Protein AF-A0A9X4LBK3-F1 (afdb_monomer)

pLDDT: mean 74.39, std 29.9, range [24.62, 98.88]

Foldseek 3Di:
DKDKDFADAQWKKWKAFPVRDIDIDGQHPVGMDIGDDDPPDDDAFQGKIWMWTADPVGDIDPIDIDGHQHQDAWAFWAWDAAALPDQKIKGFTDAQWKKWKAFPVGDIFIDGQHPVGIDITGDPPPDGDDAQGKIWMWTAHPSGHIYDIDIHGHQYQDAWAFWAWDAAAFPDQKTKTFTDAQWKKWKAWQVRDIDIDGQHNVGIDIDTDPPVDGQDAQTKMKMWTAGPRGHIYDIDIDGHHHPPDPPPPPPDDDDDDDDDDDDPDDDDDDDDDDDDDDDDDDDDDDDDDDDDDDDDDDDDDDDDDDDDDDDDDDDDDDDDDDDDDDDDDDDDDDDDDDDDDDDDDDDDDDDDDDDDDDDDDDDDDDDDDDDDDDDD

Solvent-accessible surface area (backbone atoms only — not comparable to full-atom values): 24523 Å² total; per-residue (Å²): 107,67,54,72,52,72,52,58,57,66,16,41,35,40,41,33,46,86,90,70,51,74,51,75,39,60,19,37,95,85,22,38,36,74,36,82,53,64,89,85,60,84,79,57,55,71,39,60,33,41,35,35,42,29,43,93,87,68,55,66,54,75,80,43,79,46,68,38,78,55,80,73,47,42,62,53,35,49,70,55,96,41,39,23,81,50,61,51,56,43,36,35,42,55,58,67,16,41,36,38,41,32,45,82,90,67,51,73,51,68,39,59,19,37,94,85,22,38,37,71,31,79,51,58,94,86,60,75,50,55,56,71,40,57,35,42,30,31,25,25,40,90,81,67,30,59,24,50,79,31,77,42,65,24,40,50,63,69,54,39,61,48,33,52,67,56,93,46,37,37,72,61,57,60,49,43,35,39,38,50,59,62,14,40,35,37,40,35,41,75,91,66,54,70,51,75,38,52,17,38,92,86,10,44,35,72,37,74,53,59,97,89,61,86,52,46,64,71,40,52,37,39,30,27,25,26,44,93,75,71,29,58,25,56,74,33,75,49,61,25,36,70,52,81,73,78,81,74,82,86,76,82,76,87,81,96,76,85,82,88,79,90,76,95,75,92,85,79,93,86,87,83,89,82,81,89,84,83,88,88,81,93,78,89,85,87,85,82,89,79,90,87,88,83,89,86,92,87,80,89,89,80,93,88,86,83,92,87,80,89,83,89,85,92,86,81,90,84,81,86,82,80,89,79,82,87,85,85,84,81,84,83,89,80,88,81,90,82,86,89,78,83,89,85,87,86,90,86,84,84,85,87,89,74,88,92,76,86,88,82,90,82,92,76,91,86,85,85,94,78,92,87,85,79,89,132

Structure (mmCIF, N/CA/C/O backbone):
data_AF-A0A9X4LBK3-F1
#
_entry.id   AF-A0A9X4LBK3-F1
#
loop_
_atom_site.group_PDB
_atom_site.id
_atom_site.type_symbol
_atom_site.label_atom_id
_atom_site.label_alt_id
_atom_site.label_comp_id
_atom_site.label_asym_id
_atom_site.label_entity_id
_atom_site.label_seq_id
_atom_site.pdbx_PDB_ins_code
_atom_site.Cartn_x
_atom_site.Cartn_y
_atom_site.Cartn_z
_atom_site.occupancy
_atom_site.B_iso_or_equiv
_atom_site.auth_seq_id
_atom_site.auth_comp_id
_atom_site.auth_asym_id
_atom_site.auth_atom_id
_atom_site.pdbx_PDB_model_num
ATOM 1 N N . THR A 1 1 ? -21.930 -10.033 27.240 1.00 87.56 1 THR A N 1
ATOM 2 C CA . THR A 1 1 ? -23.282 -10.623 27.377 1.00 87.56 1 THR A CA 1
ATOM 3 C C . THR A 1 1 ? -23.667 -10.846 28.821 1.00 87.56 1 THR A C 1
ATOM 5 O O . THR A 1 1 ? -24.821 -10.614 29.124 1.00 87.56 1 THR A O 1
ATOM 8 N N . GLN A 1 2 ? -22.757 -11.254 29.711 1.00 93.31 2 GLN A N 1
ATOM 9 C CA . GLN A 1 2 ? -23.031 -11.370 31.149 1.00 93.31 2 GLN A CA 1
ATOM 10 C C . GLN A 1 2 ? -22.163 -10.409 31.970 1.00 93.31 2 GLN A C 1
ATOM 12 O O . GLN A 1 2 ? -21.094 -10.006 31.508 1.00 93.31 2 GLN A O 1
ATOM 17 N N . VAL A 1 3 ? -22.602 -10.094 33.191 1.00 94.94 3 VAL A N 1
ATOM 18 C CA . VAL A 1 3 ? -21.747 -9.595 34.281 1.00 94.94 3 VAL A CA 1
ATOM 19 C C . VAL A 1 3 ? -21.726 -10.652 35.381 1.00 94.94 3 VAL A C 1
ATOM 21 O O . VAL A 1 3 ? -22.768 -11.190 35.758 1.00 94.94 3 VAL A O 1
ATOM 24 N N . THR A 1 4 ? -20.535 -10.964 35.883 1.00 95.94 4 THR A N 1
ATOM 25 C CA . THR A 1 4 ? -20.301 -12.025 36.870 1.00 95.94 4 THR A CA 1
ATOM 26 C C . THR A 1 4 ? -19.424 -11.515 38.000 1.00 95.94 4 THR A C 1
ATOM 28 O O . THR A 1 4 ? -18.473 -10.776 37.742 1.00 95.94 4 THR A O 1
ATOM 31 N N . GLY A 1 5 ? -19.670 -11.958 39.228 1.00 96.31 5 GLY A N 1
ATOM 32 C CA . GLY A 1 5 ? -18.839 -11.578 40.366 1.00 96.31 5 GLY A CA 1
ATOM 33 C C . GLY A 1 5 ? -19.286 -12.227 41.667 1.00 96.31 5 GLY A C 1
ATOM 34 O O . GLY A 1 5 ? -19.990 -13.236 41.663 1.00 96.31 5 GLY A O 1
ATOM 35 N N . THR A 1 6 ? -18.877 -11.628 42.783 1.00 96.25 6 THR A N 1
ATOM 36 C CA . THR A 1 6 ? -19.216 -12.077 44.138 1.00 96.25 6 THR A CA 1
ATOM 37 C C . THR A 1 6 ? -19.872 -10.971 44.959 1.00 96.25 6 THR A C 1
ATOM 39 O O . THR A 1 6 ? -19.616 -9.790 44.723 1.00 96.25 6 THR A O 1
ATOM 42 N N . GLY A 1 7 ? -20.676 -11.343 45.953 1.00 95.44 7 GLY A N 1
ATOM 43 C CA . GLY A 1 7 ? -21.338 -10.421 46.877 1.00 95.44 7 GLY A CA 1
ATOM 44 C C . GLY A 1 7 ? -21.864 -11.127 48.129 1.00 95.44 7 GLY A C 1
ATOM 45 O O . GLY A 1 7 ? -21.543 -12.286 48.386 1.00 95.44 7 GLY A O 1
ATOM 46 N N . GLU A 1 8 ? -22.687 -10.435 48.914 1.00 97.31 8 GLU A N 1
ATOM 47 C CA . GLU A 1 8 ? -23.368 -11.030 50.068 1.00 97.31 8 GLU A CA 1
ATOM 48 C C . GLU A 1 8 ? -24.515 -11.940 49.603 1.00 97.31 8 GLU A C 1
ATOM 50 O O . GLU A 1 8 ? -25.330 -11.528 48.779 1.00 97.31 8 GLU A O 1
ATOM 55 N N . ALA A 1 9 ? -24.590 -13.172 50.109 1.00 97.75 9 ALA A N 1
ATOM 56 C CA . ALA A 1 9 ? -25.592 -14.151 49.685 1.00 97.75 9 ALA A CA 1
ATOM 57 C C . ALA A 1 9 ? -27.030 -13.629 49.876 1.00 97.75 9 ALA A C 1
ATOM 59 O O . ALA A 1 9 ? -27.404 -13.196 50.964 1.00 97.75 9 ALA A O 1
ATOM 60 N N . GLY A 1 10 ? -27.849 -13.681 48.821 1.00 95.81 10 GLY A N 1
ATOM 61 C CA . GLY A 1 10 ? -29.213 -13.141 48.818 1.00 95.81 10 GLY A CA 1
ATOM 62 C C . GLY A 1 10 ? -29.329 -11.623 48.612 1.00 95.81 10 GLY A C 1
ATOM 63 O O . GLY A 1 10 ? -30.451 -11.129 48.499 1.00 95.81 10 GLY A O 1
ATOM 64 N N . SER A 1 11 ? -28.220 -10.878 48.514 1.00 98.19 11 SER A N 1
ATOM 65 C CA . SER A 1 11 ? -28.260 -9.460 48.121 1.00 98.19 11 SER A CA 1
ATOM 66 C C . SER A 1 11 ? -28.683 -9.285 46.655 1.00 98.19 11 SER A C 1
ATOM 68 O O . SER A 1 11 ? -28.490 -10.172 45.815 1.00 98.19 11 SER A O 1
ATOM 70 N N . THR A 1 12 ? -29.283 -8.134 46.343 1.00 98.38 12 THR A N 1
ATOM 71 C CA . THR A 1 12 ? -29.678 -7.763 44.977 1.00 98.38 12 THR A CA 1
ATOM 72 C C . THR A 1 12 ? -28.578 -6.939 44.325 1.00 98.38 12 THR A C 1
ATOM 74 O O . THR A 1 12 ? -28.296 -5.818 44.745 1.00 98.38 12 THR A O 1
ATOM 77 N N . ILE A 1 13 ? -27.989 -7.474 43.262 1.00 98.50 13 ILE A N 1
ATOM 78 C CA . ILE A 1 13 ? -27.069 -6.751 42.392 1.00 98.50 13 ILE A CA 1
ATOM 79 C C . ILE A 1 13 ? -27.877 -5.929 41.387 1.00 98.50 13 ILE A C 1
ATOM 81 O O . ILE A 1 13 ? -28.804 -6.440 40.758 1.00 98.50 13 ILE A O 1
ATOM 85 N N . THR A 1 14 ? -27.493 -4.669 41.205 1.00 98.06 14 THR A N 1
ATOM 86 C CA . THR A 1 14 ? -28.001 -3.781 40.155 1.00 98.06 14 THR A CA 1
ATOM 87 C C . THR A 1 14 ? -26.864 -3.432 39.205 1.00 98.06 14 THR A C 1
ATOM 89 O O . THR A 1 14 ? -25.865 -2.854 39.626 1.00 98.06 14 THR A O 1
ATOM 92 N N . VAL A 1 15 ? -27.023 -3.763 37.923 1.00 97.75 15 VAL A N 1
ATOM 93 C CA . VAL A 1 15 ? -26.143 -3.324 36.833 1.00 97.75 15 VAL A CA 1
ATOM 94 C C . VAL A 1 15 ? -26.838 -2.178 36.107 1.00 97.75 15 VAL A C 1
ATOM 96 O O . VAL A 1 15 ? -27.946 -2.342 35.598 1.00 97.75 15 VAL A O 1
ATOM 99 N N . LYS A 1 16 ? -26.194 -1.014 36.061 1.00 96.62 16 LYS A N 1
ATOM 100 C CA . LYS A 1 16 ? -26.684 0.215 35.437 1.00 96.62 16 LYS A CA 1
ATOM 101 C C . LYS A 1 16 ? -25.890 0.519 34.169 1.00 96.62 16 LYS A C 1
ATOM 103 O O . LYS A 1 16 ? -24.660 0.567 34.193 1.00 96.62 16 LYS A O 1
ATOM 108 N N . PHE A 1 17 ? -26.615 0.748 33.080 1.00 95.12 17 PHE A N 1
ATOM 109 C CA . PHE A 1 17 ? -26.073 1.080 31.764 1.00 95.12 17 PHE A CA 1
ATOM 110 C C . PHE A 1 17 ? -25.834 2.599 31.611 1.00 95.12 17 PHE A C 1
ATOM 112 O O . PHE A 1 17 ? -26.448 3.389 32.340 1.00 95.12 17 PHE A O 1
ATOM 119 N N . PRO A 1 18 ? -25.012 3.044 30.635 1.00 92.75 18 PRO A N 1
ATOM 120 C CA . PRO A 1 18 ? -24.789 4.467 30.354 1.00 92.75 18 PRO A CA 1
ATOM 121 C C . PRO A 1 18 ? -26.064 5.258 30.019 1.00 92.75 18 PRO A C 1
ATOM 123 O O . PRO A 1 18 ? -26.147 6.446 30.323 1.00 92.75 18 PRO A O 1
ATOM 126 N N . ASP A 1 19 ? -27.083 4.605 29.448 1.00 91.62 19 ASP A N 1
ATOM 127 C CA . ASP A 1 19 ? -28.394 5.207 29.155 1.00 91.62 19 ASP A CA 1
ATOM 128 C C . ASP A 1 19 ? -29.298 5.382 30.396 1.00 91.62 19 ASP A C 1
ATOM 130 O O . ASP A 1 19 ? -30.429 5.856 30.289 1.00 91.62 19 ASP A O 1
ATOM 134 N N . GLY A 1 20 ? -28.812 4.997 31.581 1.00 92.56 20 GLY A N 1
ATOM 135 C CA . GLY A 1 20 ? -29.529 5.082 32.851 1.00 92.56 20 GLY A CA 1
ATOM 136 C C . GLY A 1 20 ? -30.513 3.941 33.114 1.00 92.56 20 GLY A C 1
ATOM 137 O O . GLY A 1 20 ? -31.073 3.888 34.210 1.00 92.56 20 GLY A O 1
ATOM 138 N N . SER A 1 21 ? -30.713 3.016 32.169 1.00 93.88 21 SER A N 1
ATOM 139 C CA . SER A 1 21 ? -31.477 1.793 32.426 1.00 93.88 21 SER A CA 1
ATOM 140 C C . SER A 1 21 ? -30.705 0.829 33.335 1.00 93.88 21 SER A C 1
ATOM 142 O O . SER A 1 21 ? -29.493 0.959 33.530 1.00 93.88 21 SER A O 1
ATOM 144 N N . VAL A 1 22 ? -31.416 -0.138 33.919 1.00 95.81 22 VAL A N 1
ATOM 145 C CA . VAL A 1 22 ? -30.851 -1.122 34.849 1.00 95.81 22 VAL A CA 1
ATOM 146 C C . VAL A 1 22 ? -31.315 -2.536 34.518 1.00 95.81 22 VAL A C 1
ATOM 148 O O . VAL A 1 22 ? -32.431 -2.732 34.037 1.00 95.81 22 VAL A O 1
ATOM 151 N N . VAL A 1 23 ? -30.476 -3.518 34.836 1.00 96.75 23 VAL A N 1
ATOM 152 C CA . VAL A 1 23 ? -30.863 -4.924 34.994 1.00 96.75 23 VAL A CA 1
ATOM 153 C C . VAL A 1 23 ? -30.434 -5.388 36.387 1.00 96.75 23 VAL A C 1
ATOM 155 O O . VAL A 1 23 ? -29.446 -4.893 36.933 1.00 96.75 23 VAL A O 1
ATOM 158 N N . THR A 1 24 ? -31.183 -6.308 36.987 1.00 97.19 24 THR A N 1
ATOM 159 C CA . THR A 1 24 ? -30.919 -6.803 38.344 1.00 97.19 24 THR A CA 1
ATOM 160 C C . THR A 1 24 ? -30.767 -8.318 38.377 1.00 97.19 24 THR A C 1
ATOM 162 O O . THR A 1 24 ? -31.274 -9.034 37.515 1.00 97.19 24 THR A O 1
ATOM 165 N N . GLY A 1 25 ? -30.073 -8.806 39.401 1.00 97.25 25 GLY A N 1
ATOM 166 C CA . GLY A 1 25 ? -29.962 -10.225 39.725 1.00 97.25 25 GLY A CA 1
ATOM 167 C C . GLY A 1 25 ? -29.684 -10.423 41.211 1.00 97.25 25 GLY A C 1
ATOM 168 O O . GLY A 1 25 ? -29.443 -9.463 41.939 1.00 97.25 25 GLY A O 1
ATOM 169 N N . THR A 1 26 ? -29.721 -11.666 41.676 1.00 97.62 26 THR A N 1
ATOM 170 C CA . THR A 1 26 ? -29.485 -12.017 43.086 1.00 97.62 26 THR A CA 1
ATOM 171 C C . THR A 1 26 ? -28.189 -12.794 43.246 1.00 97.62 26 THR A C 1
ATOM 173 O O . THR A 1 26 ? -27.897 -13.669 42.431 1.00 97.62 26 THR A O 1
ATOM 176 N N . VAL A 1 27 ? -27.456 -12.533 44.325 1.00 98.19 27 VAL A N 1
ATOM 177 C CA . VAL A 1 27 ? -26.307 -13.357 44.720 1.00 98.19 27 VAL A CA 1
ATOM 178 C C . VAL A 1 27 ? -26.793 -14.699 45.279 1.00 98.19 27 VAL A C 1
ATOM 180 O O . VAL A 1 27 ? -27.718 -14.741 46.092 1.00 98.19 27 VAL A O 1
ATOM 183 N N . ASP A 1 28 ? -26.167 -15.794 44.854 1.00 97.81 28 ASP A N 1
ATOM 184 C CA . ASP A 1 28 ? -26.472 -17.153 45.294 1.00 97.81 28 ASP A CA 1
ATOM 185 C C . ASP A 1 28 ? -26.071 -17.425 46.762 1.00 97.81 28 ASP A C 1
ATOM 187 O O . ASP A 1 28 ? -25.404 -16.631 47.429 1.00 97.81 28 ASP A O 1
ATOM 191 N N . GLY A 1 29 ? -26.465 -18.593 47.280 1.00 97.31 29 GLY A N 1
ATOM 192 C CA . GLY A 1 29 ? -26.119 -19.039 48.638 1.00 97.31 29 GLY A CA 1
ATOM 193 C C . GLY A 1 29 ? -24.639 -19.395 48.848 1.00 97.31 29 GLY A C 1
ATOM 194 O O . GLY A 1 29 ? -24.282 -19.899 49.912 1.00 97.31 29 GLY A O 1
ATOM 195 N N . GLN A 1 30 ? -23.794 -19.225 47.830 1.00 97.38 30 GLN A N 1
ATOM 196 C CA . GLN A 1 30 ? -22.349 -19.445 47.846 1.00 97.38 30 GLN A CA 1
ATOM 197 C C . GLN A 1 30 ? -21.572 -18.119 47.687 1.00 97.38 30 GLN A C 1
ATOM 199 O O . GLN A 1 30 ? -20.345 -18.129 47.768 1.00 97.38 30 GLN A O 1
ATOM 204 N N . GLY A 1 31 ? -22.268 -16.986 47.522 1.00 97.12 31 GLY A N 1
ATOM 205 C CA . GLY A 1 31 ? -21.685 -15.652 47.394 1.00 97.12 31 GLY A CA 1
ATOM 206 C C . GLY A 1 31 ? -21.362 -15.218 45.961 1.00 97.12 31 GLY A C 1
ATOM 207 O O . GLY A 1 31 ? -20.680 -14.209 45.801 1.00 97.12 31 GLY A O 1
ATOM 208 N N . ASN A 1 32 ? -21.829 -15.925 44.925 1.00 97.94 32 ASN A N 1
ATOM 209 C CA . ASN A 1 32 ? -21.571 -15.604 43.510 1.00 97.94 32 ASN A CA 1
ATOM 210 C C . ASN A 1 32 ? -22.813 -15.031 42.816 1.00 97.94 32 ASN A C 1
ATOM 212 O O . ASN A 1 32 ? -23.942 -15.267 43.238 1.00 97.94 32 ASN A O 1
ATOM 216 N N . TYR A 1 33 ? -22.626 -14.323 41.704 1.00 97.56 33 TYR A N 1
ATOM 217 C CA . TYR A 1 33 ? -23.716 -13.945 40.807 1.00 97.56 33 TYR A CA 1
ATOM 218 C C . TYR A 1 33 ? -23.312 -14.049 39.333 1.00 97.56 33 TYR A C 1
ATOM 220 O O . TYR A 1 33 ? -22.156 -13.830 38.963 1.00 97.56 33 TYR A O 1
ATOM 228 N N . VAL A 1 34 ? -24.306 -14.336 38.493 1.00 97.38 34 VAL A N 1
ATOM 229 C CA . VAL A 1 34 ? -24.247 -14.274 37.028 1.00 97.38 34 VAL A CA 1
ATOM 230 C C . VAL A 1 34 ? -25.502 -13.544 36.564 1.00 97.38 34 VAL A C 1
ATOM 232 O O . VAL A 1 34 ? -26.605 -13.898 36.977 1.00 97.38 34 VAL A O 1
ATOM 235 N N . ILE A 1 35 ? -25.335 -12.505 35.750 1.00 96.62 35 ILE A N 1
ATOM 236 C CA . ILE A 1 35 ? -26.422 -11.640 35.284 1.00 96.62 35 ILE A CA 1
ATOM 237 C C . ILE A 1 35 ? -26.325 -11.535 33.768 1.00 96.62 35 ILE A C 1
ATOM 239 O O . ILE A 1 35 ? -25.387 -10.926 33.252 1.00 96.62 35 ILE A O 1
ATOM 243 N N . ASP A 1 36 ? -27.291 -12.116 33.060 1.00 94.88 36 ASP A N 1
ATOM 244 C CA . ASP A 1 36 ? -27.455 -11.911 31.622 1.00 94.88 36 ASP A CA 1
ATOM 245 C C . ASP A 1 36 ? -27.890 -10.468 31.335 1.00 94.88 36 ASP A C 1
ATOM 247 O O . ASP A 1 36 ? -28.855 -9.954 31.905 1.00 94.88 36 ASP A O 1
ATOM 251 N N . LEU A 1 37 ? -27.167 -9.807 30.434 1.00 92.19 37 LEU A N 1
ATOM 252 C CA . LEU A 1 37 ? -27.513 -8.486 29.922 1.00 92.19 37 LEU A CA 1
ATOM 253 C C . LEU A 1 37 ? -28.471 -8.641 28.726 1.00 92.19 37 LEU A C 1
ATOM 255 O O . LEU A 1 37 ? -28.296 -9.575 27.935 1.00 92.19 37 LEU A O 1
ATOM 259 N N . PRO A 1 38 ? -29.466 -7.750 28.550 1.00 89.12 38 PRO A N 1
ATOM 260 C CA . PRO A 1 38 ? -30.479 -7.918 27.510 1.00 89.12 38 PRO A CA 1
ATOM 261 C C . PRO A 1 38 ? -29.876 -7.887 26.098 1.00 89.12 38 PRO A C 1
ATOM 263 O O . PRO A 1 38 ? -29.074 -7.013 25.779 1.00 89.12 38 PRO A O 1
ATOM 266 N N . LEU A 1 39 ? -30.272 -8.825 25.232 1.00 85.44 39 LEU A N 1
ATOM 267 C CA . LEU A 1 39 ? -29.726 -8.948 23.869 1.00 85.44 39 LEU A CA 1
ATOM 268 C C . LEU A 1 39 ? -30.161 -7.811 22.924 1.00 85.44 39 LEU A C 1
ATOM 270 O O . LEU A 1 39 ? -29.548 -7.613 21.879 1.00 85.44 39 LEU A O 1
ATOM 274 N N . ASP A 1 40 ? -31.206 -7.067 23.285 1.00 85.88 40 ASP A N 1
ATOM 275 C CA . ASP A 1 40 ? -31.662 -5.845 22.616 1.00 85.88 40 ASP A CA 1
ATOM 276 C C . ASP A 1 40 ? -30.869 -4.593 23.043 1.00 85.88 40 ASP A C 1
ATOM 278 O O . ASP A 1 40 ? -30.874 -3.586 22.330 1.00 85.88 40 ASP A O 1
ATOM 282 N N . LYS A 1 41 ? -30.129 -4.650 24.161 1.00 83.94 41 LYS A N 1
ATOM 283 C CA . LYS A 1 41 ? -29.187 -3.595 24.549 1.00 83.94 41 LYS A CA 1
ATOM 284 C C . LYS A 1 41 ? -27.899 -3.723 23.743 1.00 83.94 41 LYS A C 1
ATOM 286 O O . LYS A 1 41 ? -27.006 -4.498 24.082 1.00 83.94 41 LYS A O 1
ATOM 291 N N . LYS A 1 42 ? -27.767 -2.896 22.700 1.00 84.56 42 LYS A N 1
ATOM 292 C CA . LYS A 1 42 ? -26.466 -2.671 22.061 1.00 84.56 42 LYS A CA 1
ATOM 293 C C . LYS A 1 42 ? -25.527 -2.001 23.069 1.00 84.56 42 LYS A C 1
ATOM 295 O O . LYS A 1 42 ? -25.693 -0.823 23.367 1.00 84.56 42 LYS A O 1
ATOM 300 N N . LEU A 1 43 ? -24.538 -2.754 23.534 1.00 87.50 43 LEU A N 1
ATOM 301 C CA . LEU A 1 43 ? -23.342 -2.212 24.169 1.00 87.50 43 LEU A CA 1
ATOM 302 C C . LEU A 1 43 ? -22.3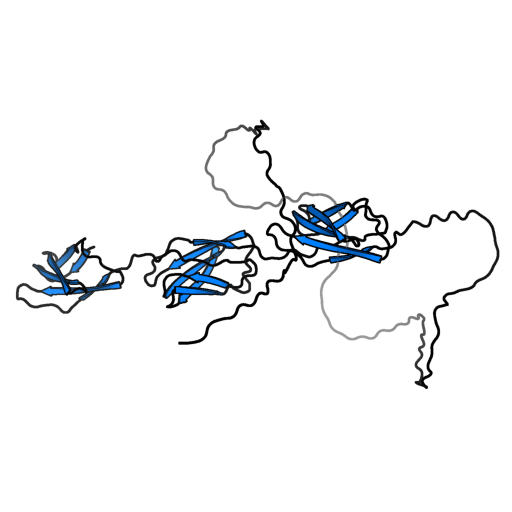26 -1.833 23.090 1.00 87.50 43 LEU A C 1
ATOM 304 O O . LEU A 1 43 ? -22.198 -2.532 22.081 1.00 87.50 43 LEU A O 1
ATOM 308 N N . ASN A 1 44 ? -21.603 -0.744 23.310 1.00 88.12 44 ASN A N 1
ATOM 309 C CA . ASN A 1 44 ? -20.436 -0.365 22.521 1.00 88.12 44 ASN A CA 1
ATOM 310 C C . ASN A 1 44 ? -19.165 -0.695 23.316 1.00 88.12 44 ASN A C 1
ATOM 312 O O . ASN A 1 44 ? -19.184 -0.743 24.548 1.00 88.12 44 ASN A O 1
ATOM 316 N N . GLY A 1 45 ? -18.055 -0.942 22.625 1.00 90.12 45 GLY A N 1
ATOM 317 C CA . GLY A 1 45 ? -16.784 -1.166 23.300 1.00 90.12 45 GLY A CA 1
ATOM 318 C C . GLY A 1 45 ? -16.329 0.055 24.095 1.00 90.12 45 GLY A C 1
ATOM 319 O O . GLY A 1 45 ? -16.665 1.194 23.773 1.00 90.12 45 GLY A O 1
ATOM 320 N N . ASN A 1 46 ? -15.576 -0.199 25.162 1.00 91.00 46 ASN A N 1
ATOM 321 C CA . ASN A 1 46 ? -15.068 0.797 26.104 1.00 91.00 46 ASN A CA 1
ATOM 322 C C . ASN A 1 46 ? -16.150 1.575 26.896 1.00 91.00 46 ASN A C 1
ATOM 324 O O . ASN A 1 46 ? -15.807 2.459 27.681 1.00 91.00 46 ASN A O 1
ATOM 328 N N . GLU A 1 47 ? -17.439 1.225 26.774 1.00 92.81 47 GLU A N 1
ATOM 329 C CA . GLU A 1 47 ? -18.494 1.713 27.675 1.00 92.81 47 GLU A CA 1
ATOM 330 C C . GLU A 1 47 ? -18.286 1.224 29.114 1.00 92.81 47 GLU A C 1
ATOM 332 O O . GLU A 1 47 ? -17.742 0.146 29.350 1.00 92.81 47 GLU A O 1
ATOM 337 N N . GLU A 1 48 ? -18.757 1.993 30.095 1.00 95.12 48 GLU A N 1
ATOM 338 C CA . GLU A 1 48 ? -18.656 1.646 31.513 1.00 95.12 48 GLU A CA 1
ATOM 339 C C . GLU A 1 48 ? -20.035 1.290 32.087 1.00 95.12 48 GLU A C 1
ATOM 341 O O . GLU A 1 48 ? -20.968 2.094 32.051 1.00 95.12 48 GLU A O 1
ATOM 346 N N . LEU A 1 49 ? -20.158 0.081 32.637 1.00 96.00 49 LEU A N 1
ATOM 347 C CA . LEU A 1 49 ? -21.310 -0.354 33.422 1.00 96.00 49 LEU A CA 1
ATOM 348 C C . LEU A 1 49 ? -21.029 -0.110 34.907 1.00 96.00 49 LEU A C 1
ATOM 350 O O . LEU A 1 49 ? -19.970 -0.489 35.412 1.00 96.00 49 LEU A O 1
ATOM 354 N N . VAL A 1 50 ? -21.992 0.473 35.617 1.00 97.69 50 VAL A N 1
ATOM 355 C CA . VAL A 1 50 ? -21.911 0.674 37.072 1.00 97.69 50 VAL A CA 1
ATOM 356 C C . VAL A 1 50 ? -22.648 -0.459 37.775 1.00 97.69 50 VAL A C 1
ATOM 358 O O . VAL A 1 50 ? -23.784 -0.770 37.424 1.00 97.69 50 VAL A O 1
ATOM 361 N N . VAL A 1 51 ? -22.015 -1.076 38.769 1.00 98.12 51 VAL A N 1
ATOM 362 C CA . VAL A 1 51 ? -22.559 -2.215 39.515 1.00 98.12 51 VAL A CA 1
ATOM 363 C C . VAL A 1 51 ? -22.603 -1.885 41.003 1.00 98.12 51 VAL A C 1
ATOM 365 O O . VAL A 1 51 ? -21.591 -1.500 41.588 1.00 98.12 51 VAL A O 1
ATOM 368 N N . THR A 1 52 ? -23.762 -2.070 41.631 1.00 98.06 52 THR A N 1
ATOM 369 C CA . THR A 1 52 ? -23.936 -1.981 43.089 1.00 98.06 52 THR A CA 1
ATOM 370 C C . THR A 1 52 ? -24.620 -3.232 43.627 1.00 98.06 52 THR A C 1
ATOM 372 O O . THR A 1 52 ? -25.372 -3.898 42.916 1.00 98.06 52 THR A O 1
ATOM 375 N N . SER A 1 53 ? -24.373 -3.551 44.896 1.00 98.31 53 SER A N 1
ATOM 376 C CA . SER A 1 53 ? -25.153 -4.526 45.660 1.00 98.31 53 SER A CA 1
ATOM 377 C C . SER A 1 53 ? -26.050 -3.810 46.669 1.00 98.31 53 SER A C 1
ATOM 379 O O . SER A 1 53 ? -25.657 -2.779 47.211 1.00 98.31 53 SER A O 1
ATOM 381 N N . THR A 1 54 ? -27.243 -4.346 46.919 1.00 98.44 54 THR A N 1
ATOM 382 C CA . THR A 1 54 ? -28.157 -3.916 47.987 1.00 98.44 54 THR A CA 1
ATOM 383 C C . THR A 1 54 ? -28.512 -5.112 48.866 1.00 98.44 54 THR A C 1
ATOM 385 O O . THR A 1 54 ? -29.018 -6.118 48.360 1.00 98.44 54 THR A O 1
ATOM 388 N N . ASP A 1 55 ? -28.236 -5.020 50.167 1.00 97.50 55 ASP A N 1
ATOM 389 C CA . ASP A 1 55 ? -28.511 -6.096 51.128 1.00 97.50 55 ASP A CA 1
ATOM 390 C C . ASP A 1 55 ? -30.010 -6.219 51.484 1.00 97.50 55 ASP A C 1
ATOM 392 O O . ASP A 1 55 ? -30.853 -5.417 51.070 1.00 97.50 55 ASP A O 1
ATOM 396 N N . GLY A 1 56 ? -30.358 -7.232 52.285 1.00 94.56 56 GLY A N 1
ATOM 397 C CA . GLY A 1 56 ? -31.735 -7.462 52.742 1.00 94.56 56 GLY A CA 1
ATOM 398 C C . GLY A 1 56 ? -32.288 -6.411 53.720 1.00 94.56 56 GLY A C 1
ATOM 399 O O . GLY A 1 56 ? -33.476 -6.455 54.039 1.00 94.56 56 GLY A O 1
ATOM 400 N N . ALA A 1 57 ? -31.460 -5.477 54.199 1.00 96.62 57 ALA A N 1
ATOM 401 C CA . ALA A 1 57 ? -31.850 -4.341 55.034 1.00 96.62 57 ALA A CA 1
ATOM 402 C C . ALA A 1 57 ? -31.947 -3.018 54.241 1.00 96.62 57 ALA A C 1
ATOM 404 O O . ALA A 1 57 ? -32.435 -2.022 54.779 1.00 96.62 57 ALA A O 1
ATOM 405 N N . GLY A 1 58 ? -31.532 -3.006 52.969 1.00 96.69 58 GLY A N 1
ATOM 406 C CA . GLY A 1 58 ? -31.529 -1.837 52.090 1.00 96.69 58 GLY A CA 1
ATOM 407 C C . GLY A 1 58 ? -30.226 -1.029 52.092 1.00 96.69 58 GLY A C 1
ATOM 408 O O . GLY A 1 58 ? -30.212 0.076 51.548 1.00 96.69 58 GLY A O 1
ATOM 409 N N . ASN A 1 59 ? -29.136 -1.536 52.678 1.00 97.75 59 ASN A N 1
ATOM 410 C CA . ASN A 1 59 ? -27.827 -0.888 52.580 1.00 97.75 59 ASN A CA 1
ATOM 411 C C . ASN A 1 59 ? -27.234 -1.126 51.185 1.00 97.75 59 ASN A C 1
ATOM 413 O O . ASN A 1 59 ? -27.208 -2.259 50.706 1.00 97.75 59 ASN A O 1
ATOM 417 N N . VAL A 1 60 ? -26.732 -0.065 50.549 1.00 97.94 60 VAL A N 1
ATOM 418 C CA . VAL A 1 60 ? -26.158 -0.114 49.194 1.00 97.94 60 VAL A CA 1
ATOM 419 C C . VAL A 1 60 ? -24.630 -0.061 49.266 1.00 97.94 60 VAL A C 1
ATOM 421 O O . VAL A 1 60 ? -24.064 0.733 50.020 1.00 97.94 60 VAL A O 1
ATOM 424 N N . SER A 1 61 ? -23.953 -0.894 48.475 1.00 97.94 61 SER A N 1
ATOM 425 C CA . SER A 1 61 ? -22.493 -0.898 48.358 1.00 97.94 61 SER A CA 1
ATOM 426 C C . SER A 1 61 ? -21.956 0.377 47.686 1.00 97.94 61 SER A C 1
ATOM 428 O O . SER A 1 61 ? -22.682 1.044 46.945 1.00 97.94 61 SER A O 1
ATOM 430 N N . PRO A 1 62 ? -20.651 0.676 47.825 1.00 97.88 62 PRO A N 1
ATOM 431 C CA . PRO A 1 62 ? -19.951 1.523 46.862 1.00 97.88 62 PRO A CA 1
ATOM 432 C C . PRO A 1 62 ? -20.134 1.013 45.422 1.00 97.88 62 PRO A C 1
ATOM 434 O O . PRO A 1 62 ? -20.359 -0.181 45.200 1.00 97.88 62 PRO A O 1
ATOM 437 N N . GLU A 1 63 ? -20.010 1.915 44.449 1.00 97.38 63 GLU A N 1
ATOM 438 C CA . GLU A 1 63 ? -20.063 1.583 43.023 1.00 97.38 63 GLU A CA 1
ATOM 439 C C . GLU A 1 63 ? -18.805 0.818 42.581 1.00 97.38 63 GLU A C 1
ATOM 441 O O . GLU A 1 63 ? -17.679 1.289 42.753 1.00 97.38 63 GLU A O 1
ATOM 446 N N . ALA A 1 64 ? -19.002 -0.342 41.956 1.00 96.81 64 ALA A N 1
ATOM 447 C CA . ALA A 1 64 ? -18.004 -1.002 41.123 1.00 96.81 64 ALA A CA 1
ATOM 448 C C . ALA A 1 64 ? -18.224 -0.624 39.647 1.00 96.81 64 ALA A C 1
ATOM 450 O O . ALA A 1 64 ? -19.338 -0.303 39.235 1.00 96.81 64 ALA A O 1
ATOM 451 N N . LYS A 1 65 ? -17.160 -0.670 38.843 1.00 96.38 65 LYS A N 1
ATOM 452 C CA . LYS A 1 65 ? -17.167 -0.296 37.421 1.00 96.38 65 LYS A CA 1
ATOM 453 C C . LYS A 1 65 ? -16.694 -1.476 36.577 1.00 96.38 65 LYS A C 1
ATOM 455 O O . LYS A 1 65 ? -15.691 -2.103 36.915 1.00 96.38 65 LYS A O 1
ATOM 460 N N . VAL A 1 66 ? -17.404 -1.768 35.491 1.00 94.50 66 VAL A N 1
ATOM 461 C CA . VAL A 1 66 ? -17.082 -2.843 34.542 1.00 94.50 66 VAL A CA 1
ATOM 462 C C . VAL A 1 66 ? -17.037 -2.254 33.137 1.00 94.50 66 VAL A C 1
ATOM 464 O O . VAL A 1 66 ? -18.064 -1.842 32.603 1.00 94.50 66 VAL A O 1
ATOM 467 N N . THR A 1 67 ? -15.851 -2.210 32.534 1.00 93.94 67 THR A N 1
ATOM 468 C CA . THR A 1 67 ? -15.682 -1.760 31.147 1.00 93.94 67 THR A CA 1
ATOM 469 C C . THR A 1 67 ? -16.099 -2.861 30.174 1.00 93.94 67 THR A C 1
ATOM 471 O O . THR A 1 67 ? -15.669 -4.008 30.302 1.00 93.94 67 THR A O 1
ATOM 474 N N . VAL A 1 68 ? -16.916 -2.515 29.182 1.00 92.94 68 VAL A N 1
ATOM 475 C CA . VAL A 1 68 ? -17.264 -3.392 28.061 1.00 92.94 68 VAL A CA 1
ATOM 476 C C . VAL A 1 68 ? -16.028 -3.574 27.182 1.00 92.94 68 VAL A C 1
ATOM 478 O O . VAL A 1 68 ? -15.501 -2.608 26.635 1.00 92.94 68 VAL A O 1
ATOM 481 N N . THR A 1 69 ? -15.559 -4.811 27.026 1.00 92.19 69 THR A N 1
ATOM 482 C CA . THR A 1 69 ? -14.478 -5.139 26.086 1.00 92.19 69 THR A CA 1
ATOM 483 C C . THR A 1 69 ? -14.911 -4.815 24.658 1.00 92.19 69 THR A C 1
ATOM 485 O O . THR A 1 69 ? -15.938 -5.330 24.212 1.00 92.19 69 THR A O 1
ATOM 488 N N . ASP A 1 70 ? -14.140 -3.999 23.934 1.00 94.12 70 ASP A N 1
ATOM 489 C CA . ASP A 1 70 ? -14.357 -3.856 22.494 1.00 94.12 70 ASP A CA 1
ATOM 490 C C . ASP A 1 70 ? -13.851 -5.093 21.750 1.00 94.12 70 ASP A C 1
ATOM 492 O O . ASP A 1 70 ? -12.777 -5.616 22.040 1.00 94.12 70 ASP A O 1
ATOM 496 N N . VAL A 1 71 ? -14.640 -5.539 20.781 1.00 93.56 71 VAL A N 1
ATOM 497 C CA . VAL A 1 71 ? -14.359 -6.668 19.883 1.00 93.56 71 VAL A CA 1
ATOM 498 C C . VAL A 1 71 ? -14.609 -6.283 18.417 1.00 93.56 71 VAL A C 1
ATOM 500 O O . VAL A 1 71 ? -14.753 -7.143 17.546 1.00 93.56 71 VAL A O 1
ATOM 503 N N . THR A 1 72 ? -14.734 -4.981 18.146 1.00 94.12 72 THR A N 1
ATOM 504 C CA . THR A 1 72 ? -15.138 -4.421 16.857 1.00 94.12 72 THR A CA 1
ATOM 505 C C . THR A 1 72 ? -13.903 -4.050 16.048 1.00 94.12 72 THR A C 1
ATOM 507 O O . THR A 1 72 ? -13.370 -2.959 16.188 1.00 94.12 72 THR A O 1
ATOM 510 N N . SER A 1 73 ? -13.443 -4.944 15.170 1.00 96.94 73 SER A N 1
ATOM 511 C CA . SER A 1 73 ? -12.358 -4.614 14.240 1.00 96.94 73 SER A CA 1
ATOM 512 C C . SER A 1 73 ? -12.651 -3.333 13.441 1.00 96.94 73 SER A C 1
ATOM 514 O O . SER A 1 73 ? -13.758 -3.216 12.900 1.00 96.94 73 SER A O 1
ATOM 516 N N . PRO A 1 74 ? -11.660 -2.436 13.264 1.00 97.81 74 PRO A N 1
ATOM 517 C CA . PRO A 1 74 ? -11.805 -1.284 12.386 1.00 97.81 74 PRO A CA 1
ATOM 518 C C . PRO A 1 74 ? -11.996 -1.730 10.929 1.00 97.81 74 PRO A C 1
ATOM 520 O O . PRO A 1 74 ? -11.755 -2.885 10.550 1.00 97.81 74 PRO A O 1
ATOM 523 N N . ASN A 1 75 ? -12.419 -0.800 10.074 1.00 98.12 75 ASN A N 1
ATOM 524 C CA . ASN A 1 75 ? -12.515 -1.067 8.638 1.00 98.12 75 ASN A CA 1
ATOM 525 C C . ASN A 1 75 ? -11.133 -1.365 8.025 1.00 98.12 75 ASN A C 1
ATOM 527 O O . ASN A 1 75 ? -10.104 -0.884 8.500 1.00 98.12 75 ASN A O 1
ATOM 531 N N . ALA A 1 76 ? -11.112 -2.145 6.939 1.00 98.62 76 ALA A N 1
ATOM 532 C CA . ALA A 1 76 ? -9.891 -2.349 6.158 1.00 98.62 76 ALA A CA 1
ATOM 533 C C . ALA A 1 76 ? -9.391 -0.991 5.618 1.00 98.62 76 ALA A C 1
ATOM 535 O O . ALA A 1 76 ? -10.202 -0.244 5.058 1.00 98.62 76 ALA A O 1
ATOM 536 N N . PRO A 1 77 ? -8.102 -0.641 5.784 1.00 98.62 77 PRO A N 1
ATOM 537 C CA . PRO A 1 77 ? -7.591 0.665 5.385 1.00 98.62 77 PRO A CA 1
ATOM 538 C C . PRO A 1 77 ? -7.583 0.811 3.862 1.00 98.62 77 PRO A C 1
ATOM 540 O O . PRO A 1 77 ? -7.258 -0.131 3.136 1.00 98.62 77 PRO A O 1
ATOM 543 N N . MET A 1 78 ? -7.908 2.004 3.372 1.00 98.69 78 MET A N 1
ATOM 544 C CA . MET A 1 78 ? -7.743 2.356 1.964 1.00 98.69 78 MET A CA 1
ATOM 545 C C . MET A 1 78 ? -6.306 2.818 1.740 1.00 98.69 78 MET A C 1
ATOM 547 O O . MET A 1 78 ? -5.817 3.658 2.490 1.00 98.69 78 MET A O 1
ATOM 551 N N . VAL A 1 79 ? -5.648 2.316 0.697 1.00 98.75 79 VAL A N 1
ATOM 552 C CA . VAL A 1 79 ? -4.265 2.680 0.355 1.00 98.75 79 VAL A CA 1
ATOM 553 C C . VAL A 1 79 ? -4.250 3.378 -1.003 1.00 98.75 79 VAL A C 1
ATOM 555 O O . VAL A 1 79 ? -4.947 2.952 -1.925 1.00 98.75 79 VAL A O 1
ATOM 558 N N . ASN A 1 80 ? -3.465 4.446 -1.128 1.00 98.62 80 ASN A N 1
ATOM 559 C CA . ASN A 1 80 ? -3.244 5.141 -2.397 1.00 98.62 80 ASN A CA 1
ATOM 560 C C . ASN A 1 80 ? -2.315 4.332 -3.328 1.00 98.62 80 ASN A C 1
ATOM 562 O O . ASN A 1 80 ? -1.795 3.281 -2.952 1.00 98.62 80 ASN A O 1
ATOM 566 N N . GLU A 1 81 ? -2.080 4.819 -4.552 1.00 98.06 81 GLU A N 1
ATOM 567 C CA . GLU A 1 81 ? -1.090 4.211 -5.454 1.00 98.06 81 GLU A CA 1
ATOM 568 C C . GLU A 1 81 ? 0.313 4.244 -4.819 1.00 98.06 81 GLU A C 1
ATOM 570 O O . GLU A 1 81 ? 0.802 5.305 -4.430 1.00 98.06 81 GLU A O 1
ATOM 575 N N . VAL A 1 82 ? 0.958 3.077 -4.730 1.00 97.88 82 VAL A N 1
ATOM 576 C CA . VAL A 1 82 ? 2.329 2.908 -4.228 1.00 97.88 82 VAL A CA 1
ATOM 577 C C . VAL A 1 82 ? 3.238 2.538 -5.398 1.00 97.88 82 VAL A C 1
ATOM 579 O O . VAL A 1 82 ? 2.901 1.648 -6.178 1.00 97.88 82 VAL A O 1
ATOM 582 N N . THR A 1 83 ? 4.394 3.194 -5.514 1.00 97.38 83 THR A N 1
ATOM 583 C CA . THR A 1 83 ? 5.361 2.999 -6.610 1.00 97.38 83 THR A CA 1
ATOM 584 C C . THR A 1 83 ? 6.723 2.504 -6.120 1.00 97.38 83 THR A C 1
ATOM 586 O O . THR A 1 83 ? 7.097 2.789 -4.987 1.00 97.38 83 THR A O 1
ATOM 589 N N . SER A 1 84 ? 7.511 1.850 -6.980 1.00 96.62 84 SER A N 1
ATOM 590 C CA . SER A 1 84 ? 8.877 1.376 -6.660 1.00 96.62 84 SER A CA 1
ATOM 591 C C . SER A 1 84 ? 9.867 2.483 -6.253 1.00 96.62 84 SER A C 1
ATOM 593 O O . SER A 1 84 ? 10.789 2.236 -5.479 1.00 96.62 84 SER A O 1
ATOM 595 N N . GLU A 1 85 ? 9.658 3.716 -6.728 1.00 94.56 85 GLU A N 1
ATOM 596 C CA . GLU A 1 85 ? 10.403 4.921 -6.311 1.00 94.56 85 GLU A CA 1
ATOM 597 C C . GLU A 1 85 ? 9.666 5.747 -5.233 1.00 94.56 85 GLU A C 1
ATOM 599 O O . GLU A 1 85 ? 10.018 6.895 -4.963 1.00 94.56 85 GLU A O 1
ATOM 604 N N . GLY A 1 86 ? 8.597 5.203 -4.641 1.00 94.56 86 GLY A N 1
ATOM 605 C CA . GLY A 1 86 ? 7.828 5.868 -3.589 1.00 94.56 86 GLY A CA 1
ATOM 606 C C . GLY A 1 86 ? 8.530 5.784 -2.233 1.00 94.56 86 GLY A C 1
ATOM 607 O O . GLY A 1 86 ? 9.019 4.725 -1.855 1.00 94.56 86 GLY A O 1
ATOM 608 N N . THR A 1 87 ? 8.547 6.886 -1.478 1.00 95.88 87 THR A N 1
ATOM 609 C CA . THR A 1 87 ? 9.161 6.959 -0.134 1.00 95.88 87 THR A CA 1
ATOM 610 C C . THR A 1 87 ? 8.155 6.837 1.013 1.00 95.88 87 THR A C 1
ATOM 612 O O . THR A 1 87 ? 8.552 6.826 2.174 1.00 95.88 87 THR A O 1
ATOM 615 N N . GLN A 1 88 ? 6.856 6.770 0.711 1.00 97.00 88 GLN A N 1
ATOM 616 C CA . GLN A 1 88 ? 5.776 6.692 1.695 1.00 97.00 88 GLN A CA 1
ATOM 617 C C . GLN A 1 88 ? 4.664 5.753 1.230 1.00 97.00 88 GLN A C 1
ATOM 619 O O . GLN A 1 88 ? 4.356 5.685 0.039 1.00 97.00 88 GLN A O 1
ATOM 624 N N . VAL A 1 89 ? 3.988 5.116 2.187 1.00 98.19 89 VAL A N 1
ATOM 625 C CA . VAL A 1 89 ? 2.661 4.519 1.979 1.00 98.19 89 VAL A CA 1
ATOM 626 C C . VAL A 1 89 ? 1.625 5.444 2.608 1.00 98.19 89 VAL A C 1
ATOM 628 O O . VAL A 1 89 ? 1.680 5.729 3.804 1.00 98.19 89 VAL A O 1
ATOM 631 N N . THR A 1 90 ? 0.685 5.932 1.800 1.00 98.69 90 THR A N 1
ATOM 632 C CA . THR A 1 90 ? -0.358 6.881 2.223 1.00 98.69 90 THR A CA 1
ATOM 633 C C . THR A 1 90 ? -1.749 6.308 1.978 1.00 98.69 90 THR A C 1
ATOM 635 O O . THR A 1 90 ? -1.919 5.404 1.154 1.00 98.69 90 THR A O 1
ATOM 638 N N . GLY A 1 91 ? -2.751 6.819 2.688 1.00 98.69 91 GLY A N 1
ATOM 639 C CA . GLY A 1 91 ? -4.117 6.321 2.566 1.00 98.69 91 GLY A CA 1
ATOM 640 C C . GLY A 1 91 ? -5.060 6.871 3.629 1.00 98.69 91 GLY A C 1
ATOM 641 O O . GLY A 1 91 ? -4.782 7.907 4.238 1.00 98.69 91 GLY A O 1
ATOM 642 N N . THR A 1 92 ? -6.169 6.167 3.854 1.00 98.81 92 THR A N 1
ATOM 643 C CA . THR A 1 92 ? -7.151 6.487 4.896 1.00 98.81 92 THR A CA 1
ATOM 644 C C . THR A 1 92 ? -7.554 5.264 5.721 1.00 98.81 92 THR A C 1
ATOM 646 O O . THR A 1 92 ? -7.481 4.119 5.272 1.00 98.81 92 THR A O 1
ATOM 649 N N . GLY A 1 93 ? -7.971 5.502 6.961 1.00 98.31 93 GLY A N 1
ATOM 650 C CA . GLY A 1 93 ? -8.364 4.473 7.919 1.00 98.31 93 GLY A CA 1
ATOM 651 C C . GLY A 1 93 ? -9.170 5.058 9.075 1.00 98.31 93 GLY A C 1
ATOM 652 O O . GLY A 1 93 ? -9.659 6.185 9.003 1.00 98.31 93 GLY A O 1
ATOM 653 N N . GLU A 1 94 ? -9.311 4.297 10.155 1.00 98.31 94 GLU A N 1
ATOM 654 C CA . GLU A 1 94 ? -10.014 4.760 11.351 1.00 98.31 94 GLU A CA 1
ATOM 655 C C . GLU A 1 94 ? -9.119 5.671 12.201 1.00 98.31 94 GLU A C 1
ATOM 657 O O . GLU A 1 94 ? -7.979 5.311 12.496 1.00 98.31 94 GLU A O 1
ATOM 662 N N . ALA A 1 95 ? -9.611 6.854 12.574 1.00 98.38 95 ALA A N 1
ATOM 663 C CA . ALA A 1 95 ? -8.831 7.870 13.285 1.00 98.38 95 ALA A CA 1
ATOM 664 C C . ALA A 1 95 ? -8.250 7.340 14.609 1.00 98.38 95 ALA A C 1
ATOM 666 O O . ALA A 1 95 ? -8.956 6.727 15.405 1.00 98.38 95 ALA A O 1
ATOM 667 N N . GLY A 1 96 ? -6.955 7.570 14.848 1.00 97.44 96 GLY A N 1
ATOM 668 C CA . GLY A 1 96 ? -6.243 7.048 16.020 1.00 97.44 96 GLY A CA 1
ATOM 669 C C . GLY A 1 96 ? -5.873 5.558 15.961 1.00 97.44 96 GLY A C 1
ATOM 670 O O . GLY A 1 96 ? -5.137 5.097 16.832 1.00 97.44 96 GLY A O 1
ATOM 671 N N . SER A 1 97 ? -6.313 4.807 14.943 1.00 98.56 97 SER A N 1
ATOM 672 C CA . SER A 1 97 ? -5.852 3.429 14.724 1.00 98.56 97 SER A CA 1
ATOM 673 C C . SER A 1 97 ? -4.388 3.383 14.267 1.00 98.56 97 SER A C 1
ATOM 675 O O . SER A 1 97 ? -3.860 4.332 13.677 1.00 98.56 97 SER A O 1
ATOM 677 N N . THR A 1 98 ? -3.720 2.258 14.524 1.00 98.81 98 THR A N 1
ATOM 678 C CA . THR A 1 98 ? -2.370 1.976 14.019 1.00 98.81 98 THR A CA 1
ATOM 679 C C . THR A 1 98 ? -2.461 1.183 12.723 1.00 98.81 98 THR A C 1
ATOM 681 O O . THR A 1 98 ? -2.906 0.035 12.714 1.00 98.81 98 THR A O 1
ATOM 684 N N . ILE A 1 99 ? -1.993 1.770 11.627 1.00 98.88 99 ILE A N 1
ATOM 685 C CA . ILE A 1 99 ? -1.772 1.069 10.365 1.00 98.88 99 ILE A CA 1
ATOM 686 C C . ILE A 1 99 ? -0.464 0.283 10.450 1.00 98.88 99 ILE A C 1
ATOM 688 O O . ILE A 1 99 ? 0.554 0.798 10.908 1.00 98.88 99 ILE A O 1
ATOM 692 N N . THR A 1 100 ? -0.487 -0.955 9.966 1.00 98.81 100 THR A N 1
ATOM 693 C CA . THR A 1 100 ? 0.678 -1.819 9.765 1.00 98.81 100 THR A CA 1
ATOM 694 C C . THR A 1 100 ? 0.776 -2.171 8.287 1.00 98.81 100 THR A C 1
ATOM 696 O O . THR A 1 100 ? -0.164 -2.729 7.727 1.00 98.81 100 THR A O 1
ATOM 699 N N . VAL A 1 101 ? 1.912 -1.863 7.662 1.00 98.56 101 VAL A N 1
ATOM 700 C CA . VAL A 1 101 ? 2.269 -2.288 6.302 1.00 98.56 101 VAL A CA 1
ATOM 701 C C . VAL A 1 101 ? 3.294 -3.409 6.418 1.00 98.56 101 VAL A C 1
ATOM 703 O O . VAL A 1 101 ? 4.342 -3.232 7.038 1.00 98.56 101 VAL A O 1
ATOM 706 N N . LYS A 1 102 ? 3.000 -4.557 5.813 1.00 98.19 102 LYS A N 1
ATOM 707 C CA . LYS A 1 102 ? 3.849 -5.746 5.767 1.00 98.19 102 LYS A CA 1
ATOM 708 C C . LYS A 1 102 ? 4.378 -5.963 4.349 1.00 98.19 102 LYS A C 1
ATOM 710 O O . LYS A 1 102 ? 3.614 -5.918 3.385 1.00 98.19 102 LYS A O 1
ATOM 715 N N . PHE A 1 103 ? 5.676 -6.227 4.249 1.00 96.94 103 PHE A N 1
ATOM 716 C CA . PHE A 1 103 ? 6.399 -6.443 2.993 1.00 96.94 103 PHE A CA 1
ATOM 717 C C . PHE A 1 103 ? 6.502 -7.946 2.644 1.00 96.94 103 PHE A C 1
ATOM 719 O O . PHE A 1 103 ? 6.288 -8.788 3.525 1.00 96.94 103 PHE A O 1
ATOM 726 N N . PRO A 1 104 ? 6.875 -8.315 1.399 1.00 96.25 104 PRO A N 1
ATOM 727 C CA . PRO A 1 104 ? 6.996 -9.717 0.972 1.00 96.25 104 PRO A CA 1
ATOM 728 C C . PRO A 1 104 ? 7.984 -10.567 1.786 1.00 96.25 104 PRO A C 1
ATOM 730 O O . PRO A 1 104 ? 7.765 -11.762 1.963 1.00 96.25 104 PRO A O 1
ATOM 733 N N . ASP A 1 105 ? 9.053 -9.961 2.312 1.00 94.50 105 ASP A N 1
ATOM 734 C CA . ASP A 1 105 ? 10.041 -10.612 3.188 1.00 94.50 105 ASP A CA 1
ATOM 735 C C . ASP A 1 105 ? 9.563 -10.776 4.645 1.00 94.50 105 ASP A C 1
ATOM 737 O O . ASP A 1 105 ? 10.275 -11.326 5.484 1.00 94.50 105 ASP A O 1
ATOM 741 N N . GLY A 1 106 ? 8.347 -10.318 4.953 1.00 95.38 106 GLY A N 1
ATOM 742 C CA . GLY A 1 106 ? 7.727 -10.426 6.268 1.00 95.38 106 GLY A CA 1
ATOM 743 C C . GLY A 1 106 ? 8.094 -9.315 7.250 1.00 95.38 106 GLY A C 1
ATOM 744 O O . GLY A 1 106 ? 7.557 -9.330 8.358 1.00 95.38 106 GLY A O 1
ATOM 745 N N . SER A 1 107 ? 8.939 -8.342 6.877 1.00 95.81 107 SER A N 1
ATOM 746 C CA . SER A 1 107 ? 9.154 -7.157 7.717 1.00 95.81 107 SER A CA 1
ATOM 747 C C . SER A 1 107 ? 7.892 -6.281 7.760 1.00 95.81 107 SER A C 1
ATOM 749 O O . SER A 1 107 ? 6.991 -6.422 6.928 1.00 95.81 107 SER A O 1
ATOM 751 N N . THR A 1 108 ? 7.826 -5.350 8.714 1.00 97.19 108 THR A N 1
ATOM 752 C CA . THR A 1 108 ? 6.687 -4.431 8.881 1.00 97.19 108 THR A CA 1
ATOM 753 C C . THR A 1 108 ? 7.132 -3.008 9.191 1.00 97.19 108 THR A C 1
ATOM 755 O O . THR A 1 108 ? 8.111 -2.817 9.908 1.00 97.19 108 THR A O 1
ATOM 758 N N . VAL A 1 109 ? 6.365 -2.021 8.726 1.00 97.81 109 VAL A N 1
ATOM 759 C CA . VAL A 1 109 ? 6.402 -0.625 9.199 1.00 97.81 109 VAL A CA 1
ATOM 760 C C . VAL A 1 109 ? 5.012 -0.209 9.672 1.00 97.81 109 VAL A C 1
ATOM 762 O O . VAL A 1 109 ? 4.010 -0.790 9.255 1.00 97.81 109 VAL A O 1
ATOM 765 N N . THR A 1 110 ? 4.941 0.783 10.556 1.00 98.38 110 THR A N 1
ATOM 766 C CA . THR A 1 110 ? 3.692 1.203 11.204 1.00 98.38 110 THR A CA 1
ATOM 767 C C . THR A 1 110 ? 3.571 2.717 11.282 1.00 98.38 110 THR A C 1
ATOM 769 O O . THR A 1 110 ? 4.577 3.403 11.448 1.00 98.38 110 THR A O 1
ATOM 772 N N . GLY A 1 111 ? 2.342 3.229 11.278 1.00 98.38 111 GLY A N 1
ATOM 773 C CA . GLY A 1 111 ? 2.042 4.626 11.597 1.00 98.38 111 GLY A CA 1
ATOM 774 C C . GLY A 1 111 ? 0.589 4.807 12.027 1.00 98.38 111 GLY A C 1
ATOM 775 O O . GLY A 1 111 ? -0.242 3.928 11.816 1.00 98.38 111 GLY A O 1
ATOM 776 N N . THR A 1 112 ? 0.278 5.933 12.660 1.00 98.38 112 THR A N 1
ATOM 777 C CA . THR A 1 112 ? -1.067 6.236 13.173 1.00 98.38 112 THR A CA 1
ATOM 778 C C . THR A 1 112 ? -1.904 7.004 12.158 1.00 98.38 112 THR A C 1
ATOM 780 O O . THR A 1 112 ? -1.386 7.886 11.473 1.00 98.38 112 THR A O 1
ATOM 783 N N . VAL A 1 113 ? -3.207 6.732 12.120 1.00 98.75 113 VAL A N 1
ATOM 784 C CA . VAL A 1 113 ? -4.181 7.553 11.387 1.00 98.75 113 VAL A CA 1
ATOM 785 C C . VAL A 1 113 ? -4.481 8.839 12.167 1.00 98.75 113 VAL A C 1
ATOM 787 O O . VAL A 1 113 ? -4.685 8.796 13.382 1.00 98.75 113 VAL A O 1
ATOM 790 N N . ASP A 1 114 ? -4.528 9.977 11.476 1.00 98.56 114 ASP A N 1
ATOM 791 C CA . ASP A 1 114 ? -4.867 11.282 12.047 1.00 98.56 114 ASP A CA 1
ATOM 792 C C . ASP A 1 114 ? -6.360 11.414 12.428 1.00 98.56 114 ASP A C 1
ATOM 794 O O . ASP A 1 114 ? -7.197 10.558 12.133 1.00 98.56 114 ASP A O 1
ATOM 798 N N . ASN A 1 115 ? -6.713 12.524 13.083 1.00 98.00 115 ASN A N 1
ATOM 799 C CA . ASN A 1 115 ? -8.089 12.822 13.512 1.00 98.00 115 ASN A CA 1
ATOM 800 C C . ASN A 1 115 ? -9.054 13.112 12.343 1.00 98.00 115 ASN A C 1
ATOM 802 O O . ASN A 1 115 ? -10.248 13.320 12.560 1.00 98.00 115 ASN A O 1
ATOM 806 N N . GLN A 1 116 ? -8.541 13.170 11.116 1.00 98.19 116 GLN A N 1
ATOM 807 C CA . GLN A 1 116 ? -9.260 13.414 9.874 1.00 98.19 116 GLN A CA 1
ATOM 808 C C . GLN A 1 116 ? -9.394 12.127 9.033 1.00 98.19 116 GLN A C 1
ATOM 810 O O . GLN A 1 116 ? -10.022 12.162 7.975 1.00 98.19 116 GLN A O 1
ATOM 815 N N . GLY A 1 117 ? -8.859 10.996 9.513 1.00 98.31 117 GLY A N 1
ATOM 816 C CA . GLY A 1 117 ? -8.931 9.685 8.872 1.00 98.31 117 GLY A CA 1
ATOM 817 C C . GLY A 1 117 ? -7.809 9.385 7.874 1.00 98.31 117 GLY A C 1
ATOM 818 O O . GLY A 1 117 ? -7.902 8.376 7.182 1.00 98.31 117 GLY A O 1
ATOM 819 N N . ASN A 1 118 ? -6.760 10.207 7.772 1.00 98.69 118 ASN A N 1
ATOM 820 C CA . ASN A 1 118 ? -5.649 10.023 6.826 1.00 98.69 118 ASN A CA 1
ATOM 821 C C . ASN A 1 118 ? -4.411 9.434 7.507 1.00 98.69 118 ASN A C 1
ATOM 823 O O . ASN A 1 118 ? -4.205 9.605 8.706 1.00 98.69 118 ASN A O 1
ATOM 827 N N . TYR A 1 119 ? -3.531 8.801 6.733 1.00 98.81 119 TYR A N 1
ATOM 828 C CA . TYR A 1 119 ? -2.198 8.429 7.202 1.00 98.81 119 TYR A CA 1
ATOM 829 C C . TYR A 1 119 ? -1.130 8.614 6.119 1.00 98.81 119 TYR A C 1
ATOM 831 O O . TYR A 1 119 ? -1.396 8.509 4.918 1.00 98.81 119 TYR A O 1
ATOM 839 N N . ALA A 1 120 ? 0.104 8.828 6.573 1.00 98.50 120 ALA A N 1
ATOM 840 C CA . ALA A 1 120 ? 1.321 8.749 5.779 1.00 98.50 120 ALA A CA 1
ATOM 841 C C . ALA A 1 120 ? 2.391 8.030 6.610 1.00 98.50 120 ALA A C 1
ATOM 843 O O . ALA A 1 120 ? 2.627 8.393 7.761 1.00 98.50 120 ALA A O 1
ATOM 844 N N . ILE A 1 121 ? 2.992 6.983 6.047 1.00 98.38 121 ILE A N 1
ATOM 845 C CA . ILE A 1 121 ? 4.003 6.148 6.704 1.00 98.38 121 ILE A CA 1
ATOM 846 C C . ILE A 1 121 ? 5.276 6.240 5.876 1.00 98.38 121 ILE A C 1
ATOM 848 O O . ILE A 1 121 ? 5.292 5.768 4.738 1.00 98.38 121 ILE A O 1
ATOM 852 N N . ASP A 1 122 ? 6.325 6.838 6.438 1.00 97.50 122 ASP A N 1
ATOM 853 C CA . ASP A 1 122 ? 7.650 6.868 5.820 1.00 97.50 122 ASP A CA 1
ATOM 854 C C . ASP A 1 122 ? 8.240 5.458 5.711 1.00 97.50 122 ASP A C 1
ATOM 856 O O . ASP A 1 122 ? 8.204 4.659 6.652 1.00 97.50 122 ASP A O 1
ATOM 860 N N . LEU A 1 123 ? 8.793 5.157 4.539 1.00 95.31 123 LEU A N 1
ATOM 861 C CA . LEU A 1 123 ? 9.524 3.924 4.286 1.00 95.31 123 LEU A CA 1
ATOM 862 C C . LEU A 1 123 ? 10.986 4.087 4.746 1.00 95.31 123 LEU A C 1
ATOM 864 O O . LEU A 1 123 ? 11.591 5.132 4.490 1.00 95.31 123 LEU A O 1
ATOM 868 N N . PRO A 1 124 ? 11.583 3.078 5.412 1.00 91.50 124 PRO A N 1
ATOM 869 C CA . PRO A 1 124 ? 12.999 3.089 5.757 1.00 91.50 124 PRO A CA 1
ATOM 870 C C . PRO A 1 124 ? 13.875 3.300 4.518 1.00 91.50 124 PRO A C 1
ATOM 872 O O . PRO A 1 124 ? 13.620 2.722 3.464 1.00 91.50 124 PRO A O 1
ATOM 875 N N . VAL A 1 125 ? 14.925 4.115 4.642 1.00 87.62 125 VAL A N 1
ATOM 876 C CA . VAL A 1 125 ? 15.784 4.522 3.509 1.00 87.62 125 VAL A CA 1
ATOM 877 C C . VAL A 1 125 ? 16.566 3.366 2.869 1.00 87.62 125 VAL A C 1
ATOM 879 O O . VAL A 1 125 ? 17.040 3.487 1.743 1.00 87.62 125 VAL A O 1
ATOM 882 N N . ASP A 1 126 ? 16.701 2.250 3.581 1.00 86.69 126 ASP A N 1
ATOM 883 C CA . ASP A 1 126 ? 17.267 0.977 3.135 1.00 86.69 126 ASP A CA 1
ATOM 884 C C . ASP A 1 126 ? 16.224 0.039 2.493 1.00 86.69 126 ASP A C 1
ATOM 886 O O . ASP A 1 126 ? 16.586 -0.901 1.783 1.00 86.69 126 ASP A O 1
ATOM 890 N N . LYS A 1 127 ? 14.926 0.305 2.686 1.00 85.56 127 LYS A N 1
ATOM 891 C CA . LYS A 1 127 ? 13.808 -0.508 2.192 1.00 85.56 127 LYS A CA 1
ATOM 892 C C . LYS A 1 127 ? 13.261 0.038 0.869 1.00 85.56 127 LYS A C 1
ATOM 894 O O . LYS A 1 127 ? 12.156 0.577 0.812 1.00 85.56 127 LYS A O 1
ATOM 899 N N . LYS A 1 128 ? 14.016 -0.140 -0.220 1.00 87.12 128 LYS A N 1
ATOM 900 C CA . LYS A 1 128 ? 13.478 0.103 -1.569 1.00 87.12 128 LYS A CA 1
ATOM 901 C C . LYS A 1 128 ? 12.359 -0.898 -1.895 1.00 87.12 128 LYS A C 1
ATOM 903 O O . LYS A 1 128 ? 12.513 -2.096 -1.666 1.00 87.12 128 LYS A O 1
ATOM 908 N N . LEU A 1 129 ? 11.268 -0.384 -2.462 1.00 94.56 129 LEU A N 1
ATOM 909 C CA . LEU A 1 129 ? 10.172 -1.172 -3.018 1.00 94.56 129 LEU A CA 1
ATOM 910 C C . LEU A 1 129 ? 10.497 -1.680 -4.431 1.00 94.56 129 LEU A C 1
ATOM 912 O O . LEU A 1 129 ? 11.112 -0.977 -5.236 1.00 94.56 129 LEU A O 1
ATOM 916 N N . ASN A 1 130 ? 10.022 -2.878 -4.758 1.00 93.12 130 ASN A N 1
ATOM 917 C CA . ASN A 1 130 ? 10.204 -3.504 -6.068 1.00 93.12 130 ASN A CA 1
ATOM 918 C C . ASN A 1 130 ? 8.912 -3.453 -6.888 1.00 93.12 130 ASN A C 1
ATOM 920 O O . ASN A 1 130 ? 7.822 -3.729 -6.388 1.00 93.12 130 ASN A O 1
ATOM 924 N N . GLY A 1 131 ? 9.033 -3.154 -8.181 1.00 95.12 131 GLY A N 1
ATOM 925 C CA . GLY A 1 131 ? 7.903 -3.190 -9.101 1.00 95.12 131 GLY A CA 1
ATOM 926 C C . GLY A 1 131 ? 7.230 -4.567 -9.143 1.00 95.12 131 GLY A C 1
ATOM 927 O O . GLY A 1 131 ? 7.895 -5.582 -9.343 1.00 95.12 131 GLY A O 1
ATOM 928 N N . ASN A 1 132 ? 5.900 -4.587 -9.040 1.00 94.19 132 ASN A N 1
ATOM 929 C CA . ASN A 1 132 ? 5.025 -5.766 -9.033 1.00 94.19 132 ASN A CA 1
ATOM 930 C C . ASN A 1 132 ? 5.043 -6.627 -7.750 1.00 94.19 132 ASN A C 1
ATOM 932 O O . ASN A 1 132 ? 4.427 -7.694 -7.742 1.00 94.19 132 ASN A O 1
ATOM 936 N N . GLU A 1 133 ? 5.687 -6.197 -6.658 1.00 95.94 133 GLU A N 1
ATOM 937 C CA . GLU A 1 133 ? 5.583 -6.897 -5.366 1.00 95.94 133 GLU A CA 1
ATOM 938 C C . GLU A 1 133 ? 4.268 -6.568 -4.625 1.00 95.94 133 GLU A C 1
ATOM 940 O O . GLU A 1 133 ? 3.650 -5.536 -4.881 1.00 95.94 133 GLU A O 1
ATOM 945 N N . GLU A 1 134 ? 3.805 -7.441 -3.722 1.00 98.12 134 GLU A N 1
ATOM 946 C CA . GLU A 1 134 ? 2.562 -7.231 -2.958 1.00 98.12 134 GLU A CA 1
ATOM 947 C C . GLU A 1 134 ? 2.860 -6.775 -1.520 1.00 98.12 134 GLU A C 1
ATOM 949 O O . GLU A 1 134 ? 3.542 -7.467 -0.764 1.00 98.12 134 GLU A O 1
ATOM 954 N N . LEU A 1 135 ? 2.298 -5.630 -1.131 1.00 98.31 135 LEU A N 1
ATOM 955 C CA . LEU A 1 135 ? 2.220 -5.171 0.254 1.00 98.31 135 LEU A CA 1
ATOM 956 C C . LEU A 1 135 ? 0.875 -5.578 0.862 1.00 98.31 135 LEU A C 1
ATOM 958 O O . LEU A 1 135 ? -0.171 -5.483 0.213 1.00 98.31 135 LEU A O 1
ATOM 962 N N . VAL A 1 136 ? 0.894 -5.977 2.133 1.00 98.69 136 VAL A N 1
ATOM 963 C CA . VAL A 1 136 ? -0.310 -6.294 2.917 1.00 98.69 136 VAL A CA 1
ATOM 964 C C . VAL A 1 136 ? -0.470 -5.246 4.012 1.00 98.69 136 VAL A C 1
ATOM 966 O O . VAL A 1 136 ? 0.451 -5.029 4.795 1.00 98.69 136 VAL A O 1
ATOM 969 N N . VAL A 1 137 ? -1.627 -4.589 4.070 1.00 98.81 137 VAL A N 1
ATOM 970 C CA . VAL A 1 137 ? -1.894 -3.467 4.978 1.00 98.81 137 VAL A CA 1
ATOM 971 C C . VAL A 1 137 ? -3.099 -3.765 5.867 1.00 98.81 137 VAL A C 1
ATOM 973 O O . VAL A 1 137 ? -4.155 -4.163 5.377 1.00 98.81 137 VAL A O 1
ATOM 976 N N . THR A 1 138 ? -2.960 -3.547 7.173 1.00 98.88 138 THR A N 1
ATOM 977 C CA . THR A 1 138 ? -4.040 -3.675 8.168 1.00 98.88 138 THR A CA 1
ATOM 978 C C . THR A 1 138 ? -4.084 -2.452 9.080 1.00 98.88 138 THR A C 1
ATOM 980 O O . THR A 1 138 ? -3.051 -1.872 9.391 1.00 98.88 138 THR A O 1
ATOM 983 N N . SER A 1 139 ? -5.268 -2.086 9.554 1.00 98.81 139 SER A N 1
ATOM 984 C CA . SER A 1 139 ? -5.503 -1.185 10.693 1.00 98.81 139 SER A CA 1
ATOM 985 C C . SER A 1 139 ? -5.759 -1.989 11.978 1.00 98.81 139 SER A C 1
ATOM 987 O O . SER A 1 139 ? -6.406 -3.038 11.908 1.00 98.81 139 SER A O 1
ATOM 989 N N . THR A 1 140 ? -5.275 -1.493 13.119 1.00 98.81 140 THR A N 1
ATOM 990 C CA . THR A 1 140 ? -5.534 -2.006 14.476 1.00 98.81 140 THR A CA 1
ATOM 991 C C . THR A 1 140 ? -6.052 -0.870 15.358 1.00 98.81 140 THR A C 1
ATOM 993 O O . THR A 1 140 ? -5.416 0.185 15.410 1.00 98.81 140 THR A O 1
ATOM 996 N N . ASP A 1 141 ? -7.185 -1.058 16.036 1.00 97.94 141 ASP A N 1
ATOM 997 C CA . ASP A 1 141 ? -7.776 -0.039 16.918 1.00 97.94 141 ASP A CA 1
ATOM 998 C C . ASP A 1 141 ? -7.000 0.135 18.248 1.00 97.94 141 ASP A C 1
ATOM 1000 O O . ASP A 1 141 ? -5.966 -0.493 18.490 1.00 97.94 141 ASP A O 1
ATOM 1004 N N . THR A 1 142 ? -7.495 1.008 19.129 1.00 95.31 142 THR A N 1
ATOM 1005 C CA . THR A 1 142 ? -6.899 1.264 20.454 1.00 95.31 142 THR A CA 1
ATOM 1006 C C . THR A 1 142 ? -7.189 0.173 21.495 1.00 95.31 142 THR A C 1
ATOM 1008 O O . THR A 1 142 ? -6.555 0.166 22.551 1.00 95.31 142 THR A O 1
ATOM 1011 N N . SER A 1 143 ? -8.103 -0.759 21.210 1.00 95.75 143 SER A N 1
ATOM 1012 C CA . SER A 1 143 ? -8.417 -1.934 22.034 1.00 95.75 143 SER A CA 1
ATOM 1013 C C . SER A 1 143 ? -7.665 -3.202 21.586 1.00 95.75 143 SER A C 1
ATOM 1015 O O . SER A 1 143 ? -7.643 -4.187 22.323 1.00 95.75 143 SER A O 1
ATOM 1017 N N . GLY A 1 144 ? -7.002 -3.171 20.425 1.00 97.38 144 GLY A N 1
ATOM 1018 C CA . GLY A 1 144 ? -6.220 -4.262 19.844 1.00 97.38 144 GLY A CA 1
ATOM 1019 C C . GLY A 1 144 ? -6.939 -5.081 18.763 1.00 97.38 144 GLY A C 1
ATOM 1020 O O . GLY A 1 144 ? -6.382 -6.084 18.312 1.00 97.38 144 GLY A O 1
ATOM 1021 N N . ASN A 1 145 ? -8.142 -4.694 18.323 1.00 98.19 145 ASN A N 1
ATOM 1022 C CA . ASN A 1 145 ? -8.846 -5.403 17.254 1.00 98.19 145 ASN A CA 1
ATOM 1023 C C . ASN A 1 145 ? -8.238 -5.056 15.891 1.00 98.19 145 ASN A C 1
ATOM 1025 O O . ASN A 1 145 ? -8.051 -3.887 15.555 1.00 98.19 145 ASN A O 1
ATOM 1029 N N . VAL A 1 146 ? -7.955 -6.080 15.083 1.00 98.56 146 VAL A N 1
ATOM 1030 C CA . VAL A 1 146 ? -7.316 -5.932 13.766 1.00 98.56 146 VAL A CA 1
ATOM 1031 C C . VAL A 1 146 ? -8.364 -6.041 12.658 1.00 98.56 146 VAL A C 1
ATOM 1033 O O . VAL A 1 146 ? -9.213 -6.935 12.670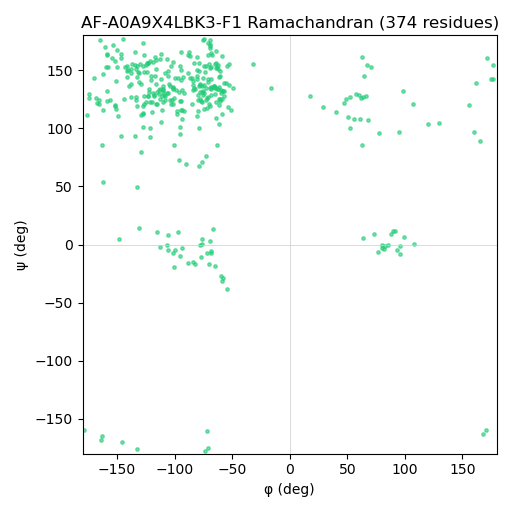 1.00 98.56 146 VAL A O 1
ATOM 1036 N N . SER A 1 147 ? -8.306 -5.125 11.697 1.00 98.81 147 SER A N 1
ATOM 1037 C CA . SER A 1 147 ? -9.120 -5.114 10.473 1.00 98.81 147 SER A CA 1
ATOM 1038 C C . SER A 1 147 ? -8.765 -6.245 9.494 1.00 98.81 147 SER A C 1
ATOM 1040 O O . SER A 1 147 ? -7.825 -7.018 9.683 1.00 98.81 147 SER A O 1
ATOM 1042 N N . ARG A 1 148 ? -9.526 -6.338 8.399 1.00 98.75 148 ARG A N 1
ATOM 1043 C CA . ARG A 1 148 ? -9.194 -7.213 7.265 1.00 98.75 148 ARG A CA 1
ATOM 1044 C C . ARG A 1 148 ? -8.030 -6.635 6.454 1.00 98.75 148 ARG A C 1
ATOM 1046 O O . ARG A 1 148 ? -7.921 -5.422 6.311 1.00 98.75 148 ARG A O 1
ATOM 1053 N N . GLU A 1 149 ? -7.221 -7.518 5.869 1.00 98.69 149 GLU A N 1
ATOM 1054 C CA . GLU A 1 149 ? -6.127 -7.147 4.964 1.00 98.69 149 GLU A CA 1
ATOM 1055 C C . GLU A 1 149 ? -6.613 -6.357 3.736 1.00 98.69 149 GLU A C 1
ATOM 1057 O O . GLU A 1 149 ? -7.506 -6.808 3.010 1.00 98.69 149 GLU A O 1
ATOM 1062 N N . THR A 1 150 ? -5.935 -5.246 3.448 1.00 98.81 150 THR A N 1
ATOM 1063 C CA . THR A 1 150 ? -5.899 -4.610 2.127 1.00 98.81 150 THR A CA 1
ATOM 1064 C C . THR A 1 150 ? -4.590 -4.986 1.437 1.00 98.81 150 THR A C 1
ATOM 1066 O O . THR A 1 150 ? -3.509 -4.789 1.989 1.00 98.81 150 THR A O 1
ATOM 1069 N N . LYS A 1 151 ? -4.675 -5.530 0.222 1.00 98.56 151 LYS A N 1
ATOM 1070 C CA . LYS A 1 151 ? -3.520 -5.924 -0.599 1.00 98.56 151 LYS A CA 1
ATOM 1071 C C . LYS A 1 151 ? -3.243 -4.874 -1.667 1.00 98.56 151 LYS A C 1
ATOM 1073 O O . LYS A 1 151 ? -4.174 -4.418 -2.328 1.00 98.56 151 LYS A O 1
ATOM 1078 N N . VAL A 1 152 ? -1.974 -4.514 -1.845 1.00 98.25 152 VAL A N 1
ATOM 1079 C CA . VAL A 1 152 ? -1.532 -3.478 -2.787 1.00 98.25 152 VAL A CA 1
ATOM 1080 C C . VAL A 1 152 ? -0.356 -4.001 -3.596 1.00 98.25 152 VAL A C 1
ATOM 1082 O O . VAL A 1 152 ? 0.692 -4.307 -3.035 1.00 98.25 152 VAL A O 1
ATOM 1085 N N . THR A 1 153 ? -0.503 -4.080 -4.916 1.00 98.12 153 THR A N 1
ATOM 1086 C CA . THR A 1 153 ? 0.637 -4.324 -5.806 1.00 98.12 153 THR A CA 1
ATOM 1087 C C . THR A 1 153 ? 1.402 -3.020 -6.006 1.00 98.12 153 THR A C 1
ATOM 1089 O O . THR A 1 153 ? 0.820 -2.028 -6.447 1.00 98.12 153 THR A O 1
ATOM 1092 N N . VAL A 1 154 ? 2.700 -3.017 -5.708 1.00 98.25 154 VAL A N 1
ATOM 1093 C CA . VAL A 1 154 ? 3.591 -1.890 -5.994 1.00 98.25 154 VAL A CA 1
ATOM 1094 C C . VAL A 1 154 ? 3.679 -1.703 -7.504 1.00 98.25 154 VAL A C 1
ATOM 1096 O O . VAL A 1 154 ? 4.076 -2.606 -8.242 1.00 98.25 154 VAL A O 1
ATOM 1099 N N . LYS A 1 155 ? 3.337 -0.509 -7.973 1.00 98.06 155 LYS A N 1
ATOM 1100 C CA . LYS A 1 155 ? 3.476 -0.120 -9.372 1.00 98.06 155 LYS A CA 1
ATOM 1101 C C . LYS A 1 155 ? 4.940 0.153 -9.690 1.00 98.06 155 LYS A C 1
ATOM 1103 O O . LYS A 1 155 ? 5.615 0.919 -9.005 1.00 98.06 155 LYS A O 1
ATOM 1108 N N . ASP A 1 156 ? 5.434 -0.462 -10.747 1.00 97.00 156 ASP A N 1
ATOM 1109 C CA . ASP A 1 156 ? 6.797 -0.227 -11.195 1.00 97.00 156 ASP A CA 1
ATOM 1110 C C . ASP A 1 156 ? 6.920 1.139 -11.885 1.00 97.00 156 ASP A C 1
ATOM 1112 O O . ASP A 1 156 ? 6.304 1.375 -12.924 1.00 97.00 156 ASP A O 1
ATOM 1116 N N . ALA A 1 157 ? 7.713 2.029 -11.293 1.00 96.75 157 ALA A N 1
ATOM 1117 C CA . ALA A 1 157 ? 8.070 3.344 -11.826 1.00 96.75 157 ALA A CA 1
ATOM 1118 C C . ALA A 1 157 ? 9.581 3.453 -12.127 1.00 96.75 157 ALA A C 1
ATOM 1120 O O . ALA A 1 157 ? 10.099 4.547 -12.362 1.00 96.75 157 ALA A O 1
ATOM 1121 N N . THR A 1 158 ? 10.300 2.327 -12.079 1.00 94.56 158 THR A N 1
ATOM 1122 C CA . THR A 1 158 ? 11.756 2.267 -12.230 1.00 94.56 158 THR A CA 1
ATOM 1123 C C . THR A 1 158 ? 12.105 2.328 -13.712 1.00 94.56 158 THR A C 1
ATOM 1125 O O . THR A 1 158 ? 11.839 1.387 -14.450 1.00 94.56 158 THR A O 1
ATOM 1128 N N . ALA A 1 159 ? 12.706 3.419 -14.187 1.00 96.12 159 ALA A N 1
ATOM 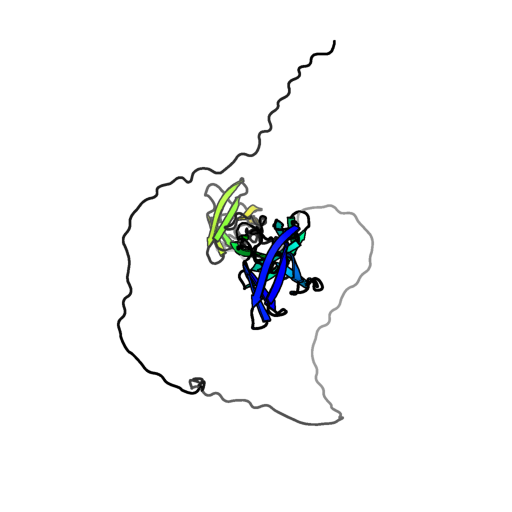1129 C CA . ALA A 1 159 ? 13.123 3.482 -15.586 1.00 96.12 159 ALA A CA 1
ATOM 1130 C C . ALA A 1 159 ? 14.282 2.501 -15.874 1.00 96.12 159 ALA A C 1
ATOM 1132 O O . ALA A 1 159 ? 15.258 2.487 -15.113 1.00 96.12 159 ALA A O 1
ATOM 1133 N N . PRO A 1 160 ? 14.240 1.739 -16.986 1.00 96.81 160 PRO A N 1
ATOM 1134 C CA . PRO A 1 160 ? 15.347 0.880 -17.386 1.00 96.81 160 PRO A CA 1
ATOM 1135 C C . PRO A 1 160 ? 16.595 1.709 -17.714 1.00 96.81 160 PRO A C 1
ATOM 1137 O O . PRO A 1 160 ? 16.522 2.882 -18.101 1.00 96.81 160 PRO A O 1
ATOM 1140 N N . ALA A 1 161 ? 17.769 1.084 -17.615 1.00 97.06 161 ALA A N 1
ATOM 1141 C CA . ALA A 1 161 ? 19.014 1.709 -18.050 1.00 97.06 161 ALA A CA 1
ATOM 1142 C C . ALA A 1 161 ? 18.975 2.045 -19.555 1.00 97.06 161 ALA A C 1
ATOM 1144 O O . ALA A 1 161 ? 18.410 1.302 -20.368 1.00 97.06 161 ALA A O 1
ATOM 1145 N N . ALA A 1 162 ? 19.609 3.162 -19.933 1.00 98.00 162 ALA A N 1
ATOM 1146 C CA . ALA A 1 162 ? 19.777 3.527 -21.337 1.00 98.00 162 ALA A CA 1
ATOM 1147 C C . ALA A 1 162 ? 20.567 2.425 -22.070 1.00 98.00 162 ALA A C 1
ATOM 1149 O O . ALA A 1 162 ? 21.585 1.967 -21.542 1.00 98.00 162 ALA A O 1
ATOM 1150 N N . PRO A 1 163 ? 20.115 1.966 -23.252 1.00 98.31 163 PRO A N 1
ATOM 1151 C CA . PRO A 1 163 ? 20.742 0.838 -23.926 1.00 98.31 163 PRO A CA 1
ATOM 1152 C C . PRO A 1 163 ? 22.163 1.184 -24.377 1.00 98.31 163 PRO A C 1
ATOM 1154 O O . PRO A 1 163 ? 22.410 2.259 -24.929 1.00 98.31 163 PRO A O 1
ATOM 1157 N N . THR A 1 164 ? 23.099 0.264 -24.161 1.00 98.12 164 THR A N 1
ATOM 1158 C CA . THR A 1 164 ? 24.435 0.340 -24.757 1.00 98.12 164 THR A CA 1
ATOM 1159 C C . THR A 1 164 ? 24.347 -0.020 -26.235 1.00 98.12 164 THR A C 1
ATOM 1161 O O . THR A 1 164 ? 23.462 -0.770 -26.642 1.00 98.12 164 THR A O 1
ATOM 1164 N N . VAL A 1 165 ? 25.283 0.485 -27.033 1.00 97.94 165 VAL A N 1
ATOM 1165 C CA . VAL A 1 165 ? 25.403 0.157 -28.456 1.00 97.94 165 VAL A CA 1
ATOM 1166 C C . VAL A 1 165 ? 26.850 -0.209 -28.730 1.00 97.94 165 VAL A C 1
ATOM 1168 O O . VAL A 1 165 ? 27.759 0.442 -28.212 1.00 97.94 165 VAL A O 1
ATOM 1171 N N . ASN A 1 166 ? 27.059 -1.232 -29.549 1.00 97.19 166 ASN A N 1
ATOM 1172 C CA . ASN A 1 166 ? 28.362 -1.497 -30.142 1.00 97.19 166 ASN A CA 1
ATOM 1173 C C . ASN A 1 166 ? 28.698 -0.409 -31.180 1.00 97.19 166 ASN A C 1
ATOM 1175 O O . ASN A 1 166 ? 27.857 0.422 -31.532 1.00 97.19 166 ASN A O 1
ATOM 1179 N N . GLU A 1 167 ? 29.935 -0.407 -31.677 1.00 96.19 167 GLU A N 1
ATOM 1180 C CA . GLU A 1 167 ? 30.318 0.467 -32.788 1.00 96.19 167 GLU A CA 1
ATOM 1181 C C . GLU A 1 167 ? 29.427 0.212 -34.018 1.00 96.19 167 GLU A C 1
ATOM 1183 O O . GLU A 1 167 ? 29.105 -0.933 -34.335 1.00 96.19 167 GLU A O 1
ATOM 1188 N N . ILE A 1 168 ? 29.028 1.291 -34.697 1.00 96.19 168 ILE A N 1
ATOM 1189 C CA . ILE A 1 168 ? 28.288 1.254 -35.961 1.00 96.19 168 ILE A CA 1
ATOM 1190 C C . ILE A 1 168 ? 29.145 1.951 -37.008 1.00 96.19 168 ILE A C 1
ATOM 1192 O O . ILE A 1 168 ? 29.593 3.079 -36.791 1.00 96.19 168 ILE A O 1
ATOM 1196 N N . THR A 1 169 ? 29.334 1.310 -38.152 1.00 95.31 169 THR A N 1
ATOM 1197 C CA . THR A 1 169 ? 30.086 1.837 -39.286 1.00 95.31 169 THR A CA 1
ATOM 1198 C C . THR A 1 169 ? 29.206 2.025 -40.521 1.00 95.31 169 THR A C 1
ATOM 1200 O O . THR A 1 169 ? 28.104 1.486 -40.638 1.00 95.31 169 THR A O 1
ATOM 1203 N N . SER A 1 170 ? 29.676 2.837 -41.467 1.00 93.94 170 SER A N 1
ATOM 1204 C CA . SER A 1 170 ? 28.956 3.102 -42.711 1.00 93.94 170 SER A CA 1
ATOM 1205 C C . SER A 1 170 ? 28.743 1.826 -43.536 1.00 93.94 170 SER A C 1
ATOM 1207 O O . SER A 1 170 ? 29.711 1.198 -43.968 1.00 93.94 170 SER A O 1
ATOM 1209 N N . GLY A 1 171 ? 27.481 1.475 -43.794 1.00 88.56 171 GLY A N 1
ATOM 1210 C CA . GLY A 1 171 ? 27.088 0.243 -44.487 1.00 88.56 171 GLY A CA 1
ATOM 1211 C C . GLY A 1 171 ? 26.705 -0.933 -43.577 1.00 88.56 171 GLY A C 1
ATOM 1212 O O . GLY A 1 171 ? 26.313 -1.978 -44.100 1.00 88.56 171 GLY A O 1
ATOM 1213 N N . ASP A 1 172 ? 26.763 -0.789 -42.247 1.00 95.00 172 ASP A N 1
ATOM 1214 C CA . ASP A 1 172 ? 26.264 -1.826 -41.338 1.00 95.00 172 ASP A CA 1
ATOM 1215 C C . ASP A 1 172 ? 24.747 -2.023 -41.475 1.00 95.00 172 ASP A C 1
ATOM 1217 O O . ASP A 1 172 ? 23.952 -1.085 -41.417 1.00 95.00 172 ASP A O 1
ATOM 1221 N N . THR A 1 173 ? 24.334 -3.282 -41.637 1.00 95.81 173 THR A N 1
ATOM 1222 C CA . THR A 1 173 ? 22.923 -3.672 -41.831 1.00 95.81 173 THR A CA 1
ATOM 1223 C C . THR A 1 173 ? 22.210 -4.036 -40.528 1.00 95.81 173 THR A C 1
ATOM 1225 O O . THR A 1 173 ? 21.009 -4.317 -40.534 1.00 95.81 173 THR A O 1
ATOM 1228 N N . GLN A 1 174 ? 22.924 -4.032 -39.400 1.00 97.06 174 GLN A N 1
ATOM 1229 C CA . GLN A 1 174 ? 22.397 -4.361 -38.078 1.00 97.06 174 GLN A CA 1
ATOM 1230 C C . GLN A 1 174 ? 23.000 -3.457 -37.006 1.00 97.06 174 GLN A C 1
ATOM 1232 O O . GLN A 1 174 ? 24.181 -3.132 -37.037 1.00 97.06 174 GLN A O 1
ATOM 1237 N N . ILE A 1 175 ? 22.184 -3.114 -36.015 1.00 97.81 175 ILE A N 1
ATOM 1238 C CA . ILE A 1 175 ? 22.593 -2.440 -34.787 1.00 97.81 175 ILE A CA 1
ATOM 1239 C C . ILE A 1 175 ? 22.542 -3.469 -33.665 1.00 97.81 175 ILE A C 1
ATOM 1241 O O . ILE A 1 175 ? 21.540 -4.169 -33.501 1.00 97.81 175 ILE A O 1
ATOM 1245 N N . THR A 1 176 ? 23.619 -3.555 -32.890 1.00 98.25 176 THR A N 1
ATOM 1246 C CA . THR A 1 176 ? 23.762 -4.507 -31.783 1.00 98.25 176 THR A CA 1
ATOM 1247 C C . THR A 1 176 ? 24.218 -3.794 -30.514 1.00 98.25 176 THR A C 1
ATOM 1249 O O . THR A 1 176 ? 24.815 -2.719 -30.580 1.00 98.25 176 THR A O 1
ATOM 1252 N N . GLY A 1 177 ? 23.913 -4.371 -29.356 1.00 98.25 177 GLY A N 1
ATOM 1253 C CA . GLY A 1 177 ? 24.231 -3.788 -28.054 1.00 98.25 177 GLY A CA 1
ATOM 1254 C C . GLY A 1 177 ? 23.503 -4.510 -26.925 1.00 98.25 177 GLY A C 1
ATOM 1255 O O . GLY A 1 177 ? 23.000 -5.622 -27.124 1.00 98.25 177 GLY A O 1
ATOM 1256 N N . THR A 1 178 ? 23.419 -3.876 -25.753 1.00 98.50 178 THR A N 1
ATOM 1257 C CA . THR A 1 178 ? 22.697 -4.420 -24.592 1.00 98.50 178 THR A CA 1
ATOM 1258 C C . THR A 1 178 ? 21.671 -3.446 -24.014 1.00 98.50 178 THR A C 1
ATOM 1260 O O . THR A 1 178 ? 21.865 -2.235 -24.005 1.00 98.50 178 THR A O 1
ATOM 1263 N N . GLY A 1 179 ? 20.589 -3.979 -23.457 1.00 97.94 179 GLY A N 1
ATOM 1264 C CA . GLY A 1 179 ? 19.596 -3.263 -22.659 1.00 97.94 179 GLY A CA 1
ATOM 1265 C C . GLY A 1 179 ? 19.044 -4.167 -21.556 1.00 97.94 179 GLY A C 1
ATOM 1266 O O . GLY A 1 179 ? 19.566 -5.255 -21.315 1.00 97.94 179 GLY A O 1
ATOM 1267 N N . GLU A 1 180 ? 17.985 -3.738 -20.872 1.00 97.94 180 GLU A N 1
ATOM 1268 C CA . GLU A 1 180 ? 17.385 -4.558 -19.815 1.00 97.94 180 GLU A CA 1
ATOM 1269 C C . GLU A 1 180 ? 16.692 -5.814 -20.398 1.00 97.94 180 GLU A C 1
ATOM 1271 O O . GLU A 1 180 ? 15.942 -5.681 -21.370 1.00 97.94 180 GLU A O 1
ATOM 1276 N N . PRO A 1 181 ? 16.877 -7.022 -19.829 1.00 97.81 181 PRO A N 1
ATOM 1277 C CA . PRO A 1 181 ? 16.314 -8.260 -20.370 1.00 97.81 181 PRO A CA 1
ATOM 1278 C C . PRO A 1 181 ? 14.794 -8.247 -20.625 1.00 97.81 181 PRO A C 1
ATOM 1280 O O . PRO A 1 181 ? 13.967 -8.118 -19.712 1.00 97.81 181 PRO A O 1
ATOM 1283 N N . GLY A 1 182 ? 14.403 -8.431 -21.888 1.00 96.50 182 GLY A N 1
ATOM 1284 C CA . GLY A 1 182 ? 13.009 -8.401 -22.344 1.00 96.50 182 GLY A CA 1
ATOM 1285 C C . GLY A 1 182 ? 12.400 -7.006 -22.558 1.00 96.50 182 GLY A C 1
ATOM 1286 O O . GLY A 1 182 ? 11.230 -6.931 -22.962 1.00 96.50 182 GLY A O 1
ATOM 1287 N N . SER A 1 183 ? 13.157 -5.927 -22.316 1.00 98.31 183 SER A N 1
ATOM 1288 C CA . SER A 1 183 ? 12.767 -4.554 -22.672 1.00 98.31 183 SER A CA 1
ATOM 1289 C C . SER A 1 183 ? 12.654 -4.375 -24.191 1.00 98.31 183 SER A C 1
ATOM 1291 O O . SER A 1 183 ? 13.252 -5.111 -24.983 1.00 98.31 183 SER A O 1
ATOM 1293 N N . THR A 1 184 ? 11.854 -3.395 -24.606 1.00 98.62 184 THR A N 1
ATOM 1294 C CA . THR A 1 184 ? 11.681 -2.997 -26.004 1.00 98.62 184 THR A CA 1
ATOM 1295 C C . THR A 1 184 ? 12.646 -1.862 -26.321 1.00 98.62 184 THR A C 1
ATOM 1297 O O . THR A 1 184 ? 12.469 -0.733 -25.868 1.00 98.62 184 THR A O 1
ATOM 1300 N N . ILE A 1 185 ? 13.674 -2.165 -27.106 1.00 98.62 185 ILE A N 1
ATOM 1301 C CA . ILE A 1 185 ? 14.655 -1.195 -27.590 1.00 98.62 185 ILE A CA 1
ATOM 1302 C C . ILE A 1 185 ? 14.022 -0.419 -28.745 1.00 98.62 185 ILE A C 1
ATOM 1304 O O . ILE A 1 185 ? 13.568 -1.023 -29.716 1.00 98.62 185 ILE A O 1
ATOM 1308 N N . THR A 1 186 ? 14.000 0.906 -28.653 1.00 98.44 186 THR A N 1
ATOM 1309 C CA . THR A 1 186 ? 13.506 1.822 -29.686 1.00 98.44 186 THR A CA 1
ATOM 1310 C C . THR A 1 186 ? 14.690 2.538 -30.317 1.00 98.44 186 THR A C 1
ATOM 1312 O O . THR A 1 186 ? 15.473 3.170 -29.613 1.00 98.44 186 THR A O 1
ATOM 1315 N N . VAL A 1 187 ? 14.819 2.450 -31.640 1.00 98.44 187 VAL A N 1
ATOM 1316 C CA . VAL A 1 187 ? 15.912 3.058 -32.410 1.00 98.44 187 VAL A CA 1
ATOM 1317 C C . VAL A 1 187 ? 15.340 4.079 -33.379 1.00 98.44 187 VAL A C 1
ATOM 1319 O O . VAL A 1 187 ? 14.449 3.761 -34.163 1.00 98.44 187 VAL A O 1
ATOM 1322 N N . LYS A 1 188 ? 15.882 5.294 -33.347 1.00 98.19 188 LYS A N 1
ATOM 1323 C CA . LYS A 1 188 ? 15.541 6.407 -34.229 1.00 98.19 188 LYS A CA 1
ATOM 1324 C C . LYS A 1 188 ? 16.755 6.780 -35.080 1.00 98.19 188 LYS A C 1
ATOM 1326 O O . LYS A 1 188 ? 17.807 7.145 -34.557 1.00 98.19 188 LYS A O 1
ATOM 1331 N N . PHE A 1 189 ? 16.576 6.704 -36.392 1.00 97.19 189 PHE A N 1
ATOM 1332 C CA . PHE A 1 189 ? 17.587 6.980 -37.411 1.00 97.19 189 PHE A CA 1
ATOM 1333 C C . PHE A 1 189 ? 17.650 8.473 -37.804 1.00 97.19 189 PHE A C 1
ATOM 1335 O O . PHE A 1 189 ? 16.697 9.210 -37.520 1.00 97.19 189 PHE A O 1
ATOM 1342 N N . PRO A 1 190 ? 18.713 8.928 -38.506 1.00 94.19 190 PRO A N 1
ATOM 1343 C CA . PRO A 1 190 ? 18.886 10.331 -38.910 1.00 94.19 190 PRO A CA 1
ATOM 1344 C C . PRO A 1 190 ? 17.706 10.901 -39.705 1.00 94.19 190 PRO A C 1
ATOM 1346 O O . PRO A 1 190 ? 17.292 12.038 -39.489 1.00 94.19 190 PRO A O 1
ATOM 1349 N N . ASN A 1 191 ? 17.109 10.091 -40.585 1.00 93.62 191 ASN A N 1
ATOM 1350 C CA . ASN A 1 191 ? 15.948 10.471 -41.398 1.00 93.62 191 ASN A CA 1
ATOM 1351 C C . ASN A 1 191 ? 14.610 10.494 -40.621 1.00 93.62 191 ASN A C 1
ATOM 1353 O O . ASN A 1 191 ? 13.555 10.689 -41.220 1.00 93.62 191 ASN A O 1
ATOM 1357 N N . GLY A 1 192 ? 14.633 10.267 -39.303 1.00 94.94 192 GLY A N 1
ATOM 1358 C CA . GLY A 1 192 ? 13.453 10.230 -38.440 1.00 94.94 192 GLY A CA 1
ATOM 1359 C C . GLY A 1 192 ? 12.703 8.895 -38.415 1.00 94.94 192 GLY A C 1
ATOM 1360 O O . GLY A 1 192 ? 11.740 8.776 -37.659 1.00 94.94 192 GLY A O 1
ATOM 1361 N N . THR A 1 193 ? 13.131 7.883 -39.181 1.00 97.06 193 THR A N 1
ATOM 1362 C CA . THR A 1 193 ? 12.545 6.533 -39.111 1.00 97.06 193 THR A CA 1
ATOM 1363 C C . THR A 1 193 ? 12.762 5.944 -37.722 1.00 97.06 193 THR A C 1
ATOM 1365 O O . THR A 1 193 ? 13.875 5.993 -37.196 1.00 97.06 193 THR A O 1
ATOM 1368 N N . ILE A 1 194 ? 11.712 5.353 -37.148 1.00 97.50 194 ILE A N 1
ATOM 1369 C CA . ILE A 1 194 ? 11.773 4.631 -35.876 1.00 97.50 194 ILE A CA 1
ATOM 1370 C C . ILE A 1 194 ? 11.530 3.144 -36.133 1.00 97.50 194 ILE A C 1
ATOM 1372 O O . ILE A 1 194 ? 10.588 2.777 -36.835 1.00 97.50 194 ILE A O 1
ATOM 1376 N N . VAL A 1 195 ? 12.363 2.295 -35.536 1.00 97.94 195 VAL A N 1
ATOM 1377 C CA . VAL A 1 195 ? 12.170 0.842 -35.455 1.00 97.94 195 VAL A CA 1
ATOM 1378 C C . VAL A 1 195 ? 12.261 0.386 -34.002 1.00 97.94 195 VAL A C 1
ATOM 1380 O O . VAL A 1 195 ? 12.792 1.096 -33.147 1.00 97.94 195 VAL A O 1
ATOM 1383 N N . THR A 1 196 ? 11.776 -0.820 -33.721 1.00 98.06 196 THR A N 1
ATOM 1384 C CA . THR A 1 196 ? 11.886 -1.439 -32.397 1.00 98.06 196 THR A CA 1
ATOM 1385 C C . THR A 1 196 ? 12.420 -2.861 -32.488 1.00 98.06 196 THR A C 1
ATOM 1387 O O . THR A 1 196 ? 12.091 -3.589 -33.424 1.00 98.06 196 THR A O 1
ATOM 1390 N N . GLY A 1 197 ? 13.169 -3.276 -31.473 1.00 97.81 197 GLY A N 1
ATOM 1391 C CA . GLY A 1 197 ? 13.522 -4.668 -31.203 1.00 97.81 197 GLY A CA 1
ATOM 1392 C C . GLY A 1 197 ? 13.294 -5.004 -29.732 1.00 97.81 197 GLY A C 1
ATOM 1393 O O . GLY A 1 197 ? 12.818 -4.169 -28.964 1.00 97.81 197 GLY A O 1
ATOM 1394 N N . LYS A 1 198 ? 13.655 -6.219 -29.320 1.00 97.81 198 LYS A N 1
ATOM 1395 C CA . LYS A 1 198 ? 13.705 -6.589 -27.902 1.00 97.81 198 LYS A CA 1
ATOM 1396 C C . LYS A 1 198 ? 15.102 -7.026 -27.505 1.00 97.81 198 LYS A C 1
ATOM 1398 O O . LYS A 1 198 ? 15.788 -7.666 -28.300 1.00 97.81 198 LYS A O 1
ATOM 1403 N N . ALA A 1 199 ? 15.477 -6.703 -26.274 1.00 98.38 199 ALA A N 1
ATOM 1404 C CA . ALA A 1 199 ? 16.575 -7.377 -25.604 1.00 98.38 199 ALA A CA 1
ATOM 1405 C C . ALA A 1 199 ? 16.154 -8.812 -25.241 1.00 98.38 199 ALA A C 1
ATOM 1407 O O . ALA A 1 199 ? 15.015 -9.043 -24.826 1.00 98.38 199 ALA A O 1
ATOM 1408 N N . ASP A 1 200 ? 17.063 -9.770 -25.406 1.00 98.25 200 ASP A N 1
ATOM 1409 C CA . ASP A 1 200 ? 16.879 -11.167 -25.012 1.00 98.25 200 ASP A CA 1
ATOM 1410 C C . ASP A 1 200 ? 16.901 -11.340 -23.475 1.00 98.25 200 ASP A C 1
ATOM 1412 O O . ASP A 1 200 ? 16.954 -10.371 -22.714 1.00 98.25 200 ASP A O 1
ATOM 1416 N N . ASN A 1 201 ? 16.848 -12.584 -22.989 1.00 97.31 201 ASN A N 1
ATOM 1417 C CA . ASN A 1 201 ? 16.873 -12.878 -21.549 1.00 97.31 201 ASN A CA 1
ATOM 1418 C C . ASN A 1 201 ? 18.251 -12.636 -20.896 1.00 97.31 201 ASN A C 1
ATOM 1420 O O . ASN A 1 201 ? 18.374 -12.726 -19.677 1.00 97.31 201 ASN A O 1
ATOM 1424 N N . GLN A 1 202 ? 19.278 -12.349 -21.694 1.00 97.69 202 GLN A N 1
ATOM 1425 C CA . GLN A 1 202 ? 20.643 -12.025 -21.294 1.00 97.69 202 GLN A CA 1
ATOM 1426 C C . GLN A 1 202 ? 20.945 -10.521 -21.465 1.00 97.69 202 GLN A C 1
ATOM 1428 O O . GLN A 1 202 ? 22.010 -10.063 -21.059 1.00 97.69 202 GLN A O 1
ATOM 1433 N N . GLY A 1 203 ? 20.002 -9.751 -22.020 1.00 97.81 203 GLY A N 1
ATOM 1434 C CA . GLY A 1 203 ? 20.099 -8.315 -22.259 1.00 97.81 203 GLY A CA 1
ATOM 1435 C C . GLY A 1 203 ? 20.614 -7.924 -23.648 1.00 97.81 203 GLY A C 1
ATOM 1436 O O . GLY A 1 203 ? 20.618 -6.737 -23.957 1.00 97.81 203 GLY A O 1
ATOM 1437 N N . ASN A 1 204 ? 21.023 -8.858 -24.513 1.00 98.50 204 ASN A N 1
ATOM 1438 C CA . ASN A 1 204 ? 21.543 -8.521 -25.846 1.00 98.50 204 ASN A CA 1
ATOM 1439 C C . ASN A 1 204 ? 20.403 -8.197 -26.814 1.00 98.50 204 ASN A C 1
ATOM 1441 O O . ASN A 1 204 ? 19.333 -8.799 -26.738 1.00 98.50 204 ASN A O 1
ATOM 1445 N N . TYR A 1 205 ? 20.637 -7.316 -27.785 1.00 98.56 205 TYR A N 1
ATOM 1446 C CA . TYR A 1 205 ? 19.701 -7.101 -28.889 1.00 98.56 205 TYR A CA 1
ATOM 1447 C C . TYR A 1 205 ? 20.405 -7.047 -30.250 1.00 98.56 205 TYR A C 1
ATOM 1449 O O . TYR A 1 205 ? 21.576 -6.680 -30.362 1.00 98.56 205 TYR A O 1
ATOM 1457 N N . VAL A 1 206 ? 19.646 -7.381 -31.296 1.00 98.31 206 VAL A N 1
ATOM 1458 C CA . VAL A 1 206 ? 20.018 -7.214 -32.707 1.00 98.31 206 VAL A CA 1
ATOM 1459 C C . VAL A 1 206 ? 18.828 -6.589 -33.429 1.00 98.31 206 VAL A C 1
ATOM 1461 O O . VAL A 1 206 ? 17.715 -7.112 -33.360 1.00 98.31 206 VAL A O 1
ATOM 1464 N N . ILE A 1 207 ? 19.044 -5.460 -34.100 1.00 98.31 207 ILE A N 1
ATOM 1465 C CA . ILE A 1 207 ? 18.009 -4.704 -34.814 1.00 98.31 207 ILE A CA 1
ATOM 1466 C C . ILE A 1 207 ? 18.483 -4.460 -36.240 1.00 98.31 207 ILE A C 1
ATOM 1468 O O . ILE A 1 207 ? 19.505 -3.815 -36.454 1.00 98.31 207 ILE A O 1
ATOM 1472 N N . ASN A 1 208 ? 17.738 -4.964 -37.223 1.00 97.75 208 ASN A N 1
ATOM 1473 C CA . ASN A 1 208 ? 18.059 -4.751 -38.632 1.00 97.75 208 ASN A CA 1
ATOM 1474 C C . ASN A 1 208 ? 17.846 -3.278 -39.014 1.00 97.75 208 ASN A C 1
ATOM 1476 O O . ASN A 1 208 ? 16.796 -2.701 -38.719 1.00 97.75 208 ASN A O 1
ATOM 1480 N N . VAL A 1 209 ? 18.811 -2.698 -39.723 1.00 96.94 209 VAL A N 1
ATOM 1481 C CA . VAL A 1 209 ? 18.682 -1.384 -40.360 1.00 96.94 209 VAL A CA 1
ATOM 1482 C C . VAL A 1 209 ? 17.752 -1.535 -41.573 1.00 96.94 209 VAL A C 1
ATOM 1484 O O . VAL A 1 209 ? 18.008 -2.386 -42.430 1.00 96.94 209 VAL A O 1
ATOM 1487 N N . PRO A 1 210 ? 16.650 -0.767 -41.678 1.00 96.06 210 PRO A N 1
ATOM 1488 C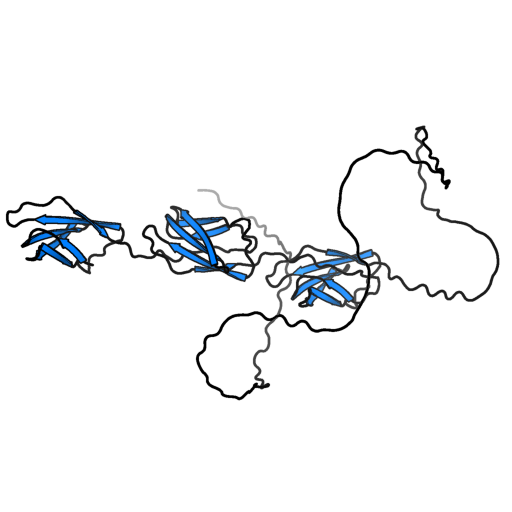 CA . PRO A 1 210 ? 15.778 -0.822 -42.847 1.00 96.06 210 PRO A CA 1
ATOM 1489 C C . PRO A 1 210 ? 16.528 -0.421 -44.120 1.00 96.06 210 PRO A C 1
ATOM 1491 O O . PRO A 1 210 ? 17.183 0.614 -44.146 1.00 96.06 210 PRO A O 1
ATOM 1494 N N . SER A 1 211 ? 16.348 -1.166 -45.214 1.00 93.56 211 SER A N 1
ATOM 1495 C CA . SER A 1 211 ? 17.029 -0.949 -46.509 1.00 93.56 211 SER A CA 1
ATOM 1496 C C . SER A 1 211 ? 16.648 0.349 -47.254 1.00 93.56 211 SER A C 1
ATOM 1498 O O . SER A 1 211 ? 16.926 0.482 -48.439 1.00 93.56 211 SER A O 1
ATOM 1500 N N . ILE A 1 212 ? 15.978 1.282 -46.572 1.00 91.75 212 ILE A N 1
ATOM 1501 C CA . ILE A 1 212 ? 15.690 2.656 -47.011 1.00 91.75 212 ILE A CA 1
ATOM 1502 C C . ILE A 1 212 ? 16.571 3.689 -46.279 1.00 91.75 212 ILE A C 1
ATOM 1504 O O . ILE A 1 212 ? 16.301 4.888 -46.348 1.00 91.75 212 ILE A O 1
ATOM 1508 N N . ILE A 1 213 ? 17.556 3.224 -45.502 1.00 93.12 213 ILE A N 1
ATOM 1509 C CA . ILE A 1 213 ? 18.430 4.043 -44.661 1.00 93.12 213 ILE A CA 1
ATOM 1510 C C . ILE A 1 213 ? 19.882 3.692 -44.980 1.00 93.12 213 ILE A C 1
ATOM 1512 O O . ILE A 1 213 ? 20.409 2.692 -44.496 1.00 93.12 213 ILE A O 1
ATOM 1516 N N . ASP A 1 214 ? 20.526 4.540 -45.773 1.00 91.88 214 ASP A N 1
ATOM 1517 C CA . ASP A 1 214 ? 21.974 4.514 -45.941 1.00 91.88 214 ASP A CA 1
ATOM 1518 C C . ASP A 1 214 ? 22.621 5.168 -44.711 1.00 91.88 214 ASP A C 1
ATOM 1520 O O . ASP A 1 214 ? 22.298 6.309 -44.380 1.00 91.88 214 ASP A O 1
ATOM 1524 N N . LEU A 1 215 ? 23.508 4.446 -44.020 1.00 94.12 215 LEU A N 1
ATOM 1525 C CA . LEU A 1 215 ? 24.252 4.965 -42.867 1.00 94.12 215 LEU A CA 1
ATOM 1526 C C . LEU A 1 215 ? 25.586 5.563 -43.324 1.00 94.12 215 LEU A C 1
ATOM 1528 O O . LEU A 1 215 ? 26.466 4.843 -43.802 1.00 94.12 215 LEU A O 1
ATOM 1532 N N . ASN A 1 216 ? 25.740 6.874 -43.155 1.00 93.94 216 ASN A N 1
ATOM 1533 C CA . ASN A 1 216 ? 26.889 7.656 -43.606 1.00 93.94 216 ASN A CA 1
ATOM 1534 C C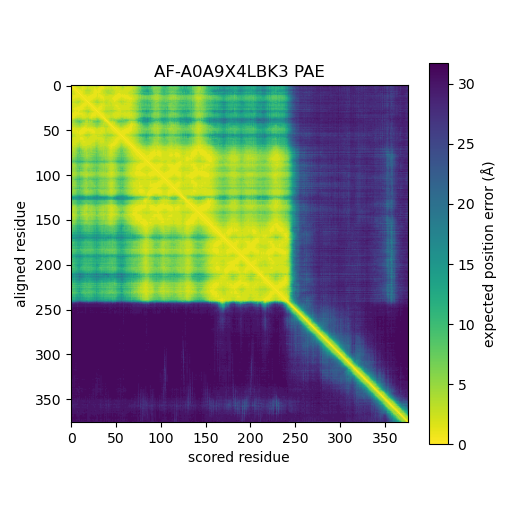 . ASN A 1 216 ? 27.790 8.040 -42.421 1.00 93.94 216 ASN A C 1
ATOM 1536 O O . ASN A 1 216 ? 27.287 8.257 -41.319 1.00 93.94 216 ASN A O 1
ATOM 1540 N N . PRO A 1 217 ? 29.113 8.193 -42.608 1.00 95.44 217 PRO A N 1
ATOM 1541 C CA . PRO A 1 217 ? 29.994 8.633 -41.529 1.00 95.44 217 PRO A CA 1
ATOM 1542 C C . PRO A 1 217 ? 29.573 10.009 -40.986 1.00 95.44 217 PRO A C 1
ATOM 1544 O O . PRO A 1 217 ? 29.466 10.972 -41.744 1.00 95.44 217 PRO A O 1
ATOM 1547 N N . GLY A 1 218 ? 29.348 10.103 -39.674 1.00 94.50 218 GLY A N 1
ATOM 1548 C CA . GLY A 1 218 ? 28.825 11.299 -39.004 1.00 94.50 218 GLY A CA 1
ATOM 1549 C C . GLY A 1 218 ? 27.308 11.308 -38.765 1.00 94.50 218 GLY A C 1
ATOM 1550 O O . GLY A 1 218 ? 26.831 12.177 -38.033 1.00 94.50 218 GLY A O 1
ATOM 1551 N N . ASP A 1 219 ? 26.550 10.349 -39.310 1.00 96.50 219 ASP A N 1
ATOM 1552 C CA . ASP A 1 219 ? 25.125 10.186 -38.994 1.00 96.50 219 ASP A CA 1
ATOM 1553 C C . ASP A 1 219 ? 24.912 9.895 -37.500 1.00 96.50 219 ASP A C 1
ATOM 1555 O O . ASP A 1 219 ? 25.699 9.186 -36.873 1.00 96.50 219 ASP A O 1
ATOM 1559 N N . THR A 1 220 ? 23.823 10.415 -36.922 1.00 97.00 220 THR A N 1
ATOM 1560 C CA . THR A 1 220 ? 23.471 10.192 -35.507 1.00 97.00 220 THR A CA 1
ATOM 1561 C C . THR A 1 220 ? 22.265 9.270 -35.366 1.00 97.00 220 THR A C 1
ATOM 1563 O O . THR A 1 220 ? 21.203 9.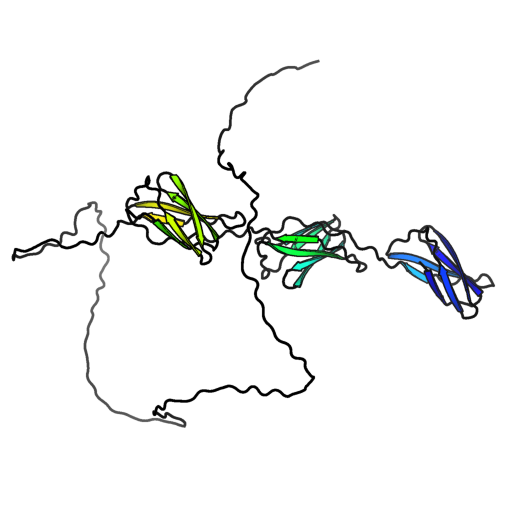510 -35.941 1.00 97.00 220 THR A O 1
ATOM 1566 N N . ILE A 1 221 ? 22.418 8.219 -34.561 1.00 97.94 221 ILE A N 1
ATOM 1567 C CA . ILE A 1 221 ? 21.353 7.263 -34.243 1.00 97.94 221 ILE A CA 1
ATOM 1568 C C . ILE A 1 221 ? 21.047 7.378 -32.748 1.00 97.94 221 ILE A C 1
ATOM 1570 O O . ILE A 1 221 ? 21.953 7.383 -31.913 1.00 97.94 221 ILE A O 1
ATOM 1574 N N . GLN A 1 222 ? 19.764 7.501 -32.408 1.00 98.44 222 GLN A N 1
ATOM 1575 C CA . GLN A 1 222 ? 19.274 7.676 -31.038 1.00 98.44 222 GLN A CA 1
ATOM 1576 C C . GLN A 1 222 ? 18.548 6.413 -30.574 1.00 98.44 222 GLN A C 1
ATOM 1578 O O . GLN A 1 222 ? 17.693 5.898 -31.294 1.00 98.44 222 GLN A O 1
ATOM 1583 N N . LEU A 1 223 ? 18.879 5.913 -29.383 1.00 98.50 223 LEU A N 1
ATOM 1584 C CA . LEU A 1 223 ? 18.308 4.694 -28.816 1.00 98.50 223 LEU A CA 1
ATOM 1585 C C . LEU A 1 223 ? 17.789 4.923 -27.397 1.00 98.50 223 LEU A C 1
ATOM 1587 O O . LEU A 1 223 ? 18.461 5.537 -26.571 1.00 98.50 223 LEU A O 1
ATOM 1591 N N . SER A 1 224 ? 16.624 4.363 -27.096 1.00 98.56 224 SER A N 1
ATOM 1592 C CA . SER A 1 224 ? 16.082 4.223 -25.741 1.00 98.56 224 SER A CA 1
ATOM 1593 C C . SER A 1 224 ? 15.524 2.813 -25.545 1.00 98.56 224 SER A C 1
ATOM 1595 O O . SER A 1 224 ? 15.339 2.066 -26.507 1.00 98.56 224 SER A O 1
ATOM 1597 N N . SER A 1 225 ? 15.269 2.421 -24.304 1.00 98.44 225 SER A N 1
ATOM 1598 C CA . SER A 1 225 ? 14.559 1.195 -23.948 1.00 98.44 225 SER A CA 1
ATOM 1599 C C . SER A 1 225 ? 13.254 1.544 -23.228 1.00 98.44 225 SER A C 1
ATOM 1601 O O . SER A 1 225 ? 13.139 2.593 -22.592 1.00 98.44 225 SER A O 1
ATOM 1603 N N . ILE A 1 226 ? 12.253 0.678 -23.366 1.00 98.38 226 ILE A N 1
ATOM 1604 C CA . ILE A 1 226 ? 11.017 0.694 -22.577 1.00 98.38 226 ILE A CA 1
ATOM 1605 C C . ILE A 1 226 ? 10.899 -0.675 -21.911 1.00 98.38 226 ILE A C 1
ATOM 1607 O O . ILE A 1 226 ? 11.028 -1.695 -22.593 1.00 98.38 226 ILE A O 1
ATOM 1611 N N . ASP A 1 227 ? 10.698 -0.712 -20.600 1.00 97.31 227 ASP A N 1
ATOM 1612 C CA . ASP A 1 227 ? 10.604 -1.951 -19.822 1.00 97.31 227 ASP A CA 1
ATOM 1613 C C . ASP A 1 227 ? 9.281 -2.720 -20.081 1.00 97.31 227 ASP A C 1
ATOM 1615 O O . ASP A 1 227 ? 8.613 -2.561 -21.110 1.00 97.31 227 ASP A O 1
ATOM 1619 N N . LYS A 1 228 ? 8.909 -3.624 -19.167 1.00 94.56 228 LYS A N 1
ATOM 1620 C CA . LYS A 1 228 ? 7.643 -4.383 -19.228 1.00 94.56 228 LYS A CA 1
ATOM 1621 C C . LYS A 1 228 ? 6.450 -3.610 -18.643 1.00 94.56 228 LYS A C 1
ATOM 1623 O O . LYS A 1 228 ? 5.310 -4.001 -18.880 1.00 94.56 228 LYS A O 1
ATOM 1628 N N . SER A 1 229 ? 6.728 -2.544 -17.902 1.00 95.56 229 SER A N 1
ATOM 1629 C CA . SER A 1 229 ? 5.809 -1.753 -17.080 1.00 95.56 229 SER A CA 1
ATOM 1630 C C . SER A 1 229 ? 5.371 -0.454 -17.780 1.00 95.56 229 SER A C 1
ATOM 1632 O O . SER A 1 229 ? 4.326 0.109 -17.458 1.00 95.56 229 SER A O 1
ATOM 1634 N N . GLY A 1 230 ? 6.133 -0.014 -18.786 1.00 96.44 230 GLY A N 1
ATOM 1635 C CA . GLY A 1 230 ? 5.938 1.202 -19.572 1.00 96.44 230 GLY A CA 1
ATOM 1636 C C . GLY A 1 230 ? 6.954 2.316 -19.288 1.00 96.44 230 GLY A C 1
ATOM 1637 O O . GLY A 1 230 ? 6.856 3.372 -19.915 1.00 96.44 230 GLY A O 1
ATOM 1638 N N . ASN A 1 231 ? 7.925 2.116 -18.389 1.00 97.56 231 ASN A N 1
ATOM 1639 C CA . ASN A 1 231 ? 8.921 3.138 -18.067 1.00 97.56 231 ASN A CA 1
ATOM 1640 C C . ASN A 1 231 ? 9.990 3.202 -19.165 1.00 97.56 231 ASN A C 1
ATOM 1642 O O . ASN A 1 231 ? 10.441 2.176 -19.676 1.00 97.56 231 ASN A O 1
ATOM 1646 N N . MET A 1 232 ? 10.399 4.418 -19.536 1.00 97.75 232 MET A N 1
ATOM 1647 C CA . MET A 1 232 ? 11.336 4.672 -20.634 1.00 97.75 232 MET A CA 1
ATOM 1648 C C . MET A 1 232 ? 12.688 5.161 -20.108 1.00 97.75 232 MET A C 1
ATOM 1650 O O . MET A 1 232 ? 12.744 6.045 -19.254 1.00 97.75 232 MET A O 1
ATOM 1654 N N . SER A 1 233 ? 13.776 4.624 -20.658 1.00 98.44 233 SER A N 1
ATOM 1655 C CA . SER A 1 233 ? 15.142 5.014 -20.307 1.00 98.44 233 SER A CA 1
ATOM 1656 C C . SER A 1 233 ? 15.523 6.424 -20.771 1.00 98.44 233 SER A C 1
ATOM 1658 O O . SER A 1 233 ? 14.901 7.021 -21.654 1.00 98.44 233 SER A O 1
ATOM 1660 N N . GLY A 1 234 ? 16.674 6.901 -20.286 1.00 98.06 234 GLY A N 1
ATOM 1661 C CA . GLY A 1 234 ? 17.437 7.942 -20.982 1.00 98.06 234 GLY A CA 1
ATOM 1662 C C . GLY A 1 234 ? 17.838 7.521 -22.407 1.00 98.06 234 GLY A C 1
ATOM 1663 O O . GLY A 1 234 ? 17.807 6.340 -22.755 1.00 98.06 234 GLY A O 1
ATOM 1664 N N . THR A 1 235 ? 18.208 8.487 -23.249 1.00 97.88 235 THR A N 1
ATOM 1665 C CA . THR A 1 235 ? 18.594 8.237 -24.649 1.00 97.88 235 THR A CA 1
ATOM 1666 C C . THR A 1 235 ? 20.107 8.113 -24.811 1.00 97.88 235 THR A C 1
ATOM 1668 O O . THR A 1 235 ? 20.841 9.058 -24.524 1.00 97.88 235 THR A O 1
ATOM 1671 N N . THR A 1 236 ? 20.564 6.993 -25.363 1.00 98.38 236 THR A N 1
ATOM 1672 C CA . THR A 1 236 ? 21.925 6.838 -25.890 1.00 98.38 236 THR A CA 1
ATOM 1673 C C . THR A 1 236 ? 21.976 7.403 -27.308 1.00 98.38 236 THR A C 1
ATOM 1675 O O . THR A 1 236 ? 21.088 7.135 -28.114 1.00 98.38 236 THR A O 1
ATOM 1678 N N . THR A 1 237 ? 23.003 8.188 -27.637 1.00 97.94 237 THR A N 1
ATOM 1679 C CA . THR A 1 237 ? 23.262 8.639 -29.015 1.00 97.94 237 THR A CA 1
ATOM 1680 C C . THR A 1 237 ? 24.609 8.099 -29.468 1.00 97.94 237 THR A C 1
ATOM 1682 O O . THR A 1 237 ? 25.604 8.285 -28.772 1.00 97.94 237 THR A O 1
ATOM 1685 N N . ILE A 1 238 ? 24.635 7.450 -30.628 1.00 97.19 238 ILE A N 1
ATOM 1686 C CA . ILE A 1 238 ? 25.843 6.933 -31.275 1.00 97.19 238 ILE A CA 1
ATOM 1687 C C . ILE A 1 238 ? 26.038 7.641 -32.621 1.00 97.19 238 ILE A C 1
ATOM 1689 O O . ILE A 1 238 ? 25.064 7.999 -33.290 1.00 97.19 238 ILE A O 1
ATOM 1693 N N . ILE A 1 239 ? 27.297 7.876 -32.989 1.00 96.81 239 ILE A N 1
ATOM 1694 C CA . ILE A 1 239 ? 27.693 8.437 -34.283 1.00 96.81 239 ILE A CA 1
ATOM 1695 C C . ILE A 1 239 ? 28.176 7.280 -35.158 1.00 96.81 239 ILE A C 1
ATOM 1697 O O . ILE A 1 239 ? 28.937 6.435 -34.691 1.00 96.81 239 ILE A O 1
ATOM 1701 N N . VAL A 1 240 ? 27.735 7.238 -36.414 1.00 96.62 240 VAL A N 1
ATOM 1702 C CA . VAL A 1 240 ? 28.204 6.261 -37.401 1.00 96.62 240 VAL A CA 1
ATOM 1703 C C . VAL A 1 240 ? 29.649 6.587 -37.782 1.00 96.62 240 VAL A C 1
ATOM 1705 O O . VAL A 1 240 ? 29.943 7.673 -38.288 1.00 96.62 240 VAL A O 1
ATOM 1708 N N . ASN A 1 241 ? 30.556 5.641 -37.558 1.00 94.38 241 ASN A N 1
ATOM 1709 C CA . ASN A 1 241 ? 31.961 5.749 -37.935 1.00 94.38 241 ASN A CA 1
ATOM 1710 C C . ASN A 1 241 ? 32.172 5.421 -39.422 1.00 94.38 241 ASN A C 1
ATOM 1712 O O . ASN A 1 241 ? 31.347 4.778 -40.074 1.00 94.38 241 ASN A O 1
ATOM 1716 N N . ASN A 1 242 ? 33.309 5.838 -39.981 1.00 90.25 242 ASN A N 1
ATOM 1717 C CA . ASN A 1 242 ? 33.684 5.407 -41.325 1.00 90.25 242 ASN A CA 1
ATOM 1718 C C . ASN A 1 242 ? 34.099 3.933 -41.308 1.00 90.25 242 ASN A C 1
ATOM 1720 O O . ASN A 1 242 ? 34.993 3.556 -40.548 1.00 90.25 242 ASN A O 1
ATOM 1724 N N . SER A 1 243 ? 33.486 3.112 -42.162 1.00 80.38 243 SER A N 1
ATOM 1725 C CA . SER A 1 243 ? 33.855 1.700 -42.264 1.00 80.38 243 SER A CA 1
ATOM 1726 C C . SER A 1 243 ? 35.318 1.567 -42.676 1.00 80.38 243 SER A C 1
ATOM 1728 O O . SER A 1 243 ? 35.758 2.114 -43.692 1.00 80.38 243 SER A O 1
ATOM 1730 N N . SER A 1 244 ? 36.090 0.851 -41.856 1.00 62.75 244 SER A N 1
ATOM 1731 C CA . SER A 1 244 ? 37.518 0.619 -42.077 1.00 62.75 244 SER A CA 1
ATOM 1732 C C . SER A 1 244 ? 37.720 -0.437 -43.162 1.00 62.75 244 SER A C 1
ATOM 1734 O O . SER A 1 244 ? 38.136 -1.566 -42.897 1.00 62.75 244 SER A O 1
ATOM 1736 N N . ALA A 1 245 ? 37.414 -0.052 -44.404 1.00 51.34 245 ALA A N 1
ATOM 1737 C CA . ALA A 1 245 ? 37.683 -0.842 -45.593 1.00 51.34 245 ALA A CA 1
ATOM 1738 C C . ALA A 1 245 ? 39.152 -1.285 -45.579 1.00 51.34 245 ALA A C 1
ATOM 1740 O O . ALA A 1 245 ? 40.069 -0.461 -45.620 1.00 51.34 245 ALA A O 1
ATOM 1741 N N . SER A 1 246 ? 39.374 -2.598 -45.485 1.00 39.78 246 SER A N 1
ATOM 1742 C CA . SER A 1 246 ? 40.718 -3.168 -45.416 1.00 39.78 246 SER A CA 1
ATOM 1743 C C . SER A 1 246 ? 41.502 -2.770 -46.661 1.00 39.78 246 SER A C 1
ATOM 1745 O O . SER A 1 246 ? 41.181 -3.217 -47.760 1.00 39.78 246 SER A O 1
ATOM 1747 N N . ILE A 1 247 ? 42.529 -1.931 -46.488 1.00 37.97 247 ILE A N 1
ATOM 1748 C CA . ILE A 1 247 ? 43.354 -1.418 -47.587 1.00 37.97 247 ILE A CA 1
ATOM 1749 C C . ILE A 1 247 ? 44.262 -2.546 -48.098 1.00 37.97 247 ILE A C 1
ATOM 1751 O O . ILE A 1 247 ? 45.459 -2.606 -47.806 1.00 37.97 247 ILE A O 1
ATOM 1755 N N . THR A 1 248 ? 43.688 -3.472 -48.865 1.00 34.00 248 THR A N 1
ATOM 1756 C CA . THR A 1 248 ? 44.428 -4.488 -49.611 1.00 34.00 248 THR A CA 1
ATOM 1757 C C . THR A 1 248 ? 45.339 -3.785 -50.605 1.00 34.00 248 THR A C 1
ATOM 1759 O O . THR A 1 248 ? 44.885 -3.288 -51.635 1.00 34.00 248 THR A O 1
ATOM 1762 N N . LYS A 1 249 ? 46.638 -3.725 -50.282 1.00 39.75 249 LYS A N 1
ATOM 1763 C CA . LYS A 1 249 ? 47.680 -3.137 -51.131 1.00 3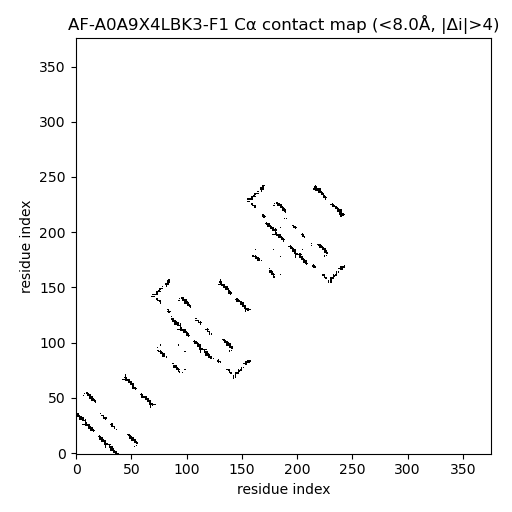9.75 249 LYS A CA 1
ATOM 1764 C C . LYS A 1 249 ? 47.822 -3.910 -52.445 1.00 39.75 249 LYS A C 1
ATOM 1766 O O . LYS A 1 249 ? 48.710 -4.746 -52.582 1.00 39.75 249 LYS A O 1
ATOM 1771 N N . GLN A 1 250 ? 47.004 -3.576 -53.438 1.00 38.41 250 GLN A N 1
ATOM 1772 C CA . GLN A 1 250 ? 47.247 -3.949 -54.827 1.00 38.41 250 GLN A CA 1
ATOM 1773 C C . GLN A 1 250 ? 48.080 -2.862 -55.519 1.00 38.41 250 GLN A C 1
ATOM 1775 O O . GLN A 1 250 ? 47.609 -2.134 -56.385 1.00 38.41 250 GLN A O 1
ATOM 1780 N N . ALA A 1 251 ? 49.342 -2.757 -55.102 1.00 33.75 251 ALA A N 1
ATOM 1781 C CA . ALA A 1 251 ? 50.375 -1.977 -55.778 1.00 33.75 251 ALA A CA 1
ATOM 1782 C C . ALA A 1 251 ? 51.507 -2.945 -56.135 1.00 33.75 251 ALA A C 1
ATOM 1784 O O . ALA A 1 251 ? 52.355 -3.256 -55.299 1.00 33.75 251 ALA A O 1
ATOM 1785 N N . ASN A 1 252 ? 51.439 -3.500 -57.346 1.00 36.22 252 ASN A N 1
ATOM 1786 C CA . ASN A 1 252 ? 52.350 -4.542 -57.795 1.00 36.22 252 ASN A CA 1
ATOM 1787 C C . ASN A 1 252 ? 53.476 -3.930 -58.643 1.00 36.22 252 ASN A C 1
ATOM 1789 O O . ASN A 1 252 ? 53.228 -3.513 -59.769 1.00 36.22 252 ASN A O 1
ATOM 1793 N N . ASP A 1 253 ? 54.688 -3.982 -58.090 1.00 38.78 253 ASP A N 1
ATOM 1794 C CA . ASP A 1 253 ? 55.992 -3.792 -58.744 1.00 38.78 253 ASP A CA 1
ATOM 1795 C C . ASP A 1 253 ? 56.413 -2.386 -59.240 1.00 38.78 253 ASP A C 1
ATOM 1797 O O . ASP A 1 253 ? 55.580 -1.558 -59.587 1.00 38.78 253 ASP A O 1
ATOM 1801 N N . HIS A 1 254 ? 57.741 -2.177 -59.273 1.00 36.84 254 HIS A N 1
ATOM 1802 C CA . HIS A 1 254 ? 58.515 -0.996 -59.728 1.00 36.84 254 HIS A CA 1
ATOM 1803 C C . HIS A 1 254 ? 58.084 0.404 -59.195 1.00 36.84 254 HIS A C 1
ATOM 1805 O O . HIS A 1 254 ? 56.962 0.856 -59.363 1.00 36.84 254 HIS A O 1
ATOM 1811 N N . ASP A 1 255 ? 58.950 1.218 -58.578 1.00 36.25 255 ASP A N 1
ATOM 1812 C CA . ASP A 1 255 ? 60.369 1.454 -58.890 1.00 36.25 255 ASP A CA 1
ATOM 1813 C C . ASP A 1 255 ? 61.225 1.818 -57.644 1.00 36.25 255 ASP A C 1
ATOM 1815 O O . ASP A 1 255 ? 60.706 2.133 -56.572 1.00 36.25 255 ASP A O 1
ATOM 1819 N N . LYS A 1 256 ? 62.560 1.791 -57.776 1.00 45.25 256 LYS A N 1
ATOM 1820 C CA . LYS A 1 256 ? 63.530 2.188 -56.739 1.00 45.25 256 LYS A CA 1
ATOM 1821 C C . LYS A 1 256 ? 64.085 3.600 -56.976 1.00 45.25 256 LYS A C 1
ATOM 1823 O O . LYS A 1 256 ? 65.206 3.740 -57.465 1.00 45.25 256 LYS A O 1
ATOM 1828 N N . SER A 1 257 ? 63.395 4.642 -56.503 1.00 34.41 257 SER A N 1
ATOM 1829 C CA . SER A 1 257 ? 64.049 5.946 -56.304 1.00 34.41 257 SER A CA 1
ATOM 1830 C C . SER A 1 257 ? 63.485 6.784 -55.149 1.00 34.41 257 SER A C 1
ATOM 1832 O O . SER A 1 257 ? 62.388 7.319 -55.221 1.00 34.41 257 SER A O 1
ATOM 1834 N N . SER A 1 258 ? 64.317 6.913 -54.114 1.00 36.44 258 SER A N 1
ATOM 1835 C CA . SER A 1 258 ? 64.730 8.171 -53.468 1.00 36.44 258 SER A CA 1
ATOM 1836 C C . SER A 1 258 ? 63.697 9.209 -52.974 1.00 36.44 258 SER A C 1
ATOM 1838 O O . SER A 1 258 ? 62.995 9.844 -53.748 1.00 36.44 258 SER A O 1
ATOM 1840 N N . ASN A 1 259 ? 63.869 9.567 -51.693 1.00 32.03 259 ASN A N 1
ATOM 1841 C CA . ASN A 1 259 ? 63.662 10.902 -51.101 1.00 32.03 259 ASN A CA 1
ATOM 1842 C C . ASN A 1 259 ? 62.229 11.391 -50.790 1.00 32.03 259 ASN A C 1
ATOM 1844 O O . ASN A 1 259 ? 61.590 12.074 -51.579 1.00 32.03 259 ASN A O 1
ATOM 1848 N N . ASN A 1 260 ? 61.848 11.183 -49.524 1.00 32.44 260 ASN A N 1
ATOM 1849 C CA . ASN A 1 260 ? 61.524 12.247 -48.556 1.00 32.44 260 ASN A CA 1
ATOM 1850 C C . ASN A 1 260 ? 60.721 13.479 -49.032 1.00 32.44 260 ASN A C 1
ATOM 1852 O O . ASN A 1 260 ? 61.297 14.373 -49.648 1.00 32.44 260 ASN A O 1
ATOM 1856 N N . PHE A 1 261 ? 59.495 13.627 -48.516 1.00 33.31 261 PHE A N 1
ATOM 1857 C CA . PHE A 1 261 ? 59.104 14.838 -47.773 1.00 33.31 261 PHE A CA 1
ATOM 1858 C C . PHE A 1 261 ? 57.892 14.571 -46.861 1.00 33.31 261 PHE A C 1
ATOM 1860 O O . PHE A 1 261 ? 56.887 14.025 -47.314 1.00 33.31 261 PHE A O 1
ATOM 1867 N N . ASP A 1 262 ? 57.967 14.997 -45.597 1.00 38.91 262 ASP A N 1
ATOM 1868 C CA . ASP A 1 262 ? 56.778 15.209 -44.761 1.00 38.91 262 ASP A CA 1
ATOM 1869 C C . ASP A 1 262 ? 55.943 16.358 -45.339 1.00 38.91 262 ASP A C 1
ATOM 1871 O O . ASP A 1 262 ? 56.490 17.414 -45.665 1.00 38.91 262 ASP A O 1
ATOM 1875 N N . LEU A 1 263 ? 54.618 16.194 -45.405 1.00 37.22 263 LEU A N 1
ATOM 1876 C CA . LEU A 1 263 ? 53.707 17.270 -45.810 1.00 37.22 263 LEU A CA 1
ATOM 1877 C C . LEU A 1 263 ? 52.504 17.425 -44.867 1.00 37.22 263 LEU A C 1
ATOM 1879 O O . LEU A 1 263 ? 51.356 17.526 -45.294 1.00 37.22 263 LEU A O 1
ATOM 1883 N N . ASN A 1 264 ? 52.771 17.489 -43.561 1.00 33.81 264 ASN A N 1
ATOM 1884 C CA . ASN A 1 264 ? 51.767 17.896 -42.577 1.00 33.81 264 ASN A CA 1
ATOM 1885 C C . ASN A 1 264 ? 51.594 19.431 -42.560 1.00 33.81 264 ASN A C 1
ATOM 1887 O O . ASN A 1 264 ? 51.972 20.101 -41.599 1.00 33.81 264 ASN A O 1
ATOM 1891 N N . SER A 1 265 ? 51.054 20.002 -43.643 1.00 33.56 265 SER A N 1
ATOM 1892 C CA . SER A 1 265 ? 50.629 21.408 -43.679 1.00 33.56 265 SER A CA 1
ATOM 1893 C C . SER A 1 265 ? 49.599 21.687 -44.778 1.00 33.56 265 SER A C 1
ATOM 1895 O O . SER A 1 265 ? 49.914 21.490 -45.949 1.00 33.56 265 SER A O 1
ATOM 1897 N N . GLN A 1 266 ? 48.428 22.223 -44.406 1.00 31.73 266 GLN A N 1
ATOM 1898 C CA . GLN A 1 266 ? 47.826 23.463 -44.949 1.00 31.73 266 GLN A CA 1
ATOM 1899 C C . GLN A 1 266 ? 46.337 23.596 -44.568 1.00 31.73 266 GLN A C 1
ATOM 1901 O O . GLN A 1 266 ? 45.474 23.185 -45.327 1.00 31.73 266 GLN A O 1
ATOM 1906 N N . LEU A 1 267 ? 46.057 24.219 -43.417 1.00 34.62 267 LEU A N 1
ATOM 1907 C CA . LEU A 1 267 ? 44.924 25.118 -43.096 1.00 34.62 267 LEU A CA 1
ATOM 1908 C C . LEU A 1 267 ? 45.198 25.638 -41.666 1.00 34.62 267 LEU A C 1
ATOM 1910 O O . LEU A 1 267 ? 45.423 24.826 -40.778 1.00 34.62 267 LEU A O 1
ATOM 1914 N N . GLY A 1 268 ? 45.227 26.929 -41.337 1.00 29.33 268 GLY A N 1
ATOM 1915 C CA . GLY A 1 268 ? 45.254 28.155 -42.138 1.00 29.33 268 GLY A CA 1
ATOM 1916 C C . GLY A 1 268 ? 45.810 29.303 -41.268 1.00 29.33 268 GLY A C 1
ATOM 1917 O O . GLY A 1 268 ? 45.906 29.163 -40.051 1.00 29.33 268 GLY A O 1
ATOM 1918 N N . LEU A 1 269 ? 46.230 30.417 -41.872 1.00 31.86 269 LEU A N 1
ATOM 1919 C CA . LEU A 1 269 ? 46.874 31.530 -41.154 1.00 31.86 269 LEU A CA 1
ATOM 1920 C C . LEU A 1 269 ? 45.894 32.317 -40.267 1.00 31.86 269 LEU A C 1
ATOM 1922 O O . LEU A 1 269 ? 44.782 32.607 -40.699 1.00 31.86 269 LEU A O 1
ATOM 1926 N N . ASN A 1 270 ? 46.363 32.745 -39.090 1.00 32.81 270 ASN A N 1
ATOM 1927 C CA . ASN A 1 270 ? 46.350 34.144 -38.625 1.00 32.81 270 ASN A CA 1
ATOM 1928 C C . ASN A 1 270 ? 47.097 34.242 -37.283 1.00 32.81 270 ASN A C 1
ATOM 1930 O O . ASN A 1 270 ? 46.825 33.466 -36.371 1.00 32.81 270 ASN A O 1
ATOM 1934 N N . GLY A 1 271 ? 48.040 35.179 -37.161 1.00 26.27 271 GLY A N 1
ATOM 1935 C CA . GLY A 1 271 ? 48.855 35.368 -35.955 1.00 26.27 271 GLY A CA 1
ATOM 1936 C C . GLY A 1 271 ? 48.754 36.784 -35.390 1.00 26.27 271 GLY A C 1
ATOM 1937 O O . GLY A 1 271 ? 48.456 37.725 -36.124 1.00 26.27 271 GLY A O 1
ATOM 1938 N N . ILE A 1 272 ? 49.030 36.919 -34.092 1.00 32.38 272 ILE A N 1
ATOM 1939 C CA . ILE A 1 272 ? 49.320 38.179 -33.394 1.00 32.38 272 ILE A CA 1
ATOM 1940 C C . ILE A 1 272 ? 50.492 37.890 -32.443 1.00 32.38 272 ILE A C 1
ATOM 1942 O O . ILE A 1 272 ? 50.539 36.820 -31.837 1.00 32.38 272 ILE A O 1
ATOM 1946 N N . GLU A 1 273 ? 51.454 38.807 -32.360 1.00 31.59 273 GLU A N 1
ATOM 1947 C CA . GLU A 1 273 ? 52.683 38.661 -31.567 1.00 31.59 273 GLU A CA 1
ATOM 1948 C C . GLU A 1 273 ? 52.465 39.023 -30.081 1.00 31.59 273 GLU A C 1
ATOM 1950 O O . GLU A 1 273 ? 51.556 39.783 -29.744 1.00 31.59 273 GLU A O 1
ATOM 1955 N N . GLY A 1 274 ? 53.305 38.486 -29.185 1.00 29.81 274 GLY A N 1
ATOM 1956 C CA . GLY A 1 274 ? 53.255 38.744 -27.739 1.00 29.81 274 GLY A CA 1
ATOM 1957 C C . GLY A 1 274 ? 54.533 38.277 -27.028 1.00 29.81 274 GLY A C 1
ATOM 1958 O O . GLY A 1 274 ? 54.895 37.109 -27.117 1.00 29.81 274 GLY A O 1
ATOM 1959 N N . GLU A 1 275 ? 55.213 39.215 -26.372 1.00 31.81 275 GLU A N 1
ATOM 1960 C CA . GLU A 1 275 ? 56.620 39.190 -25.930 1.00 31.81 275 GLU A CA 1
ATOM 1961 C C . GLU A 1 275 ? 57.058 38.076 -24.942 1.00 31.81 275 GLU A C 1
ATOM 1963 O O . GLU A 1 275 ? 56.311 37.645 -24.067 1.00 31.81 275 GLU A O 1
ATOM 1968 N N . ASP A 1 276 ? 58.335 37.686 -25.073 1.00 33.62 276 ASP A N 1
ATOM 1969 C CA . ASP A 1 276 ? 59.347 37.341 -24.052 1.00 33.62 276 ASP A CA 1
ATOM 1970 C C . ASP A 1 276 ? 58.934 36.752 -22.677 1.00 33.62 276 ASP A C 1
ATOM 1972 O O . ASP A 1 276 ? 58.367 37.432 -21.823 1.00 33.62 276 ASP A O 1
ATOM 1976 N N . GLY A 1 277 ? 59.387 35.517 -22.371 1.00 30.67 277 GLY A N 1
ATOM 1977 C CA . GLY A 1 277 ? 58.986 34.809 -21.132 1.00 30.67 277 GLY A CA 1
ATOM 1978 C C . GLY A 1 277 ? 59.964 33.838 -20.434 1.00 30.67 277 GLY A C 1
ATOM 1979 O O . GLY A 1 277 ? 59.578 33.253 -19.429 1.00 30.67 277 GLY A O 1
ATOM 1980 N N . LYS A 1 278 ? 61.221 33.700 -20.889 1.00 34.69 278 LYS A N 1
ATOM 1981 C CA . LYS A 1 278 ? 62.309 32.867 -20.300 1.00 34.69 278 LYS A CA 1
ATOM 1982 C C . LYS A 1 278 ? 62.154 31.331 -20.265 1.00 34.69 278 LYS A C 1
ATOM 1984 O O . LYS A 1 278 ? 61.106 30.734 -20.072 1.00 34.69 278 LYS A O 1
ATOM 1989 N N . GLU A 1 279 ? 63.316 30.712 -20.444 1.00 29.44 279 GLU A N 1
ATOM 1990 C CA . GLU A 1 279 ? 63.618 29.287 -20.552 1.00 29.44 279 GLU A CA 1
ATOM 1991 C C . GLU A 1 279 ? 63.286 28.436 -19.313 1.00 29.44 279 GLU A C 1
ATOM 1993 O O . GLU A 1 279 ? 63.466 28.883 -18.186 1.00 29.44 279 GLU A O 1
ATOM 1998 N N . HIS A 1 280 ? 63.040 27.138 -19.536 1.00 30.73 280 HIS A N 1
ATOM 1999 C CA . HIS A 1 280 ? 63.784 26.075 -18.841 1.00 30.73 280 HIS A CA 1
ATOM 2000 C C . HIS A 1 280 ? 63.854 24.794 -19.704 1.00 30.73 280 HIS A C 1
ATOM 2002 O O . HIS A 1 280 ? 62.838 24.179 -20.019 1.00 30.73 280 HIS A O 1
ATOM 2008 N N . ARG A 1 281 ? 65.071 24.356 -20.058 1.00 27.70 281 ARG A N 1
ATOM 2009 C CA . ARG A 1 281 ? 65.395 22.996 -20.548 1.00 27.70 281 ARG A CA 1
ATOM 2010 C C . ARG A 1 281 ? 66.440 22.417 -19.584 1.00 27.70 281 ARG A C 1
ATOM 2012 O O . ARG A 1 281 ? 67.371 23.123 -19.225 1.00 27.70 281 ARG A O 1
ATOM 2019 N N . ASN A 1 282 ? 66.214 21.269 -18.947 1.00 29.52 282 ASN A N 1
ATOM 2020 C CA . ASN A 1 282 ? 66.183 19.900 -19.487 1.00 29.52 282 ASN A CA 1
ATOM 2021 C C . ASN A 1 282 ? 67.559 19.394 -19.964 1.00 29.52 282 ASN A C 1
ATOM 2023 O O . ASN A 1 282 ? 68.014 19.782 -21.035 1.00 29.52 282 ASN A O 1
ATOM 2027 N N . LEU A 1 283 ? 68.130 18.477 -19.175 1.00 31.05 283 LEU A N 1
ATOM 2028 C CA . LEU A 1 28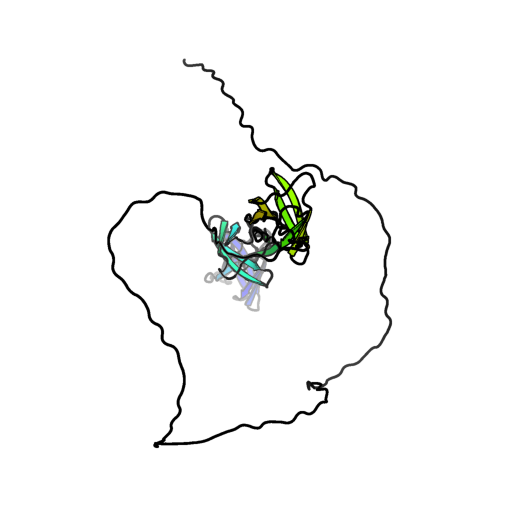3 ? 69.092 17.407 -19.490 1.00 31.05 283 LEU A CA 1
ATOM 2029 C C . LEU A 1 283 ? 68.986 16.442 -18.286 1.00 31.05 283 LEU A C 1
ATOM 2031 O O . LEU A 1 283 ? 69.119 16.890 -17.153 1.00 31.05 283 LEU A O 1
ATOM 2035 N N . ASN A 1 284 ? 68.548 15.183 -18.384 1.00 26.95 284 ASN A N 1
ATOM 2036 C CA . ASN A 1 284 ? 69.047 14.056 -19.181 1.00 26.95 284 ASN A CA 1
ATOM 2037 C C . ASN A 1 284 ? 70.531 13.737 -18.935 1.00 26.95 284 ASN A C 1
ATOM 2039 O O . ASN A 1 284 ? 71.410 14.434 -19.436 1.00 26.95 284 ASN A O 1
ATOM 2043 N N . SER A 1 285 ? 70.798 12.623 -18.247 1.00 31.11 285 SER A N 1
ATOM 2044 C CA . SER A 1 285 ? 72.016 11.823 -18.422 1.00 31.11 285 SER A CA 1
ATOM 2045 C C . SER A 1 285 ? 71.780 10.381 -17.970 1.00 31.11 285 SER A C 1
ATOM 2047 O O . SER A 1 285 ? 71.370 10.120 -16.843 1.00 31.11 285 SER A O 1
ATOM 2049 N N . ASN A 1 286 ? 72.043 9.448 -18.880 1.00 28.84 286 ASN A N 1
ATOM 2050 C CA . ASN A 1 286 ? 72.009 8.005 -18.656 1.00 28.84 286 ASN A CA 1
ATOM 2051 C C . ASN A 1 286 ? 73.382 7.502 -18.161 1.00 28.84 286 ASN A C 1
ATOM 2053 O O . ASN A 1 286 ? 74.393 8.128 -18.468 1.00 28.84 286 ASN A O 1
ATOM 2057 N N . SER A 1 287 ? 73.405 6.289 -17.581 1.00 30.91 287 SER A N 1
ATOM 2058 C CA . SER A 1 287 ? 74.449 5.245 -17.768 1.00 30.91 287 SER A CA 1
ATOM 2059 C C . SER A 1 287 ? 75.260 4.740 -16.550 1.00 30.91 287 SER A C 1
ATOM 2061 O O . SER A 1 287 ? 76.287 5.303 -16.198 1.00 30.91 287 SER A O 1
ATOM 2063 N N . LYS A 1 288 ? 74.876 3.529 -16.103 1.00 31.30 288 LYS A N 1
ATOM 2064 C CA . LYS A 1 288 ? 75.698 2.326 -15.791 1.00 31.30 288 LYS A CA 1
ATOM 2065 C C . LYS A 1 288 ? 76.851 2.343 -14.756 1.00 31.30 288 LYS A C 1
ATOM 2067 O O . LYS A 1 288 ? 77.848 3.021 -14.929 1.00 31.30 288 LYS A O 1
ATOM 2072 N N . HIS A 1 289 ? 76.763 1.338 -13.869 1.00 30.88 289 HIS A N 1
ATOM 2073 C CA . HIS A 1 289 ? 77.825 0.467 -13.315 1.00 30.88 289 HIS A CA 1
ATOM 2074 C C . HIS A 1 289 ? 79.148 1.056 -12.791 1.00 30.88 289 HIS A C 1
ATOM 2076 O O . HIS A 1 289 ? 80.026 1.413 -13.570 1.00 30.88 289 HIS A O 1
ATOM 2082 N N . SER A 1 290 ? 79.403 0.774 -11.511 1.00 29.56 290 SER A N 1
ATOM 2083 C CA . SER A 1 290 ? 80.442 -0.197 -11.112 1.00 29.56 290 SER A CA 1
ATOM 2084 C C . SER A 1 290 ? 80.160 -0.731 -9.699 1.00 29.56 290 SER A C 1
ATOM 2086 O O . SER A 1 290 ? 79.530 -0.037 -8.903 1.00 29.56 290 SER A O 1
ATOM 2088 N N . ASP A 1 291 ? 80.601 -1.952 -9.392 1.00 32.34 291 ASP A N 1
ATOM 2089 C CA . ASP A 1 291 ? 80.692 -2.446 -8.012 1.00 32.34 291 ASP A CA 1
ATOM 2090 C C . ASP A 1 291 ? 81.807 -1.709 -7.251 1.00 32.34 291 ASP A C 1
ATOM 2092 O O . ASP A 1 291 ? 82.806 -1.336 -7.863 1.00 32.34 291 ASP A O 1
ATOM 2096 N N . ASP A 1 292 ? 81.683 -1.574 -5.926 1.00 31.80 292 ASP A N 1
ATOM 2097 C CA . ASP A 1 292 ? 82.635 -2.244 -5.026 1.00 31.80 292 ASP A CA 1
ATOM 2098 C C . ASP A 1 292 ? 82.076 -2.378 -3.591 1.00 31.80 292 ASP A C 1
ATOM 2100 O O . ASP A 1 292 ? 81.017 -1.843 -3.255 1.00 31.80 292 ASP A O 1
ATOM 2104 N N . SER A 1 293 ? 82.767 -3.144 -2.747 1.00 31.97 293 SER A N 1
ATOM 2105 C CA . SER A 1 293 ? 82.293 -3.607 -1.434 1.00 31.97 293 SER A CA 1
ATOM 2106 C C . SER A 1 293 ? 83.048 -3.005 -0.234 1.00 31.97 293 SER A C 1
ATOM 2108 O O . SER A 1 293 ? 84.180 -2.556 -0.376 1.00 31.97 293 SER A O 1
ATOM 2110 N N . VAL A 1 294 ? 82.423 -3.034 0.962 1.00 31.91 294 VAL A N 1
ATOM 2111 C CA . VAL A 1 294 ? 82.986 -3.465 2.279 1.00 31.91 294 VAL A CA 1
ATOM 2112 C C . VAL A 1 294 ? 82.180 -2.907 3.480 1.00 31.91 294 VAL A C 1
ATOM 2114 O O . VAL A 1 294 ? 82.362 -1.793 3.953 1.00 31.91 294 VAL A O 1
ATOM 2117 N N . ASN A 1 295 ? 81.269 -3.752 3.977 1.00 30.06 295 ASN A N 1
ATOM 2118 C CA . ASN A 1 295 ? 81.036 -4.135 5.385 1.00 30.06 295 ASN A CA 1
ATOM 2119 C C . ASN A 1 295 ? 81.597 -3.270 6.552 1.00 30.06 295 ASN A C 1
ATOM 2121 O O . ASN A 1 295 ? 82.812 -3.201 6.725 1.00 30.06 295 ASN A O 1
ATOM 2125 N N . HIS A 1 296 ? 80.731 -2.882 7.510 1.00 31.47 296 HIS A N 1
ATOM 2126 C CA . HIS A 1 296 ? 81.013 -3.106 8.946 1.00 31.47 296 HIS A CA 1
ATOM 2127 C C . HIS A 1 296 ? 79.745 -3.258 9.831 1.00 31.47 296 HIS A C 1
ATOM 2129 O O . HIS A 1 296 ? 78.651 -2.853 9.448 1.00 31.47 296 HIS A O 1
ATOM 2135 N N . LYS A 1 297 ? 79.892 -3.900 11.006 1.00 31.94 297 LYS A N 1
ATOM 2136 C CA . LYS A 1 297 ? 78.811 -4.476 11.854 1.00 31.94 297 LYS A CA 1
ATOM 2137 C C . LYS A 1 297 ? 78.162 -3.545 12.900 1.00 31.94 297 LYS A C 1
ATOM 2139 O O . LYS A 1 297 ? 78.894 -2.844 13.591 1.00 31.94 297 LYS A O 1
ATOM 2144 N N . SER A 1 298 ? 76.860 -3.752 13.170 1.00 29.81 298 SER A N 1
ATOM 2145 C CA . SER A 1 298 ? 76.196 -3.931 14.501 1.00 29.81 298 SER A CA 1
ATOM 2146 C C . SER A 1 298 ? 74.659 -4.002 14.300 1.00 29.81 298 SER A C 1
ATOM 2148 O O . SER A 1 298 ? 74.175 -3.269 13.446 1.00 29.81 298 SER A O 1
ATOM 2150 N N . GLY A 1 299 ? 73.809 -4.790 14.980 1.00 26.86 299 GLY A N 1
ATOM 2151 C CA . GLY A 1 299 ? 73.951 -5.832 16.019 1.00 26.86 299 GLY A CA 1
ATOM 2152 C C . GLY A 1 299 ? 72.554 -6.247 16.570 1.00 26.86 299 GLY A C 1
ATOM 2153 O O . GLY A 1 299 ? 71.619 -5.468 16.426 1.00 26.86 299 GLY A O 1
ATOM 2154 N N . THR A 1 300 ? 72.415 -7.424 17.213 1.00 30.88 300 THR A N 1
ATOM 2155 C CA . THR A 1 300 ? 71.154 -8.087 17.696 1.00 30.88 300 THR A CA 1
ATOM 2156 C C . THR A 1 300 ? 70.177 -8.549 16.584 1.00 30.88 300 THR A C 1
ATOM 2158 O O . THR A 1 300 ? 69.948 -7.794 15.649 1.00 30.88 300 THR A O 1
ATOM 2161 N N . ASP A 1 301 ? 69.657 -9.789 16.463 1.00 29.56 301 ASP A N 1
ATOM 2162 C CA . ASP A 1 301 ? 69.185 -10.887 17.363 1.00 29.56 301 ASP A CA 1
ATOM 2163 C C . ASP A 1 301 ? 67.636 -10.879 17.540 1.00 29.56 301 ASP A C 1
ATOM 2165 O O . ASP A 1 301 ? 67.075 -9.825 17.808 1.00 29.56 301 ASP A O 1
ATOM 2169 N N . VAL A 1 302 ? 66.861 -11.983 17.421 1.00 31.08 302 VAL A N 1
ATOM 2170 C CA . VAL A 1 302 ? 67.185 -13.406 17.133 1.00 31.08 302 VAL A CA 1
ATOM 2171 C C . VAL A 1 302 ? 65.959 -14.207 16.592 1.00 31.08 302 VAL A C 1
ATOM 2173 O O . VAL A 1 302 ? 64.842 -13.924 17.009 1.00 31.08 302 VAL A O 1
ATOM 2176 N N . ALA A 1 303 ? 66.187 -15.270 15.782 1.00 30.91 303 ALA A N 1
ATOM 2177 C CA . ALA A 1 303 ? 65.257 -16.392 15.432 1.00 30.91 303 ALA A CA 1
ATOM 2178 C C . ALA A 1 303 ? 63.931 -16.058 14.668 1.00 30.91 303 ALA A C 1
ATOM 2180 O O . ALA A 1 303 ? 63.470 -14.930 14.704 1.00 30.91 303 ALA A O 1
ATOM 2181 N N . SER A 1 304 ? 63.183 -16.947 13.976 1.00 29.77 304 SER A N 1
ATOM 2182 C CA . SER A 1 304 ? 63.298 -18.319 13.388 1.00 29.77 304 SER A CA 1
ATOM 2183 C C . SER A 1 304 ? 61.892 -18.662 12.816 1.00 29.77 304 SER A C 1
ATOM 2185 O O . SER A 1 304 ? 60.932 -18.350 13.509 1.00 29.77 304 SER A O 1
ATOM 2187 N N . LYS A 1 305 ? 61.583 -19.331 11.686 1.00 30.17 305 LYS A N 1
ATOM 2188 C CA . LYS A 1 305 ? 62.217 -20.018 10.519 1.00 30.17 305 LYS A CA 1
ATOM 2189 C C . LYS A 1 305 ? 61.085 -20.183 9.453 1.00 30.17 305 LYS A C 1
ATOM 2191 O O . LYS A 1 305 ? 59.941 -19.898 9.785 1.00 30.17 305 LYS A O 1
ATOM 2196 N N . GLY A 1 306 ? 61.250 -20.683 8.222 1.00 28.69 306 GLY A N 1
ATOM 2197 C CA . GLY A 1 306 ? 62.403 -21.165 7.441 1.00 28.69 306 GLY A CA 1
ATOM 2198 C C . GLY A 1 306 ? 61.912 -22.036 6.259 1.00 28.69 306 GLY A C 1
ATOM 2199 O O . GLY A 1 306 ? 60.977 -22.811 6.441 1.00 28.69 306 GLY A O 1
ATOM 2200 N N . ASP A 1 307 ? 62.507 -21.900 5.067 1.00 26.28 307 ASP A N 1
ATOM 2201 C CA . ASP A 1 307 ? 62.034 -22.538 3.819 1.00 26.28 307 ASP A CA 1
ATOM 2202 C C . ASP A 1 307 ? 62.254 -24.060 3.720 1.00 26.28 307 ASP A C 1
ATOM 2204 O O . ASP A 1 307 ? 63.230 -24.601 4.244 1.00 26.28 307 ASP A O 1
ATOM 2208 N N . VAL A 1 308 ? 61.404 -24.723 2.921 1.00 26.19 308 VAL A N 1
ATOM 2209 C CA . VAL A 1 308 ? 61.659 -26.039 2.301 1.00 26.19 308 VAL A CA 1
ATOM 2210 C C . VAL A 1 308 ? 61.126 -26.030 0.861 1.00 26.19 308 VAL A C 1
ATOM 2212 O O . VAL A 1 308 ? 60.020 -25.560 0.608 1.00 26.19 308 VAL A O 1
ATOM 2215 N N . ILE A 1 309 ? 61.903 -26.565 -0.087 1.00 24.62 309 ILE A N 1
ATOM 2216 C CA . ILE A 1 309 ? 61.588 -26.619 -1.525 1.00 24.62 309 ILE A CA 1
ATOM 2217 C C . ILE A 1 309 ? 61.563 -28.082 -2.007 1.00 24.62 309 ILE A C 1
ATOM 2219 O O . ILE A 1 309 ? 62.449 -28.851 -1.642 1.00 24.62 309 ILE A O 1
ATOM 2223 N N . GLN A 1 310 ? 60.614 -28.405 -2.905 1.00 25.39 310 GLN A N 1
ATOM 2224 C CA . GLN A 1 310 ? 60.430 -29.699 -3.608 1.00 25.39 310 GLN A CA 1
ATOM 2225 C C . GLN A 1 310 ? 60.012 -30.888 -2.700 1.00 25.39 310 GLN A C 1
ATOM 2227 O O . GLN A 1 310 ? 60.229 -30.872 -1.496 1.00 25.39 310 GLN A O 1
ATOM 2232 N N . THR A 1 311 ? 59.336 -31.939 -3.186 1.00 26.52 311 THR A N 1
ATOM 2233 C CA . THR A 1 311 ? 59.111 -32.437 -4.567 1.00 26.52 311 THR A CA 1
ATOM 2234 C C . THR A 1 311 ? 57.617 -32.653 -4.901 1.00 26.52 311 THR A C 1
ATOM 2236 O O . THR A 1 311 ? 56.750 -32.509 -4.044 1.00 26.52 311 THR A O 1
ATOM 2239 N N . ASN A 1 312 ? 57.307 -32.969 -6.168 1.00 29.75 312 ASN A N 1
ATOM 2240 C CA . ASN A 1 312 ? 55.962 -33.353 -6.625 1.00 29.75 312 ASN A CA 1
ATOM 2241 C C . ASN A 1 312 ? 55.655 -34.826 -6.322 1.00 29.75 312 ASN A C 1
ATOM 2243 O O . ASN A 1 312 ? 56.537 -35.658 -6.513 1.00 29.75 312 ASN A O 1
ATOM 2247 N N . ASP A 1 313 ? 54.379 -35.161 -6.100 1.00 30.95 313 ASP A N 1
ATOM 2248 C CA . ASP A 1 313 ? 53.844 -36.458 -6.535 1.00 30.95 313 ASP A CA 1
ATOM 2249 C C . ASP A 1 313 ? 52.338 -36.404 -6.870 1.00 30.95 313 ASP A C 1
ATOM 2251 O O . ASP A 1 313 ? 51.608 -35.539 -6.381 1.00 30.95 313 ASP A O 1
ATOM 2255 N N . LYS A 1 314 ? 51.864 -37.289 -7.762 1.00 32.44 314 LYS A N 1
ATOM 2256 C CA . LYS A 1 314 ? 50.524 -37.204 -8.397 1.00 32.44 314 LYS A CA 1
ATOM 2257 C C . LYS A 1 314 ? 49.654 -38.447 -8.139 1.00 32.44 314 LYS A C 1
ATOM 2259 O O . LYS A 1 314 ? 49.759 -39.418 -8.887 1.00 32.44 314 LYS A O 1
ATOM 2264 N N . LYS A 1 315 ? 48.717 -38.385 -7.177 1.00 30.97 315 LYS A N 1
ATOM 2265 C CA . LYS A 1 315 ? 47.426 -39.133 -7.158 1.00 30.97 315 LYS A CA 1
ATOM 2266 C C . LYS A 1 315 ? 46.633 -38.890 -5.867 1.00 30.97 315 LYS A C 1
ATOM 2268 O O . LYS A 1 315 ? 47.232 -38.700 -4.820 1.00 30.97 315 LYS A O 1
ATOM 2273 N N . GLY A 1 316 ? 45.307 -39.054 -5.932 1.00 28.42 316 GLY A N 1
ATOM 2274 C CA . GLY A 1 316 ? 44.488 -39.370 -4.752 1.00 28.42 316 GLY A CA 1
ATOM 2275 C C . GLY A 1 316 ? 43.269 -38.474 -4.540 1.00 28.42 316 GLY A C 1
ATOM 2276 O O . GLY A 1 316 ? 43.386 -37.353 -4.063 1.00 28.42 316 GLY A O 1
ATOM 2277 N N . THR A 1 317 ? 42.091 -39.011 -4.848 1.00 27.12 317 THR A N 1
ATOM 2278 C CA . THR A 1 317 ? 40.775 -38.504 -4.432 1.00 27.12 317 THR A CA 1
ATOM 2279 C C . THR A 1 317 ? 40.717 -38.230 -2.925 1.00 27.12 317 THR A C 1
ATOM 2281 O O . THR A 1 317 ? 41.081 -39.106 -2.143 1.00 27.12 317 THR A O 1
ATOM 2284 N N . ILE A 1 318 ? 40.159 -37.086 -2.512 1.00 29.09 318 ILE A N 1
ATOM 2285 C CA . ILE A 1 318 ? 39.712 -36.863 -1.128 1.00 29.09 318 ILE A CA 1
ATOM 2286 C C . ILE A 1 318 ? 38.185 -36.794 -1.110 1.00 29.09 318 ILE A C 1
ATOM 2288 O O . ILE A 1 318 ? 37.579 -35.899 -1.694 1.00 29.09 318 ILE A O 1
ATOM 2292 N N . SER A 1 319 ? 37.571 -37.757 -0.428 1.00 27.75 319 SER A N 1
ATOM 2293 C CA . SER A 1 319 ? 36.155 -37.758 -0.065 1.00 27.75 319 SER A CA 1
ATOM 2294 C C . SER A 1 319 ? 36.010 -37.276 1.378 1.00 27.75 319 SER A C 1
ATOM 2296 O O . SER A 1 319 ? 36.457 -37.968 2.295 1.00 27.75 319 SER A O 1
ATOM 2298 N N . ASN A 1 320 ? 35.373 -36.124 1.599 1.00 29.16 320 ASN A N 1
ATOM 2299 C CA . ASN A 1 320 ? 35.094 -35.656 2.956 1.00 29.16 320 ASN A CA 1
ATOM 2300 C C . ASN A 1 320 ? 33.986 -36.501 3.599 1.00 29.16 320 ASN A C 1
ATOM 2302 O O . ASN A 1 320 ? 32.843 -36.491 3.147 1.00 29.16 320 ASN A O 1
ATOM 2306 N N . LEU A 1 321 ? 34.325 -37.193 4.688 1.00 27.66 321 LEU A N 1
ATOM 2307 C CA . LEU A 1 321 ? 33.345 -37.730 5.628 1.00 27.66 321 LEU A CA 1
ATOM 2308 C C . LEU A 1 321 ? 32.815 -36.582 6.492 1.00 27.66 321 LEU A C 1
ATOM 2310 O O . LEU A 1 321 ? 33.591 -35.963 7.217 1.00 27.66 321 LEU A O 1
ATOM 2314 N N . ASN A 1 322 ? 31.499 -36.374 6.493 1.00 30.75 322 ASN A N 1
ATOM 2315 C CA . ASN A 1 322 ? 30.821 -35.772 7.638 1.00 30.75 322 ASN A CA 1
ATOM 2316 C C . ASN A 1 322 ? 30.301 -36.906 8.526 1.00 30.75 322 ASN A C 1
ATOM 2318 O O . ASN A 1 322 ? 29.554 -37.768 8.064 1.00 30.75 322 ASN A O 1
ATOM 2322 N N . ASN A 1 323 ? 30.705 -36.906 9.796 1.00 33.91 323 ASN A N 1
ATOM 2323 C CA . ASN A 1 323 ? 30.109 -37.767 10.811 1.00 33.91 323 ASN A CA 1
ATOM 2324 C C . ASN A 1 323 ? 28.861 -37.084 11.364 1.00 33.91 323 ASN A C 1
ATOM 2326 O O . ASN A 1 323 ? 28.993 -36.042 11.997 1.00 33.91 323 ASN A O 1
ATOM 2330 N N . ASP A 1 324 ? 27.705 -37.731 11.252 1.00 36.28 324 ASP A N 1
ATOM 2331 C CA . ASP A 1 324 ? 26.635 -37.536 12.227 1.00 36.28 324 ASP A CA 1
ATOM 2332 C C . ASP A 1 324 ? 25.893 -38.846 12.503 1.00 36.28 324 ASP A C 1
ATOM 2334 O O . ASP A 1 324 ? 25.936 -39.784 11.702 1.00 36.28 324 ASP A O 1
ATOM 2338 N N . LYS A 1 325 ? 25.315 -38.969 13.701 1.00 36.06 325 LYS A N 1
ATOM 2339 C CA . LYS A 1 325 ? 24.925 -40.274 14.261 1.00 36.06 325 LYS A CA 1
ATOM 2340 C C . LYS A 1 325 ? 23.445 -40.602 14.075 1.00 36.06 325 LYS A C 1
ATOM 2342 O O . LYS A 1 325 ? 22.573 -39.827 14.443 1.00 36.06 325 LYS A O 1
ATOM 2347 N N . ASN A 1 326 ? 23.215 -41.830 13.613 1.00 33.12 326 ASN A N 1
ATOM 2348 C CA . ASN A 1 326 ? 21.986 -42.626 13.670 1.00 33.12 326 ASN A CA 1
ATOM 2349 C C . ASN A 1 326 ? 20.906 -42.158 14.672 1.00 33.12 326 ASN A C 1
ATOM 2351 O O . ASN A 1 326 ? 21.152 -42.148 15.879 1.00 33.12 326 ASN A O 1
ATOM 2355 N N . ASN A 1 327 ? 19.650 -42.122 14.214 1.00 30.70 327 ASN A N 1
ATOM 2356 C CA . ASN A 1 327 ? 18.743 -43.209 14.600 1.00 30.70 327 ASN A CA 1
ATOM 2357 C C . ASN A 1 327 ? 17.727 -43.546 13.489 1.00 30.70 327 ASN A C 1
ATOM 2359 O O . ASN A 1 327 ? 17.572 -42.798 12.528 1.00 30.70 327 ASN A O 1
ATOM 2363 N N . LEU A 1 328 ? 17.095 -44.714 13.602 1.00 33.81 328 LEU A N 1
ATOM 2364 C CA . LEU A 1 328 ? 16.211 -45.323 12.606 1.00 33.81 328 LEU A CA 1
ATOM 2365 C C . LEU A 1 328 ? 14.734 -44.979 12.864 1.00 33.81 328 LEU A C 1
ATOM 2367 O O . LEU A 1 328 ? 14.299 -45.020 14.012 1.00 33.81 328 LEU A O 1
ATOM 2371 N N . ASP A 1 329 ? 13.931 -44.909 11.797 1.00 32.91 329 ASP A N 1
ATOM 2372 C CA . ASP A 1 329 ? 12.798 -45.843 11.684 1.00 32.91 329 ASP A CA 1
ATOM 2373 C C . ASP A 1 329 ? 12.542 -46.255 10.217 1.00 32.91 329 ASP A C 1
ATOM 2375 O O . ASP A 1 329 ? 13.296 -45.883 9.315 1.00 32.91 329 ASP A O 1
ATOM 2379 N N . LYS A 1 330 ? 11.572 -47.147 9.991 1.00 33.25 330 LYS A N 1
ATOM 2380 C CA . LYS A 1 330 ? 11.573 -48.097 8.869 1.00 33.25 330 LYS A CA 1
ATOM 2381 C C . LYS A 1 330 ? 10.584 -47.749 7.750 1.00 33.25 330 LYS A C 1
ATOM 2383 O O . LYS A 1 330 ? 9.388 -47.664 7.983 1.00 33.25 330 LYS A O 1
ATOM 2388 N N . GLY A 1 331 ? 11.101 -47.765 6.520 1.00 29.95 331 GLY A N 1
ATOM 2389 C CA . GLY A 1 331 ? 10.567 -48.544 5.394 1.00 29.95 331 GLY A CA 1
ATOM 2390 C C . GLY A 1 331 ? 9.145 -48.287 4.869 1.00 29.95 331 GLY A C 1
ATOM 2391 O O . GLY A 1 331 ? 8.152 -48.593 5.517 1.00 29.95 331 GLY A O 1
ATOM 2392 N N . ASN A 1 332 ? 9.057 -48.032 3.560 1.00 34.53 332 ASN A N 1
ATOM 2393 C CA . ASN A 1 332 ? 8.678 -49.112 2.636 1.00 34.53 332 ASN A CA 1
ATOM 2394 C C . ASN A 1 332 ? 9.044 -48.791 1.177 1.00 34.53 332 ASN A C 1
ATOM 2396 O O . ASN A 1 332 ? 8.994 -47.645 0.743 1.00 34.53 332 ASN A O 1
ATOM 2400 N N . ASN A 1 333 ? 9.392 -49.827 0.409 1.00 34.78 333 ASN A N 1
ATOM 2401 C CA . ASN A 1 333 ? 9.707 -49.712 -1.017 1.00 34.78 333 ASN A CA 1
ATOM 2402 C C . ASN A 1 333 ? 8.437 -49.734 -1.879 1.00 34.78 333 ASN A C 1
ATOM 2404 O O . ASN A 1 333 ? 7.610 -50.628 -1.687 1.00 34.78 333 ASN A O 1
ATOM 2408 N N . LYS A 1 334 ? 8.385 -48.902 -2.935 1.00 37.31 334 LYS A N 1
ATOM 2409 C CA . LYS A 1 334 ? 7.968 -49.346 -4.285 1.00 37.31 334 LYS A CA 1
ATOM 2410 C C . LYS A 1 334 ? 8.264 -48.336 -5.414 1.00 37.31 334 LYS A C 1
ATOM 2412 O O . LYS A 1 334 ? 7.752 -47.227 -5.424 1.00 37.31 334 LYS A O 1
ATOM 2417 N N . HIS A 1 335 ? 9.041 -48.821 -6.388 1.00 32.72 335 HIS A N 1
ATOM 2418 C CA . HIS A 1 335 ? 8.969 -48.559 -7.842 1.00 32.72 335 HIS A CA 1
ATOM 2419 C C . HIS A 1 335 ? 7.514 -48.306 -8.342 1.00 32.72 335 HIS A C 1
ATOM 2421 O O . HIS A 1 335 ? 6.581 -48.839 -7.744 1.00 32.72 335 HIS A O 1
ATOM 2427 N N . VAL A 1 336 ? 7.219 -47.603 -9.450 1.00 34.34 336 VAL A N 1
ATOM 2428 C CA . VAL A 1 336 ? 7.965 -47.376 -10.715 1.00 34.34 336 VAL A CA 1
ATOM 2429 C C . VAL A 1 336 ? 7.684 -45.963 -11.276 1.00 34.34 336 VAL A C 1
ATOM 2431 O O . VAL A 1 336 ? 6.661 -45.361 -10.966 1.00 34.34 336 VAL A O 1
ATOM 2434 N N . ASP A 1 337 ? 8.565 -45.478 -12.150 1.00 35.97 337 ASP A N 1
ATOM 2435 C CA . ASP A 1 337 ? 8.459 -44.270 -12.979 1.00 35.97 337 ASP A CA 1
ATOM 2436 C C . ASP A 1 337 ? 7.196 -44.172 -13.860 1.00 35.97 337 ASP A C 1
ATOM 2438 O O . ASP A 1 337 ? 6.705 -45.182 -14.375 1.00 35.97 337 ASP A O 1
ATOM 2442 N N . LYS A 1 338 ? 6.787 -42.930 -14.183 1.00 33.69 338 LYS A N 1
ATOM 2443 C CA . LYS A 1 338 ? 6.342 -42.546 -15.542 1.00 33.69 338 LYS A CA 1
ATOM 2444 C C . LYS A 1 338 ? 6.262 -41.027 -15.752 1.00 33.69 338 LYS A C 1
ATOM 2446 O O . LYS A 1 338 ? 5.523 -40.333 -15.063 1.00 33.69 338 LYS A O 1
ATOM 2451 N N . LEU A 1 339 ? 6.967 -40.539 -16.774 1.00 38.59 339 LEU A N 1
ATOM 2452 C CA . LEU A 1 339 ? 6.753 -39.222 -17.388 1.00 38.59 339 LEU A CA 1
ATOM 2453 C C . LEU A 1 339 ? 5.574 -39.288 -18.381 1.00 38.59 339 LEU A C 1
ATOM 2455 O O . LEU A 1 339 ? 5.481 -40.272 -19.120 1.00 38.59 339 LEU A O 1
ATOM 2459 N N . PRO A 1 340 ? 4.726 -38.249 -18.478 1.00 41.12 340 PRO A N 1
ATOM 2460 C CA . PRO A 1 340 ? 3.854 -38.032 -19.627 1.00 41.12 340 PRO A CA 1
ATOM 2461 C C . PRO A 1 340 ? 4.545 -37.140 -20.674 1.00 41.12 340 PRO A C 1
ATOM 2463 O O . PRO A 1 340 ? 5.044 -36.062 -20.356 1.00 41.12 340 PRO A O 1
ATOM 2466 N N . THR A 1 341 ? 4.538 -37.557 -21.940 1.00 35.22 341 THR A N 1
ATOM 2467 C CA . THR A 1 341 ? 5.030 -36.755 -23.073 1.00 35.22 341 THR A CA 1
ATOM 2468 C C . THR A 1 341 ? 3.886 -36.313 -23.981 1.00 35.22 341 THR A C 1
ATOM 2470 O O . THR A 1 341 ? 3.144 -37.154 -24.476 1.00 35.22 341 THR A O 1
ATOM 2473 N N . THR A 1 342 ? 3.835 -35.005 -24.250 1.00 37.16 342 THR A N 1
ATOM 2474 C CA . THR A 1 342 ? 3.317 -34.366 -25.479 1.00 37.16 342 THR A CA 1
ATOM 2475 C C . THR A 1 342 ? 1.923 -34.746 -26.006 1.00 37.16 342 THR A C 1
ATOM 2477 O O . THR A 1 342 ? 1.778 -35.726 -26.731 1.00 37.16 342 THR A O 1
ATOM 2480 N N . GLY A 1 343 ? 0.994 -33.792 -25.880 1.00 30.34 343 GLY A N 1
ATOM 2481 C CA . GLY A 1 343 ? 0.321 -33.232 -27.059 1.00 30.34 343 GLY A CA 1
ATOM 2482 C C . GLY A 1 343 ? -1.137 -33.619 -27.316 1.00 30.34 343 GLY A C 1
ATOM 2483 O O . GLY A 1 343 ? -1.433 -34.763 -27.625 1.00 30.34 343 GLY A O 1
ATOM 2484 N N . GLU A 1 344 ? -1.998 -32.601 -27.362 1.00 32.44 344 GLU A N 1
ATOM 2485 C CA . GLU A 1 344 ? -2.833 -32.320 -28.540 1.00 32.44 344 GLU A CA 1
ATOM 2486 C C . GLU A 1 344 ? -3.203 -30.822 -28.570 1.00 32.44 344 GLU A C 1
ATOM 2488 O O . GLU A 1 344 ? -3.042 -30.121 -27.569 1.00 32.44 344 GLU A O 1
ATOM 2493 N N . ASN A 1 345 ? -3.600 -30.301 -29.736 1.00 34.50 345 ASN A N 1
ATOM 2494 C CA . ASN A 1 345 ? -3.972 -28.891 -29.917 1.00 34.50 345 ASN A CA 1
ATOM 2495 C C . ASN A 1 345 ? -5.494 -28.733 -29.907 1.00 34.50 345 ASN A C 1
ATOM 2497 O O . ASN A 1 345 ? -6.175 -29.484 -30.599 1.00 34.50 345 ASN A O 1
ATOM 2501 N N . GLU A 1 346 ? -6.000 -27.642 -29.330 1.00 31.67 346 GLU A N 1
ATOM 2502 C CA . GLU A 1 346 ? -7.211 -27.015 -29.868 1.00 31.67 346 GLU A CA 1
ATOM 2503 C C . GLU A 1 346 ? -7.086 -25.482 -29.896 1.00 31.67 346 GLU A C 1
ATOM 2505 O O . GLU A 1 346 ? -6.235 -24.891 -29.233 1.00 31.67 346 GLU A O 1
ATOM 2510 N N . ASN A 1 347 ? -7.843 -24.846 -30.791 1.00 35.41 347 ASN A N 1
ATOM 2511 C CA . ASN A 1 347 ? -7.426 -23.622 -31.475 1.00 35.41 347 ASN A CA 1
ATOM 2512 C C . ASN A 1 347 ? -8.542 -22.570 -31.492 1.00 35.41 347 ASN A C 1
ATOM 2514 O O . ASN A 1 347 ? -9.359 -22.561 -32.412 1.00 35.41 347 ASN A O 1
ATOM 2518 N N . GLN A 1 348 ? -8.557 -21.668 -30.504 1.00 37.56 348 GLN A N 1
ATOM 2519 C CA . GLN A 1 348 ? -9.417 -20.477 -30.503 1.00 37.56 348 GLN A CA 1
ATOM 2520 C C . GLN A 1 348 ? -8.759 -19.272 -29.812 1.00 37.56 348 GLN A C 1
ATOM 2522 O O . GLN A 1 348 ? -8.916 -19.074 -28.611 1.00 37.56 348 GLN A O 1
ATOM 2527 N N . ASN A 1 349 ? -8.093 -18.410 -30.588 1.00 32.31 349 ASN A N 1
ATOM 2528 C CA . ASN A 1 349 ? -8.466 -16.988 -30.620 1.00 32.31 349 ASN A CA 1
ATOM 2529 C C . ASN A 1 349 ? -7.775 -16.240 -31.771 1.00 32.31 349 ASN A C 1
ATOM 2531 O O . ASN A 1 349 ? -6.551 -16.242 -31.886 1.00 32.31 349 ASN A O 1
ATOM 2535 N N . LYS A 1 350 ? -8.559 -15.550 -32.608 1.00 35.19 350 LYS A N 1
ATOM 2536 C CA . LYS A 1 350 ? -8.048 -14.688 -33.684 1.00 35.19 350 LYS A CA 1
ATOM 2537 C C . LYS A 1 350 ? -8.343 -13.220 -33.391 1.00 35.19 350 LYS A C 1
ATOM 2539 O O . LYS A 1 350 ? -9.460 -12.783 -33.619 1.00 35.19 350 LYS A O 1
ATOM 2544 N N . GLY A 1 351 ? -7.292 -12.495 -33.003 1.00 31.42 351 GLY A N 1
ATOM 2545 C CA . GLY A 1 351 ? -7.045 -11.083 -33.323 1.00 31.42 351 GLY A CA 1
ATOM 2546 C C . GLY A 1 351 ? -8.018 -10.013 -32.814 1.00 31.42 351 GLY A C 1
ATOM 2547 O O . GLY A 1 351 ? -9.188 -10.009 -33.166 1.00 31.42 351 GLY A O 1
ATOM 2548 N N . LEU A 1 352 ? -7.468 -9.002 -32.130 1.00 32.75 352 LEU A N 1
ATOM 2549 C CA . LEU A 1 352 ? -7.892 -7.595 -32.251 1.00 32.75 352 LEU A CA 1
ATOM 2550 C C . LEU A 1 352 ? -6.810 -6.641 -31.691 1.00 32.75 352 LEU A C 1
ATOM 2552 O O . LEU A 1 352 ? -7.059 -5.806 -30.830 1.00 32.75 352 LEU A O 1
ATOM 2556 N N . PHE A 1 353 ? -5.573 -6.772 -32.187 1.00 36.84 353 PHE A N 1
ATOM 2557 C CA . PHE A 1 353 ? -4.521 -5.771 -31.967 1.00 36.84 353 PHE A CA 1
ATOM 2558 C C . PHE A 1 353 ? -4.482 -4.804 -33.155 1.00 36.84 353 PHE A C 1
ATOM 2560 O O . PHE A 1 353 ? -3.934 -5.129 -34.207 1.00 36.84 353 PHE A O 1
ATOM 2567 N N . SER A 1 354 ? -5.066 -3.617 -32.989 1.00 33.69 354 SER A N 1
ATOM 2568 C CA . SER A 1 354 ? -5.057 -2.558 -34.003 1.00 33.69 354 SER A CA 1
ATOM 2569 C C . SER A 1 354 ? -4.961 -1.168 -33.371 1.00 33.69 354 SER A C 1
ATOM 2571 O O . SER A 1 354 ? -5.812 -0.801 -32.567 1.00 33.69 354 SER A O 1
ATOM 2573 N N . SER A 1 355 ? -3.950 -0.407 -33.804 1.00 35.22 355 SER A N 1
ATOM 2574 C CA . SER A 1 355 ? -3.763 1.046 -33.630 1.00 35.22 355 SER A CA 1
ATOM 2575 C C . SER A 1 355 ? -3.865 1.643 -32.214 1.00 35.22 355 SER A C 1
ATOM 2577 O O . SER A 1 355 ? -4.938 2.052 -31.782 1.00 35.22 355 SER A O 1
ATOM 2579 N N . SER A 1 356 ? -2.697 1.890 -31.612 1.00 30.50 356 SER A N 1
ATOM 2580 C CA . SER A 1 356 ? -2.479 2.983 -30.649 1.00 30.50 356 SER A CA 1
ATOM 2581 C C . SER A 1 356 ? -1.240 3.783 -31.063 1.00 30.50 356 SER A C 1
ATOM 2583 O O . SER A 1 356 ? -0.154 3.563 -30.533 1.00 30.50 356 SER A O 1
ATOM 2585 N N . LEU A 1 357 ? -1.373 4.683 -32.044 1.00 35.16 357 LEU A N 1
ATOM 2586 C CA . LEU A 1 357 ? -0.307 5.628 -32.393 1.00 35.16 357 LEU A CA 1
ATOM 2587 C C . LEU A 1 357 ? -0.869 6.941 -32.960 1.00 35.16 357 LEU A C 1
ATOM 2589 O O . LEU A 1 357 ? -1.795 6.924 -33.763 1.00 35.16 357 LEU A O 1
ATOM 2593 N N . ALA A 1 358 ? -0.230 8.045 -32.562 1.00 38.56 358 ALA A N 1
ATOM 2594 C CA . ALA A 1 358 ? -0.375 9.413 -33.065 1.00 38.56 358 ALA A CA 1
ATOM 2595 C C . ALA A 1 358 ? -1.754 10.103 -32.937 1.00 38.56 358 ALA A C 1
ATOM 2597 O O . ALA A 1 358 ? -2.632 9.959 -33.780 1.00 38.56 358 ALA A O 1
ATOM 2598 N N . MET A 1 359 ? -1.823 11.077 -32.022 1.00 31.48 359 MET A N 1
ATOM 2599 C CA . MET A 1 359 ? -2.047 12.464 -32.456 1.00 31.48 359 MET A CA 1
ATOM 2600 C C . MET A 1 359 ? -1.417 13.470 -31.483 1.00 31.48 359 MET A C 1
ATOM 2602 O O . MET A 1 359 ? -1.827 13.584 -30.332 1.00 31.48 359 MET A O 1
ATOM 2606 N N . ILE A 1 360 ? -0.441 14.237 -31.974 1.00 39.78 360 ILE A N 1
ATOM 2607 C CA . ILE A 1 360 ? 0.027 15.482 -31.356 1.00 39.78 360 ILE A CA 1
ATOM 2608 C C . ILE A 1 360 ? -0.339 16.622 -32.311 1.00 39.78 360 ILE A C 1
ATOM 2610 O O . ILE A 1 360 ? 0.023 16.575 -33.483 1.00 39.78 360 ILE A O 1
ATOM 2614 N N . GLY A 1 361 ? -0.991 17.662 -31.783 1.00 34.84 361 GLY A N 1
ATOM 2615 C CA . GLY A 1 361 ? -1.031 18.993 -32.397 1.00 34.84 361 GLY A CA 1
ATOM 2616 C C . GLY A 1 361 ? -2.227 19.320 -33.300 1.00 34.84 361 GLY A C 1
ATOM 2617 O O . GLY A 1 361 ? -2.177 19.096 -34.503 1.00 34.84 361 GLY A O 1
ATOM 2618 N N . ALA A 1 362 ? -3.232 20.000 -32.732 1.00 36.59 362 ALA A N 1
ATOM 2619 C CA . ALA A 1 362 ? -4.093 20.955 -33.447 1.00 36.59 362 ALA A CA 1
ATOM 2620 C C . ALA A 1 362 ? -4.866 21.863 -32.460 1.00 36.59 362 ALA A C 1
ATOM 2622 O O . ALA A 1 362 ? -6.017 21.591 -32.124 1.00 36.59 362 ALA A O 1
ATOM 2623 N N . PHE A 1 363 ? -4.266 22.969 -31.999 1.00 35.38 363 PHE A N 1
ATOM 2624 C CA . PHE A 1 363 ? -5.036 24.038 -31.343 1.00 35.38 363 PHE A CA 1
ATOM 2625 C C . PHE A 1 363 ? -5.719 24.899 -32.413 1.00 35.38 363 PHE A C 1
ATOM 2627 O O . PHE A 1 363 ? -5.041 25.576 -33.185 1.00 35.38 363 PHE A O 1
ATOM 2634 N N . MET A 1 364 ? -7.055 24.887 -32.461 1.00 38.91 364 MET A N 1
ATOM 2635 C CA . MET A 1 364 ? -7.840 25.692 -33.405 1.00 38.91 364 MET A CA 1
ATOM 2636 C C . MET A 1 364 ? -8.563 26.854 -32.710 1.00 38.91 364 MET A C 1
ATOM 2638 O O . MET A 1 364 ? -8.975 26.756 -31.556 1.00 38.91 364 MET A O 1
ATOM 2642 N N . LEU A 1 365 ? -8.725 27.966 -33.431 1.00 42.50 365 LEU A N 1
ATOM 2643 C CA . LEU A 1 365 ? -9.380 29.176 -32.932 1.00 42.50 365 LEU A CA 1
ATOM 2644 C C . LEU A 1 365 ? -10.876 28.947 -32.668 1.00 42.50 365 LEU A C 1
ATOM 2646 O O . LEU A 1 365 ? -11.603 28.527 -33.568 1.00 42.50 365 LEU A O 1
ATOM 2650 N N . ILE A 1 366 ? -11.373 29.439 -31.530 1.00 46.22 366 ILE A N 1
ATOM 2651 C CA . ILE A 1 366 ? -12.737 29.978 -31.444 1.00 46.22 366 ILE A CA 1
ATOM 2652 C C . ILE A 1 366 ? -12.674 31.381 -30.845 1.00 46.22 366 ILE A C 1
ATOM 2654 O O . ILE A 1 366 ? -12.387 31.567 -29.668 1.00 46.22 366 ILE A O 1
ATOM 2658 N N . GLY A 1 367 ? -13.007 32.380 -31.661 1.00 43.53 367 GLY A N 1
ATOM 2659 C CA . GLY A 1 367 ? -13.312 33.728 -31.197 1.00 43.53 367 GLY A CA 1
ATOM 2660 C C . GLY A 1 367 ? -14.664 34.168 -31.744 1.00 43.53 367 GLY A C 1
ATOM 2661 O O . GLY A 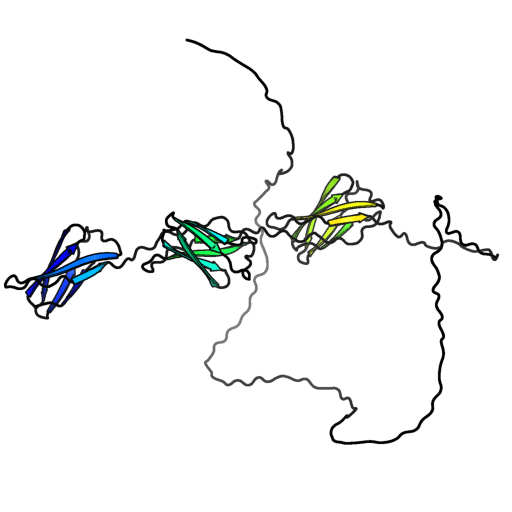1 367 ? -14.841 34.239 -32.961 1.00 43.53 367 GLY A O 1
ATOM 2662 N N . ARG A 1 368 ? -15.627 34.506 -30.873 1.00 43.75 368 ARG A N 1
ATOM 2663 C CA . ARG A 1 368 ? -16.837 35.219 -31.313 1.00 43.75 368 ARG A CA 1
ATOM 2664 C C . ARG A 1 368 ? -17.453 36.104 -30.228 1.00 43.75 368 ARG A C 1
ATOM 2666 O O . ARG A 1 368 ? -17.882 35.637 -29.183 1.00 43.75 368 ARG A O 1
ATOM 2673 N N . ARG A 1 369 ? -17.528 37.406 -30.524 1.00 46.50 369 ARG A N 1
ATOM 2674 C CA . ARG A 1 369 ? -18.246 38.424 -29.737 1.00 46.50 369 ARG A CA 1
ATOM 2675 C C . ARG A 1 369 ? -19.765 38.326 -29.931 1.00 46.50 369 ARG A C 1
ATOM 2677 O O . ARG A 1 369 ? -20.212 38.192 -31.068 1.00 46.50 369 ARG A O 1
ATOM 2684 N N . ARG A 1 370 ? -20.510 38.569 -28.847 1.00 51.12 370 ARG A N 1
ATOM 2685 C CA . ARG A 1 370 ? -21.827 39.250 -28.703 1.00 51.12 370 ARG A CA 1
ATOM 2686 C C . ARG A 1 370 ? -22.074 39.269 -27.184 1.00 51.12 370 ARG A C 1
ATOM 2688 O O . ARG A 1 370 ? -22.113 38.200 -26.600 1.00 51.12 370 ARG A O 1
ATOM 2695 N N . LYS A 1 371 ? -22.065 40.377 -26.435 1.00 46.84 371 LYS A N 1
ATOM 2696 C CA . LYS A 1 371 ? -22.557 41.755 -26.642 1.00 46.84 371 LYS A CA 1
ATOM 2697 C C . LYS A 1 371 ? -24.080 41.839 -26.823 1.00 46.84 371 LYS A C 1
ATOM 2699 O O . LYS A 1 371 ? -24.561 41.818 -27.953 1.00 46.84 371 LYS A O 1
ATOM 2704 N N . ASN A 1 372 ? -24.804 41.903 -25.698 1.00 45.38 372 ASN A N 1
ATOM 2705 C CA . ASN A 1 372 ? -25.694 43.016 -25.301 1.00 45.38 372 ASN A CA 1
ATOM 2706 C C . ASN A 1 372 ? -26.786 42.546 -24.319 1.00 45.38 372 ASN A C 1
ATOM 2708 O O . ASN A 1 372 ? -27.663 41.782 -24.719 1.00 45.38 372 ASN A O 1
ATOM 2712 N N . LYS A 1 373 ? -26.824 43.122 -23.112 1.00 43.34 373 LYS A N 1
ATOM 2713 C CA . LYS A 1 373 ? -27.852 44.111 -22.730 1.00 43.34 373 LYS A CA 1
ATOM 2714 C C . LYS A 1 373 ? -27.508 44.769 -21.388 1.00 43.34 373 LYS A C 1
ATOM 2716 O O . LYS A 1 373 ? -26.999 44.107 -20.492 1.00 43.34 373 LYS A O 1
ATOM 2721 N N . GLU A 1 374 ? -27.814 46.054 -21.300 1.00 58.62 374 GLU A N 1
ATOM 2722 C CA . GLU A 1 374 ? -27.891 46.857 -20.076 1.00 58.62 374 GLU A CA 1
ATOM 2723 C C . GLU A 1 374 ? -29.369 47.230 -19.856 1.00 58.62 374 GLU A C 1
ATOM 2725 O O . GLU A 1 374 ? -30.151 47.117 -20.804 1.00 58.62 374 GLU A O 1
ATOM 2730 N N . GLU A 1 375 ? -29.696 47.678 -18.638 1.00 55.66 375 GLU A N 1
ATOM 2731 C CA . GLU A 1 375 ? -30.949 48.343 -18.218 1.00 55.66 375 GLU A CA 1
ATOM 2732 C C . GLU A 1 375 ? -32.260 47.529 -18.407 1.00 55.66 375 GLU A C 1
ATOM 2734 O O . GLU A 1 375 ? -32.565 46.952 -19.451 1.00 55.66 375 GLU A O 1
ATOM 2739 N N . HIS A 1 376 ? -33.087 47.413 -17.366 1.00 48.50 376 HIS A N 1
ATOM 2740 C CA . HIS A 1 376 ? -33.673 48.561 -16.669 1.00 48.50 376 HIS A CA 1
ATOM 2741 C C . HIS A 1 376 ? -33.906 48.353 -15.159 1.00 48.50 376 HIS A C 1
ATOM 2743 O O . HIS A 1 376 ? -33.865 47.184 -14.717 1.00 48.50 376 HIS A O 1
#

InterPro domains:
  IPR013783 Immunoglobulin-like fold [G3DSA:2.60.40.10] (1-70)
  IPR013783 Immunoglobulin-like fold [G3DSA:2.60.40.10] (72-151)
  IPR013783 Immunoglobulin-like fold [G3DSA:2.60.40.10] (158-238)
  IPR019931 LPXTG cell wall anchor motif [PF00746] (333-373)
  IPR019931 LPXTG cell wall anchor motif [PS50847] (339-376)
  IPR041498 Bacterial Ig domain [PF17936] (1-70)
  IPR041498 Bacterial Ig domain [PF17936] (74-156)
  IPR041498 Bacterial Ig domain [PF17936] (159-241)

Radius of gyration: 44.6 Å; Cα contacts (8 Å, |Δi|>4): 608; chains: 1; bounding box: 117×98×115 Å

Mean predicted aligned error: 18.36 Å

Secondary structure (DSSP, 8-state):
-EEEEE-STTPEEEEE-TTS-EEEEE--TTSEEEEEPPTTS-PPTT-EEEEEEE-TT-PBPPPEEEEPPP--PPPPPEE---BTT-SEEEEE-STTPEEEEE-TTS-EEEEEPPTTSEEEEEPPTT----TTPEEEEEEE-TTS-B-PPEEEEPBP--PPPPPEE---BTT-SEEEEE-STT-EEEEE-TTS-EEEEE--TTSEEEEEPPTT----TT-EEEEEEE-SSS-BPPPEEEEPBPP-----------------------S----------------------------------------------------PPPP-----------------------------------------------------

Sequence (376 aa):
TQVTGTGEAGSTITVKFPDGSVVTGTVDGQGNYVIDLPLDKKLNGNEELVVTSTDGAGNVSPEAKVTVTDVTSPNAPMVNEVTSEGTQVTGTGEAGSTITVKFPDGSTVTGTVDNQGNYAIDLPVDKKLNGNEELVVTSTDTSGNVSRETKVTVKDATAPAAPTVNEITSGDTQITGTGEPGSTITVKFPNGTIVTGKADNQGNYVINVPSIIDLNPGDTIQLSSIDKSGNMSGTTTIIVNNSSASITKQANDHDKSSNNFDLNSQLGLNGIEGEDGKEHRNLNSNSKHSDDSVNHKSGTDVASKGDVIQTNDKKGTISNLNNDKNNLDKGNNKHVDKLPTTGENENQNKGLFSSSLAMIGAFMLIGRRRKNKEEH

Organism: NCBI:txid246432

Nearest PDB structures (foldseek):
  7dm0-assembly1_B  TM=9.011E-01  e=3.238E-19  Staphylococcus aureus
  2yn3-assembly1_C  TM=4.727E-01  e=3.494E-11  Salmonella enterica subsp. enterica serovar Typhimurium str. LT2
  6m3a-assembly1_A  TM=9.395E-01  e=6.733E-06  Staphylococcus aureus VET0329R
  7c7u-assembly1_A  TM=3.818E-01  e=4.391E-10  Staphylococcus aureus
  7c7u-assembly2_B  TM=3.284E-01  e=8.268E-10  Staphylococcus aureus